Protein AF-A0A6P8N1K6-F1 (afdb_monomer_lite)

Structure (mmCIF, N/CA/C/O backbone):
data_AF-A0A6P8N1K6-F1
#
_entry.id   AF-A0A6P8N1K6-F1
#
loop_
_atom_site.group_PDB
_atom_site.id
_atom_site.type_symbol
_atom_site.label_atom_id
_atom_site.label_alt_id
_atom_site.label_comp_id
_atom_site.label_asym_id
_atom_site.label_entity_id
_atom_site.label_seq_id
_atom_site.pdbx_PDB_ins_code
_atom_site.Cartn_x
_atom_site.Cartn_y
_atom_site.Cartn_z
_atom_site.occupancy
_atom_site.B_iso_or_equiv
_atom_site.auth_seq_id
_atom_site.auth_comp_id
_atom_site.auth_asym_id
_atom_site.auth_atom_id
_atom_site.pdbx_PDB_model_num
ATOM 1 N N . MET A 1 1 ? -26.929 16.531 -33.747 1.00 45.16 1 MET A N 1
ATOM 2 C CA . MET A 1 1 ? -25.895 15.541 -33.359 1.00 45.16 1 MET A CA 1
ATOM 3 C C . MET A 1 1 ? -24.504 16.145 -33.589 1.00 45.16 1 MET A C 1
ATOM 5 O O . MET A 1 1 ? -23.798 15.712 -34.487 1.00 45.16 1 MET A O 1
ATOM 9 N N . ASN A 1 2 ? -24.102 17.170 -32.820 1.00 59.25 2 ASN A N 1
ATOM 10 C CA . ASN A 1 2 ? -22.873 17.930 -33.135 1.00 59.25 2 ASN A CA 1
ATOM 11 C C . ASN A 1 2 ? -21.728 17.683 -32.140 1.00 59.25 2 ASN A C 1
ATOM 13 O O . ASN A 1 2 ? -20.577 17.810 -32.536 1.00 59.25 2 ASN A O 1
ATOM 17 N N . ILE A 1 3 ? -22.023 17.244 -30.905 1.00 66.50 3 ILE A N 1
ATOM 18 C CA . ILE A 1 3 ? -21.010 16.895 -29.885 1.00 66.50 3 ILE A CA 1
ATOM 19 C C . ILE A 1 3 ? -19.948 15.945 -30.450 1.00 66.50 3 ILE A C 1
ATOM 21 O O . ILE A 1 3 ? -18.766 16.170 -30.231 1.00 66.50 3 ILE A O 1
ATOM 25 N N . VAL A 1 4 ? -20.360 14.932 -31.226 1.00 69.00 4 VAL A N 1
ATOM 26 C CA . VAL A 1 4 ? -19.464 13.916 -31.811 1.00 69.00 4 VAL A CA 1
ATOM 27 C C . VAL A 1 4 ? -18.313 14.550 -32.603 1.00 69.00 4 VAL A C 1
ATOM 29 O O . VAL A 1 4 ? -17.170 14.143 -32.418 1.00 69.00 4 VAL A O 1
ATOM 32 N N . ARG A 1 5 ? -18.591 15.585 -33.413 1.00 75.44 5 ARG A N 1
ATOM 33 C CA . ARG A 1 5 ? -17.576 16.288 -34.223 1.00 75.44 5 ARG A CA 1
ATOM 34 C C . ARG A 1 5 ? -16.543 17.027 -33.370 1.00 75.44 5 ARG A C 1
ATOM 36 O O . ARG A 1 5 ? -15.396 17.127 -33.776 1.00 75.44 5 ARG A O 1
ATOM 43 N N . TYR A 1 6 ? -16.937 17.503 -32.191 1.00 79.69 6 TYR A N 1
ATOM 44 C CA . TYR A 1 6 ? -16.089 18.288 -31.291 1.00 79.69 6 TYR A CA 1
ATOM 45 C C . TYR A 1 6 ? -15.526 17.471 -30.116 1.00 79.69 6 TYR A C 1
ATOM 47 O O . TYR A 1 6 ? -14.955 18.047 -29.197 1.00 79.69 6 TYR A O 1
ATOM 55 N N . THR A 1 7 ? -15.674 16.140 -30.118 1.00 83.00 7 THR A N 1
ATOM 56 C CA . THR A 1 7 ? -15.289 15.271 -28.986 1.00 83.00 7 THR A CA 1
ATOM 57 C C . THR A 1 7 ? -13.837 15.440 -28.550 1.00 83.00 7 THR A C 1
ATOM 59 O O . THR A 1 7 ? -13.601 15.653 -27.366 1.00 83.00 7 THR A O 1
ATOM 62 N N . VAL A 1 8 ? -12.882 15.385 -29.483 1.00 83.62 8 VAL A N 1
ATOM 63 C CA . VAL A 1 8 ? -11.435 15.495 -29.198 1.00 83.62 8 VAL A CA 1
ATOM 64 C C . VAL A 1 8 ? -11.085 16.862 -28.593 1.00 83.62 8 VAL A C 1
ATOM 66 O O . VAL A 1 8 ? -10.412 16.948 -27.567 1.00 83.62 8 VAL A O 1
ATOM 69 N N . PHE A 1 9 ? -11.625 17.929 -29.182 1.00 87.25 9 PHE A N 1
ATOM 70 C CA . PHE A 1 9 ? -11.474 19.307 -28.714 1.00 87.25 9 PHE A CA 1
ATOM 71 C C . PHE A 1 9 ? -12.051 19.505 -27.300 1.00 87.25 9 PHE A C 1
ATOM 73 O O . PHE A 1 9 ? -11.340 19.928 -26.386 1.00 87.25 9 PHE A O 1
ATOM 80 N N . LEU A 1 10 ? -13.313 19.118 -27.084 1.00 86.38 10 LEU A N 1
ATOM 81 C CA . LEU A 1 10 ? -14.006 19.251 -25.797 1.00 86.38 10 LEU A CA 1
ATOM 82 C C . LEU A 1 10 ? -13.382 18.386 -24.692 1.00 86.38 10 LEU A C 1
ATOM 84 O O . LEU A 1 10 ? -13.379 18.796 -23.532 1.00 86.38 10 LEU A O 1
ATOM 88 N N . ASP A 1 11 ? -12.852 17.209 -25.030 1.00 87.69 11 ASP A N 1
ATOM 89 C CA . ASP A 1 11 ? -12.101 16.344 -24.115 1.00 87.69 11 ASP A CA 1
ATOM 90 C C . ASP A 1 11 ? -10.803 17.021 -23.644 1.00 87.69 11 ASP A C 1
ATOM 92 O O . ASP A 1 11 ? -10.516 17.017 -22.446 1.00 87.69 11 ASP A O 1
ATOM 96 N N . SER A 1 12 ? -10.071 17.697 -24.538 1.00 85.56 12 SER A N 1
ATOM 97 C CA . SER A 1 12 ? -8.864 18.451 -24.165 1.00 85.56 12 SER A CA 1
ATOM 98 C C . SER A 1 12 ? -9.153 19.603 -23.184 1.00 85.56 12 SER A C 1
ATOM 100 O O . SER A 1 12 ? -8.466 19.737 -22.170 1.00 85.56 12 SER A O 1
ATOM 102 N N . ILE A 1 13 ? -10.227 20.369 -23.415 1.00 86.50 13 ILE A N 1
ATOM 103 C CA . ILE A 1 13 ? -10.670 21.468 -22.537 1.00 86.50 13 ILE A CA 1
ATOM 104 C C . ILE A 1 13 ? -11.206 20.926 -21.203 1.00 86.50 13 ILE A C 1
ATOM 106 O O . ILE A 1 13 ? -10.905 21.458 -20.134 1.00 86.50 13 ILE A O 1
ATOM 110 N N . SER A 1 14 ? -11.963 19.827 -21.238 1.00 86.81 14 SER A N 1
ATOM 111 C CA . SER A 1 14 ? -12.511 19.205 -20.026 1.00 86.81 14 SER A CA 1
ATOM 112 C C . SER A 1 14 ? -11.418 18.609 -19.134 1.00 86.81 14 SER A C 1
ATOM 114 O O . SER A 1 14 ? -11.562 18.609 -17.912 1.00 86.81 14 SER A O 1
ATOM 116 N N . LYS A 1 15 ? -10.309 18.140 -19.721 1.00 85.94 15 LYS A N 1
ATOM 117 C CA . LYS A 1 15 ? -9.112 17.709 -18.986 1.00 85.94 15 LYS A CA 1
ATOM 118 C C . LYS A 1 15 ? -8.404 18.881 -18.309 1.00 85.94 15 LYS A C 1
ATOM 120 O O . LYS A 1 15 ? -8.154 18.789 -17.112 1.00 85.94 15 LYS A O 1
ATOM 125 N N . ASP A 1 16 ? -8.172 19.992 -19.014 1.00 85.69 16 ASP A N 1
ATOM 126 C CA . ASP A 1 16 ? -7.589 21.208 -18.420 1.00 85.69 16 ASP A CA 1
ATOM 127 C C . ASP A 1 16 ? -8.416 21.721 -17.224 1.00 85.69 16 ASP A C 1
ATOM 129 O O . ASP A 1 16 ? -7.861 21.993 -16.158 1.00 85.69 16 ASP A O 1
ATOM 133 N N . TYR A 1 17 ? -9.749 21.755 -17.349 1.00 85.25 17 TYR A N 1
ATOM 134 C CA . TYR A 1 17 ? -10.645 22.073 -16.231 1.00 85.25 17 TYR A CA 1
ATOM 135 C C . TYR A 1 17 ? -10.501 21.099 -15.048 1.00 85.25 17 TYR A C 1
ATOM 137 O O . TYR A 1 17 ? -10.401 21.536 -13.899 1.00 85.25 17 TYR A O 1
ATOM 145 N N . LEU A 1 18 ? -10.494 19.785 -15.301 1.00 82.88 18 LEU A N 1
ATOM 146 C CA . LEU A 1 18 ? -10.444 18.774 -14.240 1.00 82.88 18 LEU A CA 1
ATOM 147 C C . LEU A 1 18 ? -9.082 18.692 -13.543 1.00 82.88 18 LEU A C 1
ATOM 149 O O . LEU A 1 18 ? -9.055 18.486 -12.328 1.00 82.88 18 LEU A O 1
ATOM 153 N N . ASP A 1 19 ? -7.974 18.902 -14.256 1.00 82.19 19 ASP A N 1
ATOM 154 C CA . ASP A 1 19 ? -6.650 19.037 -13.643 1.00 82.19 19 ASP A CA 1
ATOM 155 C C . ASP A 1 19 ? -6.557 20.338 -12.825 1.00 82.19 19 ASP A C 1
ATOM 157 O O . ASP A 1 19 ? -6.139 20.292 -11.669 1.00 82.19 19 ASP A O 1
ATOM 161 N N . LYS A 1 20 ? -7.089 21.469 -13.321 1.00 80.12 20 LYS A N 1
ATOM 162 C CA . LYS A 1 20 ? -7.239 22.716 -12.533 1.00 80.12 20 LYS A CA 1
ATOM 163 C C . LYS A 1 20 ? -8.195 22.581 -11.332 1.00 80.12 20 LYS A C 1
ATOM 165 O O . LYS A 1 20 ? -8.180 23.438 -10.448 1.00 80.12 20 LYS A O 1
ATOM 170 N N . GLN A 1 21 ? -8.994 21.513 -11.264 1.00 73.69 21 GLN A N 1
ATOM 171 C CA . GLN A 1 21 ? -9.860 21.156 -10.131 1.00 73.69 21 GLN A CA 1
ATOM 172 C C . GLN A 1 21 ? -9.321 19.965 -9.299 1.00 73.69 21 GLN A C 1
ATOM 174 O O . GLN A 1 21 ? -9.971 19.549 -8.340 1.00 73.69 21 GLN A O 1
ATOM 179 N N . ASN A 1 22 ? -8.145 19.407 -9.623 1.00 70.19 22 ASN A N 1
ATOM 180 C CA . ASN A 1 22 ? -7.568 18.203 -8.997 1.00 70.19 22 ASN A CA 1
ATOM 181 C C . ASN A 1 22 ? -8.506 16.962 -8.990 1.00 70.19 22 ASN A C 1
ATOM 183 O O . ASN A 1 22 ? -8.428 16.119 -8.095 1.00 70.19 22 ASN A O 1
ATOM 187 N N . CYS A 1 23 ? -9.407 16.823 -9.972 1.00 62.72 23 CYS A N 1
ATOM 188 C CA . CYS A 1 23 ? -10.499 15.835 -9.968 1.00 62.72 23 CYS A CA 1
ATOM 189 C C . CYS A 1 23 ? -10.395 14.797 -11.105 1.00 62.72 23 CYS A C 1
ATOM 191 O O . CYS A 1 23 ? -11.066 14.901 -12.129 1.00 62.72 23 CYS A O 1
ATOM 193 N N . ARG A 1 24 ? -9.604 13.732 -10.914 1.00 56.47 24 ARG A N 1
ATOM 194 C CA . ARG A 1 24 ? -9.308 12.713 -11.952 1.00 56.47 24 ARG A CA 1
ATOM 195 C C . ARG A 1 24 ? -10.294 11.528 -12.019 1.00 56.47 24 ARG A C 1
ATOM 197 O O . ARG A 1 24 ? -9.887 10.373 -12.122 1.00 56.47 24 ARG A O 1
ATOM 204 N N . ASN A 1 25 ? -11.598 11.805 -11.988 1.00 65.38 25 ASN A N 1
ATOM 205 C CA . ASN A 1 25 ? -12.651 10.790 -12.148 1.00 65.38 25 ASN A CA 1
ATOM 206 C C . ASN A 1 25 ? -13.121 10.680 -13.610 1.00 65.38 25 ASN A C 1
ATOM 208 O O . ASN A 1 25 ? -13.733 11.610 -14.134 1.00 65.38 25 ASN A O 1
ATOM 212 N N . TYR A 1 26 ? -12.973 9.510 -14.240 1.00 58.06 26 TYR A N 1
ATOM 213 C CA . TYR A 1 26 ? -13.468 9.267 -15.610 1.00 58.06 26 TYR A CA 1
ATOM 214 C C . TYR A 1 26 ? -14.980 9.521 -15.786 1.00 58.06 26 TYR A C 1
ATOM 216 O O . TYR A 1 26 ? -15.404 10.012 -16.830 1.00 58.06 26 TYR A O 1
ATOM 224 N N . ASN A 1 27 ? -15.794 9.253 -14.758 1.00 63.75 27 ASN A N 1
ATOM 225 C CA . ASN A 1 27 ? -17.240 9.515 -14.794 1.00 63.75 27 ASN A CA 1
ATOM 226 C C . ASN A 1 27 ? -17.600 11.010 -14.693 1.00 63.75 27 ASN A C 1
ATOM 228 O O . ASN A 1 27 ? -18.684 11.394 -15.123 1.00 63.75 27 ASN A O 1
ATOM 232 N N . ASP A 1 28 ? -16.720 11.849 -14.133 1.00 72.50 28 ASP A N 1
ATOM 233 C CA . ASP A 1 28 ? -16.907 13.305 -14.130 1.00 72.50 28 ASP A CA 1
ATOM 234 C C . ASP A 1 28 ? -16.467 13.921 -15.476 1.00 72.50 28 ASP A C 1
ATOM 236 O O . ASP A 1 28 ? -17.065 14.902 -15.915 1.00 72.50 28 ASP A O 1
ATOM 240 N N . LEU A 1 29 ? -15.485 13.330 -16.175 1.00 80.31 29 LEU A N 1
ATOM 241 C CA . LEU A 1 29 ? -15.004 13.795 -17.488 1.00 80.31 29 LEU A CA 1
ATOM 242 C C . LEU A 1 29 ? -16.095 13.755 -18.566 1.00 80.31 29 LEU A C 1
ATOM 244 O O . LEU A 1 29 ? -16.341 14.768 -19.218 1.00 80.31 29 LEU A O 1
ATOM 248 N N . SER A 1 30 ? -16.797 12.630 -18.726 1.00 80.69 30 SER A N 1
ATOM 249 C CA . SER A 1 30 ? -17.857 12.502 -19.740 1.00 80.69 30 SER A CA 1
ATOM 250 C C . SER A 1 30 ? -19.031 13.459 -19.501 1.00 80.69 30 SER A C 1
ATOM 252 O O . SER A 1 30 ? -19.598 13.991 -20.454 1.00 80.69 30 SER A O 1
ATOM 254 N N . GLN A 1 31 ? -19.357 13.741 -18.236 1.00 81.75 31 GLN A N 1
ATOM 255 C CA . GLN A 1 31 ? -20.348 14.754 -17.866 1.00 81.75 31 GLN A CA 1
ATOM 256 C C . GLN A 1 31 ? -19.834 16.171 -18.159 1.00 81.75 31 GLN A C 1
ATOM 258 O O . GLN A 1 31 ? -20.562 16.983 -18.727 1.00 81.75 31 GLN A O 1
ATOM 263 N N . THR A 1 32 ? -18.569 16.456 -17.834 1.00 83.25 32 THR A N 1
ATOM 264 C CA . THR A 1 32 ? -17.929 17.760 -18.082 1.00 83.25 32 THR A CA 1
ATOM 265 C C . THR A 1 32 ? -17.912 18.100 -19.574 1.00 83.25 32 THR A C 1
ATOM 267 O O . THR A 1 32 ? -18.334 19.194 -19.929 1.00 83.25 32 THR A O 1
ATOM 270 N N . ILE A 1 33 ? -17.555 17.153 -20.451 1.00 85.56 33 ILE A N 1
ATOM 271 C CA . ILE A 1 33 ? -17.568 17.325 -21.919 1.00 85.56 33 ILE A CA 1
ATOM 272 C C . ILE A 1 33 ? -18.945 17.785 -22.425 1.00 85.56 33 ILE A C 1
ATOM 274 O O . ILE A 1 33 ? -19.044 18.711 -23.234 1.00 85.56 33 ILE A O 1
ATOM 278 N N . VAL A 1 34 ? -20.022 17.168 -21.926 1.00 85.88 34 VAL A N 1
ATOM 279 C CA . VAL A 1 34 ? -21.397 17.531 -22.300 1.00 85.88 34 VAL A CA 1
ATOM 280 C C . VAL A 1 34 ? -21.767 18.919 -21.771 1.00 85.88 34 VAL A C 1
ATOM 282 O O . VAL A 1 34 ? -22.369 19.703 -22.505 1.00 85.88 34 VAL A O 1
ATOM 285 N N . PHE A 1 35 ? -21.383 19.263 -20.539 1.00 85.12 35 PHE A N 1
ATOM 286 C CA . PHE A 1 35 ? -21.688 20.578 -19.972 1.00 85.12 35 PHE A CA 1
ATOM 287 C C . PHE A 1 35 ? -20.863 21.715 -20.579 1.00 85.12 35 PHE A C 1
ATOM 289 O O . PHE A 1 35 ? -21.434 22.775 -20.813 1.00 85.12 35 PHE A O 1
ATOM 296 N N . VAL A 1 36 ? -19.588 21.503 -20.922 1.00 87.62 36 VAL A N 1
ATOM 297 C CA . VAL A 1 36 ? -18.786 22.475 -21.688 1.00 87.62 36 VAL A CA 1
ATOM 298 C C . VAL A 1 36 ? -19.440 22.734 -23.045 1.00 87.62 36 VAL A C 1
ATOM 300 O O . VAL A 1 36 ? -19.663 23.889 -23.389 1.00 87.62 36 VAL A O 1
ATOM 303 N N . TYR A 1 37 ? -19.864 21.695 -23.779 1.00 88.38 37 TYR A N 1
ATOM 304 C CA . TYR A 1 37 ? -20.575 21.901 -25.048 1.00 88.38 37 TYR A CA 1
ATOM 305 C C . TYR A 1 37 ? -21.879 22.698 -24.886 1.00 88.38 37 TYR A C 1
ATOM 307 O O . TYR A 1 37 ? -22.164 23.594 -25.681 1.00 88.38 37 TYR A O 1
ATOM 315 N N . ILE A 1 38 ? -22.685 22.376 -23.868 1.00 84.88 38 ILE A N 1
ATOM 316 C CA . ILE A 1 38 ? -23.962 23.060 -23.631 1.00 84.88 38 ILE A CA 1
ATOM 317 C C . ILE A 1 38 ? -23.733 24.530 -23.255 1.00 84.88 38 ILE A C 1
ATOM 319 O O . ILE A 1 38 ? -24.386 25.409 -23.815 1.00 84.88 38 ILE A O 1
ATOM 323 N N . LEU A 1 39 ? -22.797 24.797 -22.343 1.00 84.19 39 LEU A N 1
ATOM 324 C CA . LEU A 1 39 ? -22.501 26.140 -21.847 1.00 84.19 39 LEU A CA 1
ATOM 325 C C . LEU A 1 39 ? -21.821 27.020 -22.905 1.00 84.19 39 LEU A C 1
ATOM 327 O O . LEU A 1 39 ? -22.197 28.179 -23.030 1.00 84.19 39 LEU A O 1
ATOM 331 N N . SER A 1 40 ? -20.883 26.483 -23.692 1.00 83.31 40 SER A N 1
ATOM 332 C CA . SER A 1 40 ? -20.158 27.259 -24.709 1.00 83.31 40 SER A CA 1
ATOM 333 C C . SER A 1 40 ? -20.911 27.442 -26.030 1.00 83.31 40 SER A C 1
ATOM 335 O O . SER A 1 40 ? -20.665 28.432 -26.704 1.00 83.31 40 SER A O 1
ATOM 337 N N . TYR A 1 41 ? -21.800 26.515 -26.424 1.00 83.06 41 TYR A N 1
ATOM 338 C CA . TYR A 1 41 ? -22.392 26.510 -27.778 1.00 83.06 41 TYR A CA 1
ATOM 339 C C . TYR A 1 41 ? -23.915 26.370 -27.835 1.00 83.06 41 TYR A C 1
ATOM 341 O O . TYR A 1 41 ? -24.482 26.329 -28.930 1.00 83.06 41 TYR A O 1
ATOM 349 N N . ARG A 1 42 ? -24.604 26.218 -26.694 1.00 81.00 42 ARG A N 1
ATOM 350 C CA . ARG A 1 42 ? -26.065 26.023 -26.675 1.00 81.00 42 ARG A CA 1
ATOM 351 C C . ARG A 1 42 ? -26.834 26.857 -25.662 1.00 81.00 42 ARG A C 1
ATOM 353 O O . ARG A 1 42 ? -28.058 26.880 -25.778 1.00 81.00 42 ARG A O 1
ATOM 360 N N . ILE A 1 43 ? -26.167 27.562 -24.748 1.00 74.12 43 ILE A N 1
ATOM 361 C CA . ILE A 1 43 ? -26.806 28.364 -23.694 1.00 74.12 43 ILE A CA 1
ATOM 362 C C . ILE A 1 43 ? -27.839 29.354 -24.259 1.00 74.12 43 ILE A C 1
ATOM 364 O O . ILE A 1 43 ? -28.995 29.311 -23.837 1.00 74.12 43 ILE A O 1
ATOM 368 N N . CYS A 1 44 ? -27.473 30.112 -25.299 1.00 70.25 44 CYS A N 1
ATOM 369 C CA . CYS A 1 44 ? -28.348 31.068 -25.990 1.00 70.25 44 CYS A CA 1
ATOM 370 C C . CYS A 1 44 ? -29.516 30.367 -26.710 1.00 70.25 44 CYS A C 1
ATOM 372 O O . CYS A 1 44 ? -30.644 30.843 -26.702 1.00 70.25 44 CYS A O 1
ATOM 374 N N . SER A 1 45 ? -29.263 29.200 -27.317 1.00 71.50 45 SER A N 1
ATOM 375 C CA . SER A 1 45 ? -30.265 28.450 -28.098 1.00 71.50 45 SER A CA 1
ATOM 376 C C . SER A 1 45 ? -31.256 27.629 -27.264 1.00 71.50 45 SER A C 1
ATOM 378 O O . SER A 1 45 ? -32.212 27.091 -27.816 1.00 71.50 45 SER A O 1
ATOM 380 N N . LEU A 1 46 ? -31.000 27.470 -25.961 1.00 66.88 46 LEU A N 1
ATOM 381 C CA . LEU A 1 46 ? -31.797 26.644 -25.045 1.00 66.88 46 LEU A CA 1
ATOM 382 C C . LEU A 1 46 ? -32.357 27.440 -23.855 1.00 66.88 46 LEU A C 1
ATOM 384 O O . LEU A 1 46 ? -32.966 26.839 -22.974 1.00 66.88 46 LEU A O 1
ATOM 388 N N . PHE A 1 47 ? -32.153 28.763 -23.821 1.00 63.38 47 PHE A N 1
ATOM 389 C CA . PHE A 1 47 ? -32.629 29.665 -22.762 1.00 63.38 47 PHE A CA 1
ATOM 390 C C . PHE A 1 47 ? -32.289 29.171 -21.338 1.00 63.38 47 PHE A C 1
ATOM 392 O O . PHE A 1 47 ? -33.059 29.312 -20.387 1.00 63.38 47 PHE A O 1
ATOM 399 N N . PHE A 1 48 ? -31.088 28.599 -21.174 1.00 64.38 48 PHE A N 1
ATOM 400 C CA . PHE A 1 48 ? -30.584 28.142 -19.871 1.00 64.38 48 PHE A CA 1
ATOM 401 C C . PHE A 1 48 ? -30.192 29.292 -18.925 1.00 64.38 48 PHE A C 1
ATOM 403 O O . PHE A 1 48 ? -29.790 29.033 -17.794 1.00 64.38 48 PHE A O 1
ATOM 410 N N . GLU A 1 49 ? -30.324 30.546 -19.366 1.00 60.47 49 GLU A N 1
ATOM 411 C CA . GLU A 1 49 ? -30.074 31.751 -18.567 1.00 60.47 49 GLU A CA 1
ATOM 412 C C . GLU A 1 49 ? -30.962 31.832 -17.316 1.00 60.47 49 GLU A C 1
ATOM 414 O O . GLU A 1 49 ? -30.466 32.281 -16.286 1.00 60.47 49 GLU A O 1
ATOM 419 N N . ASP A 1 50 ? -32.210 31.343 -17.387 1.00 61.25 50 ASP A N 1
ATOM 420 C CA . ASP A 1 50 ? -33.228 31.486 -16.328 1.00 61.25 50 ASP A CA 1
ATOM 421 C C . ASP A 1 50 ? -33.618 30.179 -15.605 1.00 61.25 50 ASP A C 1
ATOM 423 O O . ASP A 1 50 ? -34.337 30.195 -14.606 1.00 61.25 50 ASP A O 1
ATOM 427 N N . SER A 1 51 ? -33.170 29.014 -16.087 1.00 64.44 51 SER A N 1
ATOM 428 C CA . SER A 1 51 ? -33.666 27.700 -15.633 1.00 64.44 51 SER A CA 1
ATOM 429 C C . SER A 1 51 ? -32.698 26.965 -14.692 1.00 64.44 51 SER A C 1
ATOM 431 O O . SER A 1 51 ? -32.154 25.901 -15.003 1.00 64.44 51 SER A O 1
ATOM 433 N N . ILE A 1 52 ? -32.519 27.511 -13.482 1.00 66.25 52 ILE A N 1
ATOM 434 C CA . ILE A 1 52 ? -31.627 26.955 -12.441 1.00 66.25 52 ILE A CA 1
ATOM 435 C C . ILE A 1 52 ? -31.986 25.501 -12.060 1.00 66.25 52 ILE A C 1
ATOM 437 O O . ILE A 1 52 ? -31.092 24.706 -11.755 1.00 66.25 52 ILE A O 1
ATOM 441 N N . ASP A 1 53 ? -33.267 25.122 -12.122 1.00 69.12 53 ASP A N 1
ATOM 442 C CA . ASP A 1 53 ? -33.769 23.788 -11.747 1.00 69.12 53 ASP A CA 1
ATOM 443 C C . ASP A 1 53 ? -33.079 22.637 -12.497 1.00 69.12 53 ASP A C 1
ATOM 445 O O . ASP A 1 53 ? -32.786 21.587 -11.914 1.00 69.12 53 ASP A O 1
ATOM 449 N N . CYS A 1 54 ? -32.718 22.862 -13.765 1.00 68.94 54 CYS A N 1
ATOM 450 C CA . CYS A 1 54 ? -31.948 21.927 -14.587 1.00 68.94 54 CYS A CA 1
ATOM 451 C C . CYS A 1 54 ? -30.607 21.542 -13.932 1.00 68.94 54 CYS A C 1
ATOM 453 O O . CYS A 1 54 ? -30.145 20.405 -14.051 1.00 68.94 54 CYS A O 1
ATOM 455 N N . PHE A 1 55 ? -29.999 22.469 -13.188 1.00 70.06 55 PHE A N 1
ATOM 456 C CA . PHE A 1 55 ? -28.688 22.325 -12.556 1.00 70.06 55 PHE A CA 1
ATOM 457 C C . PHE A 1 55 ? -28.745 21.817 -11.106 1.00 70.06 55 PHE A C 1
ATOM 459 O O . PHE A 1 55 ? -27.717 21.392 -10.568 1.00 70.06 55 PHE A O 1
ATOM 466 N N . VAL A 1 56 ? -29.926 21.784 -10.471 1.00 68.12 56 VAL A N 1
ATOM 467 C CA . VAL A 1 56 ? -30.103 21.305 -9.083 1.00 68.12 56 VAL A CA 1
ATOM 468 C C . VAL A 1 56 ? -29.631 19.854 -8.936 1.00 68.12 56 VAL A C 1
ATOM 470 O O . VAL A 1 56 ? -28.873 19.537 -8.014 1.00 68.12 56 VAL A O 1
ATOM 473 N N . ARG A 1 57 ? -29.981 18.982 -9.895 1.00 68.12 57 ARG A N 1
ATOM 474 C CA . ARG A 1 57 ? -29.557 17.565 -9.915 1.00 68.12 57 ARG A CA 1
ATOM 475 C C . ARG A 1 57 ? -28.042 17.379 -10.078 1.00 68.12 57 ARG A C 1
ATOM 477 O O . ARG A 1 57 ? -27.500 16.383 -9.605 1.00 68.12 57 ARG A O 1
ATOM 484 N N . PHE A 1 58 ? -27.349 18.341 -10.688 1.00 67.25 58 PHE A N 1
ATOM 485 C CA . PHE A 1 58 ? -25.919 18.262 -11.018 1.00 67.25 58 PHE A CA 1
ATOM 486 C C . PHE A 1 58 ? -25.006 19.013 -10.035 1.00 67.25 58 PHE A C 1
ATOM 488 O O . PHE A 1 58 ? -23.833 19.241 -10.324 1.00 67.25 58 PHE A O 1
ATOM 495 N N . LYS A 1 59 ? -25.522 19.338 -8.838 1.00 77.69 59 LYS A N 1
ATOM 496 C CA . LYS A 1 59 ? -24.834 20.081 -7.767 1.00 77.69 59 LYS A CA 1
ATOM 497 C C . LYS A 1 59 ? -24.434 21.491 -8.225 1.00 77.69 59 LYS A C 1
ATOM 499 O O . LYS A 1 59 ? -23.307 21.714 -8.651 1.00 77.69 59 LYS A O 1
ATOM 504 N N . VAL A 1 60 ? -25.322 22.464 -8.007 1.00 79.62 60 VAL A N 1
ATOM 505 C CA . VAL A 1 60 ? -25.182 23.911 -8.316 1.00 79.62 60 VAL A CA 1
ATOM 506 C C . VAL A 1 60 ? -23.759 24.485 -8.117 1.00 79.62 60 VAL A C 1
ATOM 508 O O . VAL A 1 60 ? -23.287 25.264 -8.941 1.00 79.62 60 VAL A O 1
ATOM 511 N N . LYS A 1 61 ? -23.024 24.063 -7.073 1.00 81.44 61 LYS A N 1
ATOM 512 C CA . LYS A 1 61 ? -21.622 24.469 -6.832 1.00 81.44 61 LYS A CA 1
ATOM 513 C C . LYS A 1 61 ? -20.629 24.020 -7.922 1.00 81.44 61 LYS A C 1
ATOM 515 O O . LYS A 1 61 ? -19.746 24.802 -8.262 1.00 81.44 61 LYS A O 1
ATOM 520 N N . LYS A 1 62 ? -20.765 22.805 -8.481 1.00 82.94 62 LYS A N 1
ATOM 521 C CA . LYS A 1 62 ? -19.956 22.346 -9.629 1.00 82.94 62 LYS A CA 1
ATOM 522 C C . LYS A 1 62 ? -20.221 23.240 -10.840 1.00 82.94 62 LYS A C 1
ATOM 524 O O . LYS A 1 62 ? -19.275 23.793 -11.389 1.00 82.94 62 LYS A O 1
ATOM 529 N N . MET A 1 63 ? -21.493 23.460 -11.174 1.00 83.75 63 MET A N 1
ATOM 530 C CA . MET A 1 63 ? -21.896 24.312 -12.301 1.00 83.75 63 MET A CA 1
ATOM 531 C C . MET A 1 63 ? -21.363 25.739 -12.175 1.00 83.75 63 MET A C 1
ATOM 533 O O . MET A 1 63 ? -20.745 26.232 -13.113 1.00 83.75 63 MET A O 1
ATOM 537 N N . LEU A 1 64 ? -21.483 26.367 -10.999 1.00 85.25 64 LEU A N 1
ATOM 538 C CA . LEU A 1 64 ? -20.892 27.689 -10.775 1.00 85.25 64 LEU A CA 1
ATOM 539 C C . LEU A 1 64 ? -19.369 27.678 -10.993 1.00 85.25 64 LEU A C 1
ATOM 541 O O . LEU A 1 64 ? -18.849 28.598 -11.610 1.00 85.25 64 LEU A O 1
ATOM 545 N N . SER A 1 65 ? -18.651 26.643 -10.542 1.00 87.25 65 SER A N 1
ATOM 546 C CA . SER A 1 65 ? -17.200 26.550 -10.771 1.00 87.25 65 SER A CA 1
ATOM 547 C C . SER A 1 65 ? -16.816 26.323 -12.241 1.00 87.25 65 SER A C 1
ATOM 549 O O . SER A 1 65 ? -15.758 26.782 -12.658 1.00 87.25 65 SER A O 1
ATOM 551 N N . LEU A 1 66 ? -17.668 25.658 -13.032 1.00 86.69 66 LEU A N 1
ATOM 552 C CA . LEU A 1 66 ? -17.467 25.463 -14.471 1.00 86.69 66 LEU A CA 1
ATOM 553 C C . LEU A 1 66 ? -17.738 26.760 -15.249 1.00 86.69 66 LEU A C 1
ATOM 555 O O . LEU A 1 66 ? -16.921 27.162 -16.069 1.00 86.69 66 LEU A O 1
ATOM 559 N N . VAL A 1 67 ? -18.817 27.478 -14.923 1.00 87.38 67 VAL A N 1
ATOM 560 C CA . VAL A 1 67 ? -19.125 28.800 -15.501 1.00 87.38 67 VAL A CA 1
ATOM 561 C C . VAL A 1 67 ? -18.062 29.844 -15.115 1.00 87.38 67 VAL A C 1
ATOM 563 O O . VAL A 1 67 ? -17.656 30.645 -15.949 1.00 87.38 67 VAL A O 1
ATOM 566 N N . VAL A 1 68 ? -17.539 29.809 -13.882 1.00 88.81 68 VAL A N 1
ATOM 567 C CA . VAL A 1 68 ? -16.410 30.657 -13.438 1.00 88.81 68 VAL A CA 1
ATOM 568 C C . VAL A 1 68 ? -15.084 30.282 -14.114 1.00 88.81 68 VAL A C 1
ATOM 570 O O . VAL A 1 68 ? -14.225 31.145 -14.266 1.00 88.81 68 VAL A O 1
ATOM 573 N N . TYR A 1 69 ? -14.896 29.027 -14.533 1.00 88.38 69 TYR A N 1
ATOM 574 C CA . TYR A 1 69 ? -13.758 28.645 -15.374 1.00 88.38 69 TYR A CA 1
ATOM 575 C C . TYR A 1 69 ? -13.918 29.180 -16.800 1.00 88.38 69 TYR A C 1
ATOM 577 O O . TYR A 1 69 ? -12.999 29.828 -17.288 1.00 88.38 69 TYR A O 1
ATOM 585 N N . LEU A 1 70 ? -15.082 28.974 -17.430 1.00 86.31 70 LEU A N 1
ATOM 586 C CA . LEU A 1 70 ? -15.353 29.443 -18.794 1.00 86.31 70 LEU A CA 1
ATOM 587 C C . LEU A 1 70 ? -15.226 30.969 -18.920 1.00 86.31 70 LEU A C 1
ATOM 589 O O . LEU A 1 70 ? -14.666 31.441 -19.898 1.00 86.31 70 LEU A O 1
ATOM 593 N N . LEU A 1 71 ? -15.651 31.735 -17.912 1.00 87.12 71 LEU A N 1
ATOM 594 C CA . LEU A 1 71 ? -15.564 33.204 -17.886 1.00 87.12 71 LEU A CA 1
ATOM 595 C C . LEU A 1 71 ? -14.179 33.772 -17.491 1.00 87.12 71 LEU A C 1
ATOM 597 O O . LEU A 1 71 ? -14.086 34.931 -17.087 1.00 87.12 71 LEU A O 1
ATOM 601 N N . ARG A 1 72 ? -13.089 32.996 -17.570 1.00 86.50 72 ARG A N 1
ATOM 602 C CA . ARG A 1 72 ? -11.729 33.555 -17.443 1.00 86.50 72 ARG A CA 1
ATOM 603 C C . ARG A 1 72 ? -11.273 34.162 -18.766 1.00 86.50 72 ARG A C 1
ATOM 605 O O . ARG A 1 72 ? -11.469 33.566 -19.817 1.00 86.50 72 ARG A O 1
ATOM 612 N N . THR A 1 73 ? -10.522 35.257 -18.696 1.00 80.31 73 THR A N 1
ATOM 613 C CA . THR A 1 73 ? -9.836 35.883 -19.846 1.00 80.31 73 THR A CA 1
ATOM 614 C C . THR A 1 73 ? -8.885 34.940 -20.596 1.00 80.31 73 THR A C 1
ATOM 616 O O . THR A 1 73 ? -8.567 35.178 -21.755 1.00 80.31 73 THR A O 1
ATOM 619 N N . GLU A 1 74 ? -8.442 33.859 -19.952 1.00 84.69 74 GLU A N 1
ATOM 620 C CA . GLU A 1 74 ? -7.578 32.817 -20.519 1.00 84.69 74 GLU A CA 1
ATOM 621 C C . GLU A 1 74 ? -8.315 31.854 -21.474 1.00 84.69 74 GLU A C 1
ATOM 623 O O . GLU A 1 74 ? -7.666 31.196 -22.290 1.00 84.69 74 GLU A O 1
ATOM 628 N N . THR A 1 75 ? -9.646 31.708 -21.376 1.00 83.38 75 THR A N 1
ATOM 629 C CA . THR A 1 75 ? -10.358 30.628 -22.088 1.00 83.38 75 THR A CA 1
ATOM 630 C C . THR A 1 75 ? -10.518 30.820 -23.592 1.00 83.38 75 THR A C 1
ATOM 632 O O . THR A 1 75 ? -10.388 29.803 -24.270 1.00 83.38 75 THR A O 1
ATOM 635 N N . PRO A 1 76 ? -10.719 32.025 -24.172 1.00 83.75 76 PRO A N 1
ATOM 636 C CA . PRO A 1 76 ? -10.798 32.156 -25.628 1.00 83.75 76 PRO A CA 1
ATOM 637 C C . PRO A 1 76 ? -9.471 31.755 -26.282 1.00 83.75 76 PRO A C 1
ATOM 639 O O . PRO A 1 76 ? -9.458 31.004 -27.252 1.00 83.75 76 PRO A O 1
ATOM 642 N N . ASN A 1 77 ? -8.350 32.147 -25.668 1.00 86.06 77 ASN A N 1
ATOM 643 C CA . ASN A 1 77 ? -7.004 31.784 -26.111 1.00 86.06 77 ASN A CA 1
ATOM 644 C C . ASN A 1 77 ? -6.765 30.269 -26.008 1.00 86.06 77 ASN A C 1
ATOM 646 O O . ASN A 1 77 ? -6.188 29.676 -26.915 1.00 86.06 77 ASN A O 1
ATOM 650 N N . LEU A 1 78 ? -7.244 29.623 -24.936 1.00 85.88 78 LEU A N 1
ATOM 651 C CA . LEU A 1 78 ? -7.182 28.164 -24.786 1.00 85.88 78 LEU A CA 1
ATOM 652 C C . LEU A 1 78 ? -8.071 27.439 -25.813 1.00 85.88 78 LEU A C 1
ATOM 654 O O . LEU A 1 78 ? -7.669 26.408 -26.347 1.00 85.88 78 LEU A O 1
ATOM 658 N N . PHE A 1 79 ? -9.262 27.966 -26.107 1.00 86.69 79 PHE A N 1
ATOM 659 C CA . PHE A 1 79 ? -10.156 27.434 -27.140 1.00 86.69 79 PHE A CA 1
ATOM 660 C C . PHE A 1 79 ? -9.543 27.596 -28.539 1.00 86.69 79 PHE A C 1
ATOM 662 O O . PHE A 1 79 ? -9.673 26.685 -29.351 1.00 86.69 79 PHE A O 1
ATOM 669 N N . HIS A 1 80 ? -8.816 28.685 -28.802 1.00 86.75 80 HIS A N 1
ATOM 670 C CA . HIS A 1 80 ? -8.040 28.849 -30.030 1.00 86.75 80 HIS A CA 1
ATOM 671 C C . HIS A 1 80 ? -6.895 27.826 -30.103 1.00 86.75 80 HIS A C 1
ATOM 673 O O . HIS A 1 80 ? -6.867 26.983 -30.995 1.00 86.75 80 HIS A O 1
ATOM 679 N N . GLU A 1 81 ? -6.007 27.804 -29.102 1.00 87.75 81 GLU A N 1
ATOM 680 C CA . GLU A 1 81 ? -4.829 26.924 -29.060 1.00 87.75 81 GLU A CA 1
ATOM 681 C C . GLU A 1 81 ? -5.199 25.434 -29.173 1.00 87.75 81 GLU A C 1
ATOM 683 O O . GLU A 1 81 ? -4.576 24.689 -29.925 1.00 87.75 81 GLU A O 1
ATOM 688 N N . LYS A 1 82 ? -6.240 24.980 -28.460 1.00 86.75 82 LYS A N 1
ATOM 689 C CA . LYS A 1 82 ? -6.711 23.587 -28.537 1.00 86.75 82 LYS A CA 1
ATOM 690 C C . LYS A 1 82 ? -7.595 23.318 -29.760 1.00 86.75 82 LYS A C 1
ATOM 692 O O . LYS A 1 82 ? -7.695 22.168 -30.192 1.00 86.75 82 LYS A O 1
ATOM 697 N N . GLY A 1 83 ? -8.197 24.357 -30.336 1.00 84.31 83 GLY A N 1
ATOM 698 C CA . GLY A 1 83 ? -8.926 24.300 -31.600 1.00 84.31 83 GLY A CA 1
ATOM 699 C C . GLY A 1 83 ? -7.985 24.006 -32.764 1.00 84.31 83 GLY A C 1
ATOM 700 O O . GLY A 1 83 ? -8.190 23.015 -33.462 1.00 84.31 83 GLY A O 1
ATOM 701 N N . CYS A 1 84 ? -6.907 24.783 -32.904 1.00 86.19 84 CYS A N 1
ATOM 702 C CA . CYS A 1 84 ? -5.934 24.666 -33.999 1.00 86.19 84 CYS A CA 1
ATOM 703 C C . CYS A 1 84 ? -5.085 23.376 -33.949 1.00 86.19 84 CYS A C 1
ATOM 705 O O . CYS A 1 84 ? -4.434 23.018 -34.925 1.00 86.19 84 CYS A O 1
ATOM 707 N N . LEU A 1 85 ? -5.125 22.625 -32.840 1.00 86.00 85 LEU A N 1
ATOM 708 C CA . LEU A 1 85 ? -4.602 21.250 -32.763 1.00 86.00 85 LEU A CA 1
ATOM 709 C C . LEU A 1 85 ? -5.532 20.196 -33.400 1.00 86.00 85 LEU A C 1
ATOM 711 O O . LEU A 1 85 ? -5.134 19.039 -33.533 1.00 86.00 85 LEU A O 1
ATOM 715 N N . THR A 1 86 ? -6.773 20.562 -33.741 1.00 83.44 86 THR A N 1
ATOM 716 C CA . THR A 1 86 ? -7.831 19.641 -34.207 1.00 83.44 86 THR A CA 1
ATOM 717 C C . THR A 1 86 ? -8.493 20.090 -35.520 1.00 83.44 86 THR A C 1
ATOM 719 O O . THR A 1 86 ? -8.986 19.243 -36.264 1.00 83.44 86 THR A O 1
ATOM 722 N N . PHE A 1 87 ? -8.520 21.395 -35.809 1.00 85.69 87 PHE A N 1
ATOM 723 C CA . PHE A 1 87 ? -9.202 22.005 -36.956 1.00 85.69 87 PHE A CA 1
ATOM 724 C C . PHE A 1 87 ? -8.379 23.158 -37.561 1.00 85.69 87 PHE A C 1
ATOM 726 O O . PHE A 1 87 ? -7.421 23.628 -36.955 1.00 85.69 87 PHE A O 1
ATOM 733 N N . GLU A 1 88 ? -8.777 23.617 -38.748 1.00 88.38 88 GLU A N 1
ATOM 734 C CA . GLU A 1 88 ? -8.184 24.757 -39.465 1.00 88.38 88 GLU A CA 1
ATOM 735 C C . GLU A 1 88 ? -8.501 26.099 -38.776 1.00 88.38 88 GLU A C 1
ATOM 737 O O . GLU A 1 88 ? -9.571 26.253 -38.190 1.00 88.38 88 GLU A O 1
ATOM 742 N N . GLU A 1 89 ? -7.592 27.075 -38.862 1.00 86.19 89 GLU A N 1
ATOM 743 C CA . GLU A 1 89 ? -7.644 28.348 -38.115 1.00 86.19 89 GLU A CA 1
ATOM 744 C C . GLU A 1 89 ? -8.941 29.142 -38.384 1.00 86.19 89 GLU A C 1
ATOM 746 O O . GLU A 1 89 ? -9.705 29.391 -37.449 1.00 86.19 89 GLU A O 1
ATOM 751 N N . ASP A 1 90 ? -9.291 29.369 -39.657 1.00 85.06 90 ASP A N 1
ATOM 752 C CA . ASP A 1 90 ? -10.564 29.981 -40.089 1.00 85.06 90 ASP A CA 1
ATOM 753 C C . ASP A 1 90 ? -11.803 29.287 -39.481 1.00 85.06 90 ASP A C 1
ATOM 755 O O . ASP A 1 90 ? -12.803 29.919 -39.119 1.00 85.06 90 ASP A O 1
ATOM 759 N N 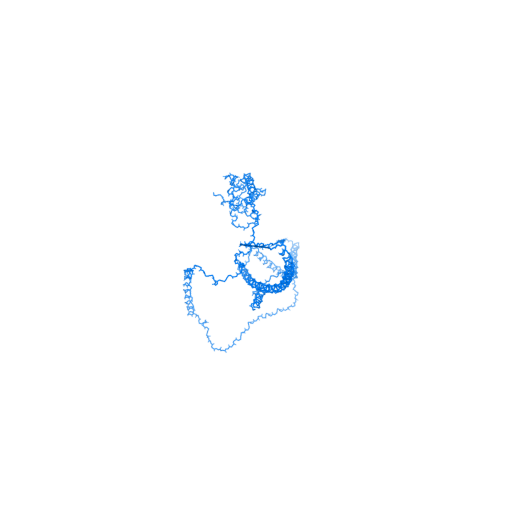. PHE A 1 91 ? -11.756 27.954 -39.359 1.00 86.44 91 PHE A N 1
ATOM 760 C CA . PHE A 1 91 ? -12.845 27.167 -38.785 1.00 86.44 91 PHE A CA 1
ATOM 761 C C . PHE A 1 91 ? -12.903 27.313 -37.259 1.00 86.44 91 PHE A C 1
ATOM 763 O O . PHE A 1 91 ? -14.002 27.364 -36.699 1.00 86.44 91 PHE A O 1
ATOM 770 N N . VAL A 1 92 ? -11.750 27.391 -36.588 1.00 85.94 92 VAL A N 1
ATOM 771 C CA . VAL A 1 92 ? -11.638 27.596 -35.137 1.00 85.94 92 VAL A CA 1
ATOM 772 C C . VAL A 1 92 ? -12.168 28.973 -34.753 1.00 85.94 92 VAL A C 1
ATOM 774 O O . VAL A 1 92 ? -13.043 29.052 -33.887 1.00 85.94 92 VAL A O 1
ATOM 777 N N . GLU A 1 93 ? -11.724 30.038 -35.421 1.00 84.75 93 GLU A N 1
ATOM 778 C CA . GLU A 1 93 ? -12.249 31.385 -35.186 1.00 84.75 93 GLU A CA 1
ATOM 779 C C . GLU A 1 93 ? -13.764 31.431 -35.437 1.00 84.75 93 GLU A C 1
ATOM 781 O O . GLU A 1 93 ? -14.541 31.741 -34.527 1.00 84.75 93 GLU A O 1
ATOM 786 N N . GLY A 1 94 ? -14.196 31.023 -36.637 1.00 83.88 94 GLY A N 1
ATOM 787 C CA . GLY A 1 94 ? -15.587 31.128 -37.079 1.00 83.88 94 GLY A CA 1
ATOM 788 C C . GLY A 1 94 ? -16.591 30.254 -36.320 1.00 83.88 94 GLY A C 1
ATOM 789 O O . GLY A 1 94 ? -17.720 30.683 -36.092 1.00 83.88 94 GLY A O 1
ATOM 790 N N . ASN A 1 95 ? -16.218 29.030 -35.920 1.00 83.81 95 ASN A N 1
ATOM 791 C CA . ASN A 1 95 ? -17.165 28.038 -35.381 1.00 83.81 95 ASN A CA 1
ATOM 792 C C . ASN A 1 95 ? -16.918 27.650 -33.916 1.00 83.81 95 ASN A C 1
ATOM 794 O O . ASN A 1 95 ? -17.815 27.063 -33.303 1.00 83.81 95 ASN A O 1
ATOM 798 N N . LEU A 1 96 ? -15.739 27.938 -33.348 1.00 83.69 96 LEU A N 1
ATOM 799 C CA . LEU A 1 96 ? -15.398 27.568 -31.967 1.00 83.69 96 LEU A CA 1
ATOM 800 C C . LEU A 1 96 ? -15.180 28.775 -31.051 1.00 83.69 96 LEU A C 1
ATOM 802 O O . LEU A 1 96 ? -15.586 28.694 -29.891 1.00 83.69 96 LEU A O 1
ATOM 806 N N . VAL A 1 97 ? -14.577 29.863 -31.542 1.00 86.75 97 VAL A N 1
ATOM 807 C CA . VAL A 1 97 ? -14.274 31.056 -30.734 1.00 86.75 97 VAL A CA 1
ATOM 808 C C . VAL A 1 97 ? -15.401 32.086 -30.809 1.00 86.75 97 VAL A C 1
ATOM 810 O O . VAL A 1 97 ? -15.941 32.437 -29.760 1.00 86.75 97 VAL A O 1
ATOM 813 N N . LEU A 1 98 ? -15.829 32.525 -32.000 1.00 86.06 98 LEU A N 1
ATOM 814 C CA . LEU A 1 98 ? -16.893 33.536 -32.126 1.00 86.06 98 LEU A CA 1
ATOM 815 C C . LEU A 1 98 ? -18.215 33.117 -31.441 1.00 86.06 98 LEU A C 1
ATOM 817 O O . LEU A 1 98 ? -18.688 33.882 -30.597 1.00 86.06 98 LEU A O 1
ATOM 821 N N . PRO A 1 99 ? -18.765 31.897 -31.638 1.00 86.00 99 PRO A N 1
ATOM 822 C CA . PRO A 1 99 ? -20.005 31.492 -30.963 1.00 86.00 99 PRO A CA 1
ATOM 823 C C . PRO A 1 99 ? -19.854 31.325 -29.442 1.00 86.00 99 PRO A C 1
ATOM 825 O O . PRO A 1 99 ? -20.839 31.376 -28.707 1.00 86.00 99 PRO A O 1
ATOM 828 N N . PHE A 1 100 ? -18.625 31.124 -28.952 1.00 86.50 100 PHE A N 1
ATOM 829 C CA . PHE A 1 100 ? -18.333 31.099 -27.519 1.00 86.50 100 PHE A CA 1
ATOM 830 C C . PHE A 1 100 ? -18.268 32.517 -26.930 1.00 86.50 100 PHE A C 1
ATOM 832 O O . PHE A 1 100 ? -18.771 32.741 -25.829 1.00 86.50 100 PHE A O 1
ATOM 839 N N . LEU A 1 101 ? -17.723 33.488 -27.671 1.00 86.06 101 LEU A N 1
ATOM 840 C CA . LEU A 1 101 ? -17.756 34.903 -27.292 1.00 86.06 101 LEU A CA 1
ATOM 841 C C . LEU A 1 101 ? -19.198 35.435 -27.258 1.00 86.06 101 LEU A C 1
ATOM 843 O O . LEU A 1 101 ? -19.579 36.071 -26.276 1.00 86.06 101 LEU A O 1
ATOM 847 N N . GLU A 1 102 ? -20.034 35.082 -28.240 1.00 87.31 102 GLU A N 1
ATOM 848 C CA . GLU A 1 102 ? -21.482 35.365 -28.237 1.00 87.31 102 GLU A CA 1
ATOM 849 C C . GLU A 1 102 ? -22.210 34.777 -27.011 1.00 87.31 102 GLU A C 1
ATOM 851 O O . GLU A 1 102 ? -23.174 35.363 -26.517 1.00 87.31 102 GLU A O 1
ATOM 856 N N . ALA A 1 103 ? -21.735 33.647 -26.476 1.00 84.50 103 ALA A N 1
ATOM 857 C CA . ALA A 1 103 ? -22.286 33.005 -25.283 1.00 84.50 103 ALA A CA 1
ATOM 858 C C . ALA A 1 103 ? -21.846 33.650 -23.949 1.00 84.50 103 ALA A C 1
ATOM 860 O O . ALA A 1 103 ? -22.441 33.355 -22.906 1.00 84.50 103 ALA A O 1
ATOM 861 N N . THR A 1 104 ? -20.840 34.535 -23.937 1.00 85.75 104 THR A N 1
ATOM 862 C CA . THR A 1 104 ? -20.326 35.147 -22.693 1.00 85.75 104 THR A CA 1
ATOM 863 C C . THR A 1 104 ? -21.365 35.931 -21.871 1.00 85.75 104 THR A C 1
ATOM 865 O O . THR A 1 104 ? -21.472 35.625 -20.680 1.00 85.75 104 THR A O 1
ATOM 868 N N . PRO A 1 105 ? -22.205 36.846 -22.411 1.00 86.62 105 PRO A N 1
ATOM 869 C CA . PRO A 1 105 ? -23.208 37.551 -21.599 1.00 86.62 105 PRO A CA 1
ATOM 870 C C . PRO A 1 105 ? -24.262 36.606 -20.997 1.00 86.62 105 PRO A C 1
ATOM 872 O O . PRO A 1 105 ? -24.742 36.821 -19.882 1.00 86.62 105 PRO A O 1
ATOM 875 N N . CYS A 1 106 ? -24.597 35.521 -21.699 1.00 84.62 106 CYS A N 1
ATOM 876 C CA . CYS A 1 106 ? -25.509 34.483 -21.218 1.00 84.62 106 CYS A CA 1
ATOM 877 C C . CYS A 1 106 ? -24.891 33.711 -20.037 1.00 84.62 106 CYS A C 1
ATOM 879 O O . CYS A 1 106 ? -25.554 33.456 -19.027 1.00 84.62 106 CYS A O 1
ATOM 881 N N . LEU A 1 107 ? -23.593 33.396 -20.128 1.00 84.81 107 LEU A N 1
ATOM 882 C CA . LEU A 1 107 ? -22.825 32.779 -19.046 1.00 84.81 107 LEU A CA 1
ATOM 883 C C . LEU A 1 107 ? -22.703 33.704 -17.827 1.00 84.81 107 LEU A C 1
ATOM 885 O O . LEU A 1 107 ? -22.797 33.220 -16.699 1.00 84.81 107 LEU A O 1
ATOM 889 N N . GLU A 1 108 ? -22.539 35.016 -18.014 1.00 87.44 108 GLU A N 1
ATOM 890 C CA . GLU A 1 108 ? -22.490 35.981 -16.907 1.00 87.44 108 GLU A CA 1
ATOM 891 C C . GLU A 1 108 ? -23.817 36.066 -16.144 1.00 87.44 108 GLU A C 1
ATOM 893 O O . GLU A 1 108 ? -23.816 35.975 -14.912 1.00 87.44 108 GLU A O 1
ATOM 898 N N . LYS A 1 109 ? -24.954 36.164 -16.848 1.00 86.69 109 LYS A N 1
ATOM 899 C CA . LYS A 1 109 ? -26.292 36.113 -16.228 1.00 86.69 109 LYS A CA 1
ATOM 900 C C . LYS A 1 109 ? -26.485 34.823 -15.430 1.00 86.69 109 LYS A C 1
ATOM 902 O O . LYS A 1 109 ? -26.833 34.878 -14.249 1.00 86.69 109 LYS A O 1
ATOM 907 N N . LEU A 1 110 ? -26.172 33.670 -16.030 1.00 84.69 110 LEU A N 1
ATOM 908 C CA . LEU A 1 110 ? -26.244 32.372 -15.357 1.00 84.69 110 LEU A CA 1
ATOM 909 C C . LEU A 1 110 ? -25.319 32.323 -14.126 1.00 84.69 110 LEU A C 1
ATOM 911 O O . LEU A 1 110 ? -25.706 31.816 -13.074 1.00 84.69 110 LEU A O 1
ATOM 915 N N . GLN A 1 111 ? -24.118 32.905 -14.199 1.00 88.00 111 GLN A N 1
ATOM 916 C CA . GLN A 1 111 ? -23.208 33.015 -13.056 1.00 88.00 111 GLN A CA 1
ATOM 917 C C . GLN A 1 111 ? -23.826 33.836 -11.910 1.00 88.00 111 GLN A C 1
ATOM 919 O O . GLN A 1 111 ? -23.699 33.455 -10.741 1.00 88.00 111 GLN A O 1
ATOM 924 N N . GLN A 1 112 ? -24.508 34.943 -12.222 1.00 87.44 112 GLN A N 1
ATOM 925 C CA . GLN A 1 112 ? -25.222 35.761 -11.238 1.00 87.44 112 GLN A CA 1
ATOM 926 C C . GLN A 1 112 ? -26.399 34.994 -10.619 1.00 87.44 112 GLN A C 1
ATOM 928 O O . GLN A 1 112 ? -26.503 34.948 -9.391 1.00 87.44 112 GLN A O 1
ATOM 933 N N . GLN A 1 113 ? -27.224 34.322 -11.428 1.00 83.44 113 GLN A N 1
ATOM 934 C CA . GLN A 1 113 ? -28.340 33.501 -10.946 1.00 83.44 113 GLN A CA 1
ATOM 935 C C . GLN A 1 113 ? -27.871 32.343 -10.047 1.00 83.44 113 GLN A C 1
ATOM 937 O O . GLN A 1 113 ? -28.376 32.176 -8.936 1.00 83.44 113 GLN A O 1
ATOM 942 N N . LEU A 1 114 ? -26.832 31.599 -10.443 1.00 84.69 114 LEU A N 1
ATOM 943 C CA . LEU A 1 114 ? -26.241 30.530 -9.624 1.00 84.69 114 LEU A CA 1
ATOM 944 C C . LEU A 1 114 ? -25.682 31.066 -8.290 1.00 84.69 114 LEU A C 1
ATOM 946 O O . LEU A 1 114 ? -25.857 30.433 -7.243 1.00 84.69 114 LEU A O 1
ATOM 950 N N . LYS A 1 115 ? -25.054 32.254 -8.293 1.00 86.75 115 LYS A N 1
ATOM 951 C CA . LYS A 1 115 ? -24.608 32.951 -7.069 1.00 86.75 115 LYS A CA 1
ATOM 952 C C . LYS A 1 115 ? -25.789 33.352 -6.175 1.00 86.75 115 LYS A C 1
ATOM 954 O O . LYS A 1 115 ? -25.704 33.169 -4.960 1.00 86.75 115 LYS A O 1
ATOM 959 N N . GLN A 1 116 ? -26.881 33.868 -6.742 1.00 85.06 116 GLN A N 1
ATOM 960 C CA . GLN A 1 116 ? -28.097 34.217 -5.996 1.00 85.06 116 GLN A CA 1
ATOM 961 C C . GLN A 1 116 ? -28.766 32.972 -5.397 1.00 85.06 116 GLN A C 1
ATOM 963 O O . GLN A 1 116 ? -29.033 32.950 -4.198 1.00 85.06 116 GLN A O 1
ATOM 968 N N . HIS A 1 117 ? -28.936 31.894 -6.167 1.00 82.56 117 HIS A N 1
ATOM 969 C CA . HIS A 1 117 ? -29.495 30.635 -5.668 1.00 82.56 117 HIS A CA 1
ATOM 970 C C . HIS A 1 117 ? -28.678 30.065 -4.498 1.00 82.56 117 HIS A C 1
ATOM 972 O O . HIS A 1 117 ? -29.252 29.640 -3.497 1.00 82.56 117 HIS A O 1
ATOM 978 N N . ILE A 1 118 ? -27.340 30.090 -4.573 1.00 81.50 118 ILE A N 1
ATOM 979 C CA . ILE A 1 118 ? -26.460 29.635 -3.478 1.00 81.50 118 ILE A CA 1
ATOM 980 C C . ILE A 1 118 ? -26.572 30.528 -2.227 1.00 81.50 118 ILE A C 1
ATOM 982 O O . ILE A 1 118 ? -26.468 30.017 -1.114 1.00 81.50 118 ILE A O 1
ATOM 986 N N . ARG A 1 119 ? -26.821 31.837 -2.376 1.00 82.50 119 ARG A N 1
ATOM 987 C CA . ARG A 1 119 ? -27.118 32.737 -1.241 1.00 82.50 119 ARG A CA 1
ATOM 988 C C . ARG A 1 119 ? -28.505 32.472 -0.640 1.00 82.50 119 ARG A C 1
ATOM 990 O O . ARG A 1 119 ? -28.663 32.529 0.577 1.00 82.50 119 ARG A O 1
ATOM 997 N N . ASN A 1 120 ? -29.486 32.151 -1.483 1.00 79.62 120 ASN A N 1
ATOM 998 C CA . ASN A 1 120 ? -30.877 31.927 -1.086 1.00 79.62 120 ASN A CA 1
ATOM 999 C C . ASN A 1 120 ? -31.118 30.527 -0.494 1.00 79.62 120 ASN A C 1
ATOM 1001 O O . ASN A 1 120 ? -32.026 30.364 0.323 1.00 79.62 120 ASN A O 1
ATOM 1005 N N . THR A 1 121 ? -30.290 29.527 -0.829 1.00 72.88 121 THR A N 1
ATOM 1006 C CA . THR A 1 121 ? -30.321 28.191 -0.202 1.00 72.88 121 THR A CA 1
ATOM 1007 C C . THR A 1 121 ? -29.758 28.239 1.221 1.00 72.88 121 THR A C 1
ATOM 1009 O O . THR A 1 121 ? -28.645 27.796 1.511 1.00 72.88 121 THR A O 1
ATOM 1012 N N . LYS A 1 122 ? -30.573 28.771 2.139 1.00 59.62 122 LYS A N 1
ATOM 1013 C CA . LYS A 1 122 ? -30.346 28.725 3.585 1.00 59.62 122 LYS A CA 1
ATOM 1014 C C . LYS A 1 122 ? -30.147 27.270 4.012 1.00 59.62 122 LYS A C 1
ATOM 1016 O O . LYS A 1 122 ? -31.095 26.489 4.034 1.00 59.62 122 LYS A O 1
ATOM 1021 N N . ILE A 1 123 ? -28.915 26.920 4.380 1.00 61.31 123 ILE A N 1
ATOM 1022 C CA . ILE A 1 123 ? -28.622 25.651 5.052 1.00 61.31 123 ILE A CA 1
ATOM 1023 C C . ILE A 1 123 ? -29.498 25.607 6.315 1.00 61.31 123 ILE A C 1
ATOM 1025 O O . ILE A 1 123 ? -29.431 26.561 7.100 1.00 61.31 123 ILE A O 1
ATOM 1029 N N . PRO A 1 124 ? -30.310 24.555 6.540 1.00 56.06 124 PRO A N 1
ATOM 1030 C CA . PRO A 1 124 ? -31.069 24.438 7.775 1.00 56.06 124 PRO A CA 1
ATOM 1031 C C . PRO A 1 124 ? -30.079 24.405 8.940 1.00 56.06 124 PRO A C 1
ATOM 1033 O O . PRO A 1 124 ? -29.245 23.500 9.047 1.00 56.06 124 PRO A O 1
ATOM 1036 N N . LYS A 1 125 ? -30.130 25.433 9.793 1.00 57.88 125 LYS A N 1
ATOM 1037 C CA . LYS A 1 125 ? -29.354 25.453 11.034 1.00 57.88 125 LYS A CA 1
ATOM 1038 C C . LYS A 1 125 ? -29.793 24.236 11.844 1.00 57.88 125 LYS A C 1
ATOM 1040 O O . LYS A 1 125 ? -30.991 24.047 12.032 1.00 57.88 125 LYS A O 1
ATOM 1045 N N . LYS A 1 126 ? -28.839 23.423 12.311 1.00 59.38 126 LYS A N 1
ATOM 1046 C CA . LYS A 1 126 ? -29.150 22.341 13.253 1.00 59.38 126 LYS A CA 1
ATOM 1047 C C . LYS A 1 126 ? -29.891 22.948 14.440 1.00 59.38 126 LYS A C 1
ATOM 1049 O O . LYS A 1 126 ? -29.415 23.930 15.011 1.00 59.38 126 LYS A O 1
ATOM 1054 N N . GLU A 1 127 ? -31.044 22.383 14.765 1.00 60.69 127 GLU A N 1
ATOM 1055 C CA . GLU A 1 127 ? -31.858 22.838 15.887 1.00 60.69 127 GLU A CA 1
ATOM 1056 C C . GLU A 1 127 ? -31.047 22.750 17.184 1.00 60.69 127 GLU A C 1
ATOM 1058 O O . GLU A 1 127 ? -30.239 21.832 17.372 1.00 60.69 127 GLU A O 1
ATOM 1063 N N . SER A 1 128 ? -31.224 23.740 18.064 1.00 62.81 128 SER A N 1
ATOM 1064 C CA . SER A 1 128 ? -30.505 23.772 19.338 1.00 62.81 128 SER A CA 1
ATOM 1065 C C . SER A 1 128 ? -30.887 22.536 20.144 1.00 62.81 128 SER A C 1
ATOM 1067 O O . SER A 1 128 ? -32.064 22.315 20.426 1.00 62.81 128 SER A O 1
ATOM 1069 N N . THR A 1 129 ? -29.903 21.696 20.467 1.00 60.47 129 THR A N 1
ATOM 1070 C CA . THR A 1 129 ? -30.162 20.393 21.082 1.00 60.47 129 THR A CA 1
ATOM 1071 C C . THR A 1 129 ? -30.652 20.591 22.511 1.00 60.47 129 THR A C 1
ATOM 1073 O O . THR A 1 129 ? -29.867 20.898 23.409 1.00 60.47 129 THR A O 1
ATOM 1076 N N . THR A 1 130 ? -31.955 20.414 22.724 1.00 72.12 130 THR A N 1
ATOM 1077 C CA . THR A 1 130 ? -32.561 20.468 24.054 1.00 72.12 130 THR A CA 1
ATOM 1078 C C . THR A 1 130 ? -31.956 19.380 24.955 1.00 72.12 130 THR A C 1
ATOM 1080 O O . THR A 1 130 ? -31.733 18.251 24.503 1.00 72.12 130 THR A O 1
ATOM 1083 N N . PRO A 1 131 ? -31.638 19.689 26.227 1.00 61.78 131 PRO A N 1
ATOM 1084 C CA . PRO A 1 131 ? -30.937 18.758 27.107 1.00 61.78 131 PRO A CA 1
ATOM 1085 C C . PRO A 1 131 ? -31.864 17.625 27.572 1.00 61.78 131 PRO A C 1
ATOM 1087 O O . PRO A 1 131 ? -32.552 17.728 28.586 1.00 61.78 131 PRO A O 1
ATOM 1090 N N . VAL A 1 132 ? -31.873 16.517 26.828 1.00 65.44 132 VAL A N 1
ATOM 1091 C CA . VAL A 1 132 ? -32.614 15.301 27.193 1.00 65.44 132 VAL A CA 1
ATOM 1092 C C . VAL A 1 132 ? -31.988 14.658 28.432 1.00 65.44 132 VAL A C 1
ATOM 1094 O O . VAL A 1 132 ? -30.803 14.315 28.443 1.00 65.44 132 VAL A O 1
ATOM 1097 N N . PHE A 1 133 ? -32.799 14.461 29.474 1.00 65.75 133 PHE A N 1
ATOM 1098 C CA . PHE A 1 133 ? -32.352 13.916 30.755 1.00 65.75 133 PHE A CA 1
ATOM 1099 C C . PHE A 1 133 ? -31.766 12.502 30.589 1.00 65.75 133 PHE A C 1
ATOM 1101 O O . PHE A 1 133 ? -32.406 11.598 30.044 1.00 65.75 133 PHE A O 1
ATOM 1108 N N . MET A 1 134 ? -30.528 12.289 31.048 1.00 60.53 134 MET A N 1
ATOM 1109 C CA . MET A 1 134 ? -29.835 11.013 30.853 1.00 60.53 134 MET A CA 1
ATOM 1110 C C . MET A 1 134 ? -30.358 9.953 31.812 1.00 60.53 134 MET A C 1
ATOM 1112 O O . MET A 1 134 ? -29.922 9.832 32.950 1.00 60.53 134 MET A O 1
ATOM 1116 N N . ASN A 1 135 ? -31.254 9.121 31.316 1.00 64.31 135 ASN A N 1
ATOM 1117 C CA . ASN A 1 135 ? -31.903 8.100 32.110 1.00 64.31 135 ASN A CA 1
ATOM 1118 C C . ASN A 1 135 ? -31.064 6.796 32.237 1.00 64.31 135 ASN A 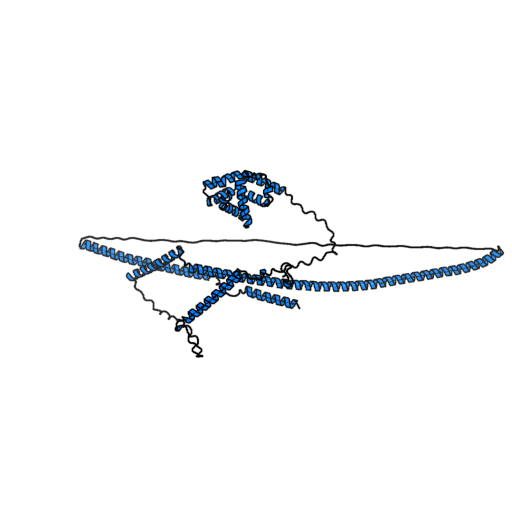C 1
ATOM 1120 O O . ASN A 1 135 ? -31.355 5.719 31.722 1.00 64.31 135 ASN A O 1
ATOM 1124 N N . VAL A 1 136 ? -29.914 6.950 32.894 1.00 64.44 136 VAL A N 1
ATOM 1125 C CA . VAL A 1 136 ? -28.738 6.059 32.854 1.00 64.44 136 VAL A CA 1
ATOM 1126 C C . VAL A 1 136 ? -29.047 4.565 33.041 1.00 64.44 136 VAL A C 1
ATOM 1128 O O . VAL A 1 136 ? -28.381 3.734 32.421 1.00 64.44 136 VAL A O 1
ATOM 1131 N N . LEU A 1 137 ? -30.049 4.234 33.860 1.00 66.19 137 LEU A N 1
ATOM 1132 C CA . LEU A 1 137 ? -30.339 2.876 34.326 1.00 66.19 137 LEU A CA 1
ATOM 1133 C C . LEU A 1 137 ? -30.921 1.963 33.235 1.00 66.19 137 LEU A C 1
ATOM 1135 O O . LEU A 1 137 ? -30.435 0.846 33.070 1.00 66.19 137 LEU A O 1
ATOM 1139 N N . ASN A 1 138 ? -31.877 2.433 32.424 1.00 60.06 138 ASN A N 1
ATOM 1140 C CA . ASN A 1 138 ? -32.513 1.580 31.405 1.00 60.06 138 ASN A CA 1
ATOM 1141 C C . ASN A 1 138 ? -31.890 1.781 30.023 1.00 60.06 138 ASN A C 1
ATOM 1143 O O . ASN A 1 138 ? -32.596 2.008 29.046 1.00 60.06 138 ASN A O 1
ATOM 1147 N N . ARG A 1 139 ? -30.556 1.696 29.951 1.00 60.06 139 ARG A N 1
ATOM 1148 C CA . ARG A 1 139 ? -29.830 1.566 28.682 1.00 60.06 139 ARG A CA 1
ATOM 1149 C C . ARG A 1 139 ? -29.908 0.120 28.181 1.00 60.06 139 ARG A C 1
ATOM 1151 O O . ARG A 1 139 ? -29.188 -0.708 28.744 1.00 60.06 139 ARG A O 1
ATOM 1158 N N . PRO A 1 140 ? -30.688 -0.219 27.123 1.00 58.69 140 PRO A N 1
ATOM 1159 C CA . PRO A 1 140 ? -30.556 -1.523 26.498 1.00 58.69 140 PRO A CA 1
ATOM 1160 C C . PRO A 1 140 ? -29.102 -1.665 26.059 1.00 58.69 140 PRO A C 1
ATOM 1162 O O . PRO A 1 140 ? -28.523 -0.767 25.435 1.00 58.69 140 PRO A O 1
ATOM 1165 N N . ARG A 1 141 ? -28.483 -2.783 26.442 1.00 58.44 141 ARG A N 1
ATOM 1166 C CA . ARG A 1 141 ? -27.093 -3.075 26.104 1.00 58.44 141 ARG A CA 1
ATOM 1167 C C . ARG A 1 141 ? -27.008 -3.355 24.606 1.00 58.44 141 ARG A C 1
ATOM 1169 O O . ARG A 1 141 ? -26.991 -4.508 24.194 1.00 58.44 141 ARG A O 1
ATOM 1176 N N . THR A 1 142 ? -26.922 -2.301 23.789 1.00 53.53 142 THR A N 1
ATOM 1177 C CA . THR A 1 142 ? -26.389 -2.409 22.424 1.00 53.53 142 THR A CA 1
ATOM 1178 C C . THR A 1 142 ? -25.090 -3.187 22.555 1.00 53.53 142 THR A C 1
ATOM 1180 O O . THR A 1 142 ? -24.202 -2.743 23.299 1.00 53.53 142 THR A O 1
ATOM 1183 N N . GLY A 1 143 ? -25.025 -4.354 21.911 1.00 55.19 143 GLY A N 1
ATOM 1184 C CA . GLY A 1 143 ? -23.830 -5.185 21.927 1.00 55.19 143 GLY A CA 1
ATOM 1185 C C . GLY A 1 143 ? -22.629 -4.332 21.544 1.00 55.19 1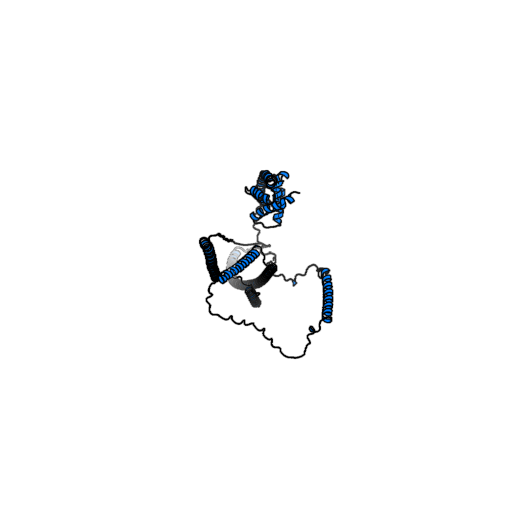43 GLY A C 1
ATOM 1186 O O . GLY A 1 143 ? -22.746 -3.456 20.681 1.00 55.19 143 GLY A O 1
ATOM 1187 N N . LEU A 1 144 ? -21.501 -4.543 22.225 1.00 57.25 144 LEU A N 1
ATOM 1188 C CA . LEU A 1 144 ? -20.248 -3.899 21.848 1.00 57.25 144 LEU A CA 1
ATOM 1189 C C . LEU A 1 144 ? -20.010 -4.233 20.376 1.00 57.25 144 LEU A C 1
ATOM 1191 O O . LEU A 1 144 ? -19.825 -5.403 20.043 1.00 57.25 144 LEU A O 1
ATOM 1195 N N . LYS A 1 145 ? -20.094 -3.225 19.496 1.00 53.53 145 LYS A N 1
ATOM 1196 C CA . LYS A 1 145 ? -19.827 -3.430 18.074 1.00 53.53 145 LYS A CA 1
ATOM 1197 C C . LYS A 1 145 ? -18.388 -3.904 17.971 1.00 53.53 145 LYS A C 1
ATOM 1199 O O . LYS A 1 145 ? -17.464 -3.159 18.289 1.00 53.53 145 LYS A O 1
ATOM 1204 N N . VAL A 1 146 ? -18.245 -5.169 17.595 1.00 61.72 146 VAL A N 1
ATOM 1205 C CA . VAL A 1 146 ? -16.965 -5.835 17.394 1.00 61.72 146 VAL A CA 1
ATOM 1206 C C . VAL A 1 146 ? -16.137 -4.959 16.442 1.00 61.72 146 VAL A C 1
ATOM 1208 O O . VAL A 1 146 ? -16.678 -4.534 15.417 1.00 61.72 146 VAL A O 1
ATOM 1211 N N . PRO A 1 147 ? -14.885 -4.601 16.786 1.00 60.94 147 PRO A N 1
ATOM 1212 C CA . PRO A 1 147 ? -14.145 -3.611 16.016 1.00 60.94 147 PRO A CA 1
ATOM 1213 C C . PRO A 1 147 ? -13.914 -4.111 14.581 1.00 60.94 147 PRO A C 1
ATOM 1215 O O . PRO A 1 147 ? -13.615 -5.300 14.394 1.00 60.94 147 PRO A O 1
ATOM 1218 N N . PRO A 1 148 ? -14.062 -3.230 13.570 1.00 51.47 148 PRO A N 1
ATOM 1219 C CA . PRO A 1 148 ? -13.938 -3.608 12.167 1.00 51.47 148 PRO A CA 1
ATOM 1220 C C . PRO A 1 148 ? -12.537 -4.168 11.903 1.00 51.47 148 PRO A C 1
ATOM 1222 O O . PRO A 1 148 ? -11.541 -3.517 12.205 1.00 51.47 148 PRO A O 1
ATOM 1225 N N . GLY A 1 149 ? -12.471 -5.390 11.371 1.00 60.22 149 GLY A N 1
ATOM 1226 C CA . GLY A 1 149 ? -11.224 -6.150 11.217 1.00 60.22 149 GLY A CA 1
ATOM 1227 C C . GLY A 1 149 ? -11.056 -7.315 12.200 1.00 60.22 149 GLY A C 1
ATOM 1228 O O . GLY A 1 149 ? -10.140 -8.117 12.030 1.00 60.22 149 GLY A O 1
ATOM 1229 N N . THR A 1 150 ? -11.951 -7.485 13.180 1.00 64.38 150 THR A N 1
ATOM 1230 C CA . THR A 1 150 ? -12.064 -8.777 13.880 1.00 64.38 150 THR A CA 1
ATOM 1231 C C . THR A 1 150 ? -12.570 -9.825 12.881 1.00 64.38 150 THR A C 1
ATOM 1233 O O . THR A 1 150 ? -13.603 -9.577 12.257 1.00 64.38 150 THR A O 1
ATOM 1236 N N . PRO A 1 151 ? -11.895 -10.976 12.702 1.00 61.44 151 PRO A N 1
ATOM 1237 C CA . PRO A 1 151 ? -12.400 -12.025 11.826 1.00 61.44 151 PRO A CA 1
ATOM 1238 C C . PRO A 1 151 ? -13.687 -12.612 12.413 1.00 61.44 151 PRO A C 1
ATOM 1240 O O . PRO A 1 151 ? -13.696 -13.084 13.549 1.00 61.44 151 PRO A O 1
ATOM 1243 N N . GLU A 1 152 ? -14.768 -12.572 11.641 1.00 60.53 152 GLU A N 1
ATOM 1244 C CA . GLU A 1 152 ? -16.006 -13.276 11.973 1.00 60.53 152 GLU A CA 1
ATOM 1245 C C . GLU A 1 152 ? -15.778 -14.788 11.825 1.00 60.53 152 GLU A C 1
ATOM 1247 O O . GLU A 1 152 ? -15.165 -15.236 10.851 1.00 60.53 152 GLU A O 1
ATOM 1252 N N . ASP A 1 153 ? -16.259 -15.588 12.782 1.00 56.44 153 ASP A N 1
ATOM 1253 C CA . ASP A 1 153 ? -16.147 -17.047 12.719 1.00 56.44 153 ASP A CA 1
ATOM 1254 C C . ASP A 1 153 ? -17.021 -17.593 11.582 1.00 56.44 153 ASP A C 1
ATOM 1256 O O . ASP A 1 153 ? -18.210 -17.870 11.754 1.00 56.44 153 ASP A O 1
ATOM 1260 N N . LEU A 1 154 ? -16.412 -17.786 10.408 1.00 56.38 154 LEU A N 1
ATOM 1261 C CA . LEU A 1 154 ? -17.067 -18.281 9.188 1.00 56.38 154 LEU A CA 1
ATOM 1262 C C . LEU A 1 154 ? -17.806 -19.618 9.399 1.00 56.38 154 LEU A C 1
ATOM 1264 O O . LEU A 1 154 ? -18.774 -19.906 8.700 1.00 56.38 154 LEU A O 1
ATOM 1268 N N . SER A 1 155 ? -17.398 -20.401 10.405 1.00 58.91 155 SER A N 1
ATOM 1269 C CA . SER A 1 155 ? -18.070 -21.628 10.860 1.00 58.91 155 SER A CA 1
ATOM 1270 C C . SER A 1 155 ? -19.515 -21.394 11.343 1.00 58.91 155 SER A C 1
ATOM 1272 O O . SER A 1 155 ? -20.391 -22.238 11.149 1.00 58.91 155 SER A O 1
ATOM 1274 N N . ALA A 1 156 ? -19.800 -20.232 11.939 1.00 54.94 156 ALA A N 1
ATOM 1275 C CA . ALA A 1 156 ? -21.124 -19.890 12.459 1.00 54.94 156 ALA A CA 1
ATOM 1276 C C . ALA A 1 156 ? -22.091 -19.368 11.378 1.00 54.94 156 ALA A C 1
ATOM 1278 O O . ALA A 1 156 ? -23.306 -19.348 11.599 1.00 54.94 156 ALA A O 1
ATOM 1279 N N . MET A 1 157 ? -21.585 -18.960 10.207 1.00 56.25 157 MET A N 1
ATOM 1280 C CA . MET A 1 157 ? -22.376 -18.316 9.154 1.00 56.25 157 MET A CA 1
ATOM 1281 C C . MET A 1 157 ? -23.166 -19.338 8.320 1.00 56.25 157 MET A C 1
ATOM 1283 O O . MET A 1 157 ? -22.911 -19.562 7.136 1.00 56.25 157 MET A O 1
ATOM 1287 N N . LYS A 1 158 ? -24.171 -19.963 8.945 1.00 57.41 158 LYS A N 1
ATOM 1288 C CA . LYS A 1 158 ? -25.150 -20.826 8.267 1.00 57.41 158 LYS A CA 1
ATOM 1289 C C . LYS A 1 158 ? -25.910 -20.012 7.215 1.00 57.41 158 LYS A C 1
ATOM 1291 O O . LYS A 1 158 ? -26.854 -19.297 7.545 1.00 57.41 158 LYS A O 1
ATOM 1296 N N . PHE A 1 159 ? -25.499 -20.126 5.950 1.00 60.03 159 PHE A N 1
ATOM 1297 C CA . PHE A 1 159 ? -26.166 -19.478 4.820 1.00 60.03 159 PHE A CA 1
ATOM 1298 C C . PHE A 1 159 ? -27.667 -19.799 4.833 1.00 60.03 159 PHE A C 1
ATOM 1300 O O . PHE A 1 159 ? -28.075 -20.954 4.721 1.00 60.03 159 PHE A O 1
ATOM 1307 N N . THR A 1 160 ? -28.500 -18.762 4.948 1.00 63.56 160 THR A N 1
ATOM 1308 C CA . THR A 1 160 ? -29.964 -18.871 5.109 1.00 63.56 160 THR A CA 1
ATOM 1309 C C . THR A 1 160 ? -30.697 -19.356 3.854 1.00 63.56 160 THR A C 1
ATOM 1311 O O . THR A 1 160 ? -31.917 -19.505 3.858 1.00 63.56 160 THR A O 1
ATOM 1314 N N . ARG A 1 161 ? -29.960 -19.615 2.771 1.00 69.50 161 ARG A N 1
ATOM 1315 C CA . ARG A 1 161 ? -30.436 -20.224 1.529 1.00 69.50 161 ARG A CA 1
ATOM 1316 C C . ARG A 1 161 ? -29.514 -21.392 1.206 1.00 69.50 161 ARG A C 1
ATOM 1318 O O . ARG A 1 161 ? -28.298 -21.211 1.173 1.00 69.50 161 ARG A O 1
ATOM 1325 N N . GLN A 1 162 ? -30.081 -22.568 0.939 1.00 71.88 162 GLN A N 1
ATOM 1326 C CA . GLN A 1 162 ? -29.296 -23.684 0.413 1.00 71.88 162 GLN A CA 1
ATOM 1327 C C . GLN A 1 162 ? -28.702 -23.270 -0.938 1.00 71.88 162 GLN A C 1
ATOM 1329 O O . GLN A 1 162 ? -29.427 -22.807 -1.821 1.00 71.88 162 GLN A O 1
ATOM 1334 N N . ILE A 1 163 ? -27.384 -23.406 -1.089 1.00 73.31 163 ILE A N 1
ATOM 1335 C CA . ILE A 1 163 ? -26.693 -23.057 -2.333 1.00 73.31 163 ILE A CA 1
ATOM 1336 C C . ILE A 1 163 ? -27.201 -24.002 -3.437 1.00 73.31 163 ILE A C 1
ATOM 1338 O O . ILE A 1 163 ? -27.171 -25.221 -3.235 1.00 73.31 163 ILE A O 1
ATOM 1342 N N . PRO A 1 164 ? -27.676 -23.490 -4.591 1.00 77.56 164 PRO A N 1
ATOM 1343 C CA . PRO A 1 164 ? -28.170 -24.335 -5.672 1.00 77.56 164 PRO A CA 1
ATOM 1344 C C . PRO A 1 164 ? -27.132 -25.380 -6.085 1.00 77.56 164 PRO A C 1
ATOM 1346 O O . PRO A 1 164 ? -25.978 -25.044 -6.351 1.00 77.56 164 PRO A O 1
ATOM 1349 N N . LYS A 1 165 ? -27.546 -26.652 -6.183 1.00 74.25 165 LYS A N 1
ATOM 1350 C CA . LYS A 1 165 ? -26.647 -27.771 -6.533 1.00 74.25 165 LYS A CA 1
ATOM 1351 C C . LYS A 1 165 ? -25.922 -27.559 -7.873 1.00 74.25 165 LYS A C 1
ATOM 1353 O O . LYS A 1 165 ? -24.839 -28.099 -8.072 1.00 74.25 165 LYS A O 1
ATOM 1358 N N . THR A 1 166 ? -26.479 -26.725 -8.751 1.00 76.69 166 THR A N 1
ATOM 1359 C CA . THR A 1 166 ? -25.873 -26.269 -10.008 1.00 76.69 166 THR A CA 1
ATOM 1360 C C . THR A 1 166 ? -24.531 -25.551 -9.834 1.00 76.69 166 THR A C 1
ATOM 1362 O O . THR A 1 166 ? -23.679 -25.724 -10.696 1.00 76.69 166 THR A O 1
ATOM 1365 N N . ASN A 1 167 ? -24.282 -24.837 -8.727 1.00 73.62 167 ASN A N 1
ATOM 1366 C CA . ASN A 1 167 ? -22.978 -24.200 -8.465 1.00 73.62 167 ASN A CA 1
ATOM 1367 C C . ASN A 1 167 ? -21.838 -25.210 -8.237 1.00 73.62 167 ASN A C 1
ATOM 1369 O O . ASN A 1 167 ? -20.674 -24.847 -8.364 1.00 73.62 167 ASN A O 1
ATOM 1373 N N . TYR A 1 168 ? -22.159 -26.464 -7.905 1.00 77.25 168 TYR A N 1
ATOM 1374 C CA . TYR A 1 168 ? -21.179 -27.542 -7.726 1.00 77.25 168 TYR A CA 1
ATOM 1375 C C . TYR A 1 168 ? -21.053 -28.439 -8.970 1.00 77.25 168 TYR A C 1
ATOM 1377 O O . TYR A 1 168 ? -20.245 -29.367 -8.990 1.00 77.25 168 TYR A O 1
ATOM 1385 N N . LEU A 1 169 ? -21.838 -28.179 -10.022 1.00 79.81 169 LEU A N 1
ATOM 1386 C CA . LEU A 1 169 ? -21.724 -28.878 -11.298 1.00 79.81 169 LEU A CA 1
ATOM 1387 C C . LEU A 1 169 ? -20.726 -28.145 -12.196 1.00 79.81 169 LEU A C 1
ATOM 1389 O O . LEU A 1 169 ? -21.014 -27.049 -12.672 1.00 79.81 169 LEU A O 1
ATOM 1393 N N . LYS A 1 170 ? -19.597 -28.798 -12.504 1.00 80.62 170 LYS A N 1
ATOM 1394 C CA . LYS A 1 170 ? -18.613 -28.306 -13.482 1.00 80.62 170 LYS A CA 1
ATOM 1395 C C . LYS A 1 170 ? -19.296 -27.807 -14.769 1.00 80.62 170 LYS A C 1
ATOM 1397 O O . LYS A 1 170 ? -20.089 -28.580 -15.341 1.00 80.62 170 LYS A O 1
ATOM 1402 N N . PRO A 1 171 ? -19.003 -26.576 -15.238 1.00 83.75 171 PRO A N 1
ATOM 1403 C CA . PRO A 1 171 ? -19.533 -26.016 -16.478 1.00 83.75 171 PRO A CA 1
ATOM 1404 C C . PRO A 1 171 ? -19.356 -26.919 -17.705 1.00 83.75 171 PRO A C 1
ATOM 1406 O O . PRO A 1 171 ? -18.444 -27.743 -17.781 1.00 83.75 171 PRO A O 1
ATOM 1409 N N . SER A 1 172 ? -20.203 -26.726 -18.722 1.00 84.25 172 SER A N 1
ATOM 1410 C CA . SER A 1 172 ? -20.099 -27.464 -19.996 1.00 84.25 172 SER A CA 1
ATOM 1411 C C . SER A 1 172 ? -18.743 -27.257 -20.691 1.00 84.25 172 SER A C 1
ATOM 1413 O O . SER A 1 172 ? -18.247 -28.163 -21.356 1.00 84.25 172 SER A O 1
ATOM 1415 N N . THR A 1 173 ? -18.116 -26.092 -20.501 1.00 84.44 173 THR A N 1
ATOM 1416 C CA . THR A 1 173 ? -16.766 -25.777 -20.992 1.00 84.44 173 THR A CA 1
ATOM 1417 C C . THR A 1 173 ? -15.698 -26.664 -20.358 1.00 84.44 173 THR A C 1
ATOM 1419 O O . THR A 1 173 ? -14.911 -27.255 -21.090 1.00 84.44 173 THR A O 1
ATOM 1422 N N . GLU A 1 174 ? -15.700 -26.833 -19.033 1.00 85.50 174 GLU A N 1
ATOM 1423 C CA . GLU A 1 174 ? -14.742 -27.705 -18.336 1.00 85.50 174 GLU A CA 1
ATOM 1424 C C . GLU A 1 174 ? -14.861 -29.156 -18.802 1.00 85.50 174 GLU A C 1
ATOM 1426 O O . GLU A 1 174 ? -13.856 -29.765 -19.143 1.00 85.50 174 GLU A O 1
ATOM 1431 N N . ARG A 1 175 ? -16.084 -29.687 -18.936 1.00 85.75 175 ARG A N 1
ATOM 1432 C CA . ARG A 1 175 ? -16.295 -31.064 -19.423 1.00 85.75 175 ARG A CA 1
ATOM 1433 C C . ARG A 1 175 ? -15.781 -31.259 -20.854 1.00 85.75 175 ARG A C 1
ATOM 1435 O O . ARG A 1 175 ? -15.226 -32.306 -21.173 1.00 85.75 175 ARG A O 1
ATOM 1442 N N . LYS A 1 176 ? -15.929 -30.248 -21.720 1.00 90.88 176 LYS A N 1
ATOM 1443 C CA . LYS A 1 176 ? -15.355 -30.255 -23.078 1.00 90.88 176 LYS A CA 1
ATOM 1444 C C . LYS A 1 176 ? -13.823 -30.205 -23.047 1.00 90.88 176 LYS A C 1
ATOM 1446 O O . LYS A 1 176 ? -13.191 -30.913 -23.824 1.00 90.88 176 LYS A O 1
ATOM 1451 N N . LEU A 1 177 ? -13.226 -29.426 -22.142 1.00 89.88 177 LEU A N 1
ATOM 1452 C CA . LEU A 1 177 ? -11.772 -29.376 -21.950 1.00 89.88 177 LEU A CA 1
ATOM 1453 C C . LEU A 1 177 ? -11.217 -30.687 -21.373 1.00 89.88 177 LEU A C 1
ATOM 1455 O O . LEU A 1 177 ? -10.176 -31.146 -21.829 1.00 89.88 177 LEU A O 1
ATOM 1459 N N . GLU A 1 178 ? -11.921 -31.330 -20.440 1.00 91.31 178 GLU A N 1
ATOM 1460 C CA . GLU A 1 178 ? -11.560 -32.649 -19.906 1.00 91.31 178 GLU A CA 1
ATOM 1461 C C . GLU A 1 178 ? -11.561 -33.709 -21.016 1.00 91.31 178 GLU A C 1
ATOM 1463 O O . GLU A 1 178 ? -10.562 -34.411 -21.183 1.00 91.31 178 GLU A O 1
ATOM 1468 N N . LEU A 1 179 ? -12.613 -33.757 -21.844 1.00 92.56 179 LEU A N 1
ATOM 1469 C CA . LEU A 1 179 ? -12.683 -34.637 -23.018 1.00 92.56 179 LEU A CA 1
ATOM 1470 C C . LEU A 1 179 ? -11.541 -34.374 -24.015 1.00 92.56 179 LEU A C 1
ATOM 1472 O O . LEU A 1 179 ? -10.861 -35.318 -24.414 1.00 92.56 179 LEU A O 1
ATOM 1476 N N . LEU A 1 180 ? -11.275 -33.109 -24.362 1.00 93.38 180 LEU A N 1
ATOM 1477 C CA . LEU A 1 180 ? -10.164 -32.738 -25.249 1.00 93.38 180 LEU A CA 1
ATOM 1478 C C . LEU A 1 180 ? -8.792 -33.088 -24.646 1.00 93.38 180 LEU A C 1
ATOM 1480 O O . LEU A 1 180 ? -7.888 -33.517 -25.363 1.00 93.38 180 LEU A O 1
ATOM 1484 N N . SER A 1 181 ? -8.626 -32.961 -23.327 1.00 93.62 181 SER A N 1
ATOM 1485 C CA . SER A 1 181 ? -7.400 -33.378 -22.638 1.00 93.62 181 SER A CA 1
ATOM 1486 C C . SER A 1 181 ? -7.209 -34.898 -22.692 1.00 93.62 181 SER A C 1
ATOM 1488 O O . SER A 1 181 ? -6.088 -35.367 -22.886 1.00 93.62 181 SER A O 1
ATOM 1490 N N . ALA A 1 182 ? -8.297 -35.672 -22.603 1.00 94.31 182 ALA A N 1
ATOM 1491 C CA . ALA A 1 182 ? -8.269 -37.124 -22.711 1.00 94.31 182 ALA A CA 1
ATOM 1492 C C . ALA A 1 182 ? -7.930 -37.576 -24.140 1.00 94.31 182 ALA A C 1
ATOM 1494 O O . ALA A 1 182 ? -7.030 -38.400 -24.309 1.00 94.31 182 ALA A O 1
ATOM 1495 N N . THR A 1 183 ? -8.554 -36.996 -25.174 1.00 95.56 183 THR A N 1
ATOM 1496 C CA . THR A 1 183 ? -8.207 -37.300 -26.576 1.00 95.56 183 THR A CA 1
ATOM 1497 C C . THR A 1 183 ? -6.770 -36.902 -26.900 1.00 95.56 183 THR A C 1
ATOM 1499 O O . THR A 1 183 ? -6.048 -37.679 -27.521 1.00 95.56 183 THR A O 1
ATOM 1502 N N . ASN A 1 184 ? -6.303 -35.748 -26.414 1.00 94.31 184 ASN A N 1
ATOM 1503 C CA . ASN A 1 184 ? -4.918 -35.317 -26.610 1.00 94.31 184 ASN A CA 1
ATOM 1504 C C . ASN A 1 184 ? -3.925 -36.229 -25.877 1.00 94.31 184 ASN A C 1
ATOM 1506 O O . ASN A 1 184 ? -2.878 -36.551 -26.433 1.00 94.31 184 ASN A O 1
ATOM 1510 N N . ARG A 1 185 ? -4.258 -36.715 -24.673 1.00 95.12 185 ARG A N 1
ATOM 1511 C CA . ARG A 1 185 ? -3.441 -37.691 -23.933 1.00 95.12 185 ARG A CA 1
ATOM 1512 C C . ARG A 1 185 ? -3.378 -39.047 -24.642 1.00 95.12 185 ARG A C 1
ATOM 1514 O O . ARG A 1 185 ? -2.308 -39.648 -24.678 1.00 95.12 185 ARG A O 1
ATOM 1521 N N . ILE A 1 186 ? -4.482 -39.510 -25.231 1.00 95.69 186 ILE A N 1
ATOM 1522 C CA . ILE A 1 186 ? -4.522 -40.739 -26.043 1.00 95.69 186 ILE A CA 1
ATOM 1523 C C . ILE A 1 186 ? -3.675 -40.569 -27.313 1.00 95.69 186 ILE A C 1
ATOM 1525 O O . ILE A 1 186 ? -2.839 -41.422 -27.605 1.00 95.69 186 ILE A O 1
ATOM 1529 N N . ASN A 1 187 ? -3.816 -39.446 -28.023 1.00 95.56 187 ASN A N 1
ATOM 1530 C CA . ASN A 1 187 ? -3.026 -39.151 -29.222 1.00 95.56 187 ASN A CA 1
ATOM 1531 C C . ASN A 1 187 ? -1.527 -39.019 -28.910 1.00 95.56 187 ASN A C 1
ATOM 1533 O O . ASN A 1 187 ? -0.709 -39.586 -29.627 1.00 95.56 187 ASN A O 1
ATOM 1537 N N . ALA A 1 188 ? -1.154 -38.353 -27.813 1.00 94.38 188 ALA A N 1
ATOM 1538 C CA . ALA A 1 188 ? 0.236 -38.263 -27.364 1.00 94.38 188 ALA A CA 1
ATOM 1539 C C . ALA A 1 188 ? 0.817 -39.638 -26.986 1.00 94.38 188 ALA A C 1
ATOM 1541 O O . ALA A 1 188 ? 1.950 -39.941 -27.345 1.00 94.38 188 ALA A O 1
ATOM 1542 N N . MET A 1 189 ? 0.036 -40.503 -26.325 1.00 94.06 189 MET A N 1
ATOM 1543 C CA . MET A 1 189 ? 0.441 -41.888 -26.044 1.00 94.06 189 MET A CA 1
ATOM 1544 C C . MET A 1 189 ? 0.591 -42.726 -27.321 1.00 94.06 189 MET A C 1
ATOM 1546 O O . MET A 1 189 ? 1.498 -43.551 -27.397 1.00 94.06 189 MET A O 1
ATOM 1550 N N . ARG A 1 190 ? -0.259 -42.510 -28.336 1.00 95.00 190 ARG A N 1
ATOM 1551 C CA . ARG A 1 190 ? -0.125 -43.157 -29.651 1.00 95.00 190 ARG A CA 1
ATOM 1552 C C . ARG A 1 190 ? 1.146 -42.701 -30.368 1.00 95.00 190 ARG A C 1
ATOM 1554 O O . ARG A 1 190 ? 1.905 -43.553 -30.805 1.00 95.00 190 ARG A O 1
ATOM 1561 N N . LEU A 1 191 ? 1.402 -41.394 -30.428 1.00 93.88 191 LEU A N 1
ATOM 1562 C CA . LEU A 1 191 ? 2.615 -40.827 -31.030 1.00 93.88 191 LEU A CA 1
ATOM 1563 C C . LEU A 1 191 ? 3.891 -41.271 -30.298 1.00 93.88 191 LEU A C 1
ATOM 1565 O O . LEU A 1 191 ? 4.903 -41.512 -30.940 1.00 93.88 191 LEU A O 1
ATOM 1569 N N . LEU A 1 192 ? 3.848 -41.430 -28.971 1.00 91.62 192 LEU A N 1
ATOM 1570 C CA . LEU A 1 192 ? 4.973 -41.956 -28.192 1.00 91.62 192 LEU A CA 1
ATOM 1571 C C . LEU A 1 192 ? 5.247 -43.437 -28.491 1.00 91.62 192 LEU A C 1
ATOM 1573 O O . LEU A 1 192 ? 6.407 -43.837 -28.532 1.00 91.62 192 LEU A O 1
ATOM 1577 N N . LYS A 1 193 ? 4.207 -44.252 -28.712 1.00 92.00 193 LYS A N 1
ATOM 1578 C CA . LYS A 1 193 ? 4.373 -45.640 -29.172 1.00 92.00 193 LYS A CA 1
ATOM 1579 C C . LYS A 1 193 ? 4.961 -45.693 -30.577 1.00 92.00 193 LYS A C 1
ATOM 1581 O O . LYS A 1 193 ? 6.001 -46.303 -30.757 1.00 92.00 193 LYS A O 1
ATOM 1586 N N . ASP A 1 194 ? 4.362 -44.968 -31.514 1.00 91.69 194 ASP A N 1
ATOM 1587 C CA . ASP A 1 194 ? 4.794 -44.863 -32.913 1.00 91.69 194 ASP A CA 1
ATOM 1588 C C . ASP A 1 194 ? 6.259 -44.383 -33.028 1.00 91.69 194 ASP A C 1
ATOM 1590 O O . ASP A 1 194 ? 7.067 -44.967 -33.747 1.00 91.69 194 ASP A O 1
ATOM 1594 N N . ALA A 1 195 ? 6.659 -43.391 -32.224 1.00 87.25 195 ALA A N 1
ATOM 1595 C CA . ALA A 1 195 ? 8.043 -42.918 -32.149 1.00 87.25 195 ALA A CA 1
ATOM 1596 C C . ALA A 1 195 ? 9.015 -43.919 -31.493 1.00 87.25 195 ALA A C 1
ATOM 1598 O O . ALA A 1 195 ? 10.191 -43.929 -31.848 1.00 87.25 195 ALA A O 1
ATOM 1599 N N . ASN A 1 196 ? 8.551 -44.753 -30.554 1.00 84.69 196 ASN A N 1
ATOM 1600 C CA . ASN A 1 196 ? 9.355 -45.828 -29.964 1.00 84.69 196 ASN A CA 1
ATOM 1601 C C . ASN A 1 196 ? 9.471 -47.037 -30.907 1.00 84.69 196 ASN A C 1
ATOM 1603 O O . ASN A 1 196 ? 10.531 -47.641 -30.984 1.00 84.69 196 ASN A O 1
ATOM 1607 N N . GLU A 1 197 ? 8.411 -47.381 -31.638 1.00 86.75 197 GLU A N 1
ATOM 1608 C CA . GLU A 1 197 ? 8.374 -48.489 -32.600 1.00 86.75 197 GLU A CA 1
ATOM 1609 C C . GLU A 1 197 ? 9.245 -48.179 -33.831 1.00 86.75 197 GLU A C 1
ATOM 1611 O O . GLU A 1 197 ? 9.999 -49.037 -34.284 1.00 86.75 197 GLU A O 1
ATOM 1616 N N . ASN A 1 198 ? 9.246 -46.923 -34.296 1.00 84.69 198 ASN A N 1
ATOM 1617 C CA . ASN A 1 198 ? 10.119 -46.433 -35.369 1.00 84.69 198 ASN A CA 1
ATOM 1618 C C . ASN A 1 198 ? 11.485 -45.894 -34.875 1.00 84.69 198 ASN A C 1
ATOM 1620 O O . ASN A 1 198 ? 12.212 -45.254 -35.641 1.00 84.69 198 ASN A O 1
ATOM 1624 N N . ALA A 1 199 ? 11.859 -46.113 -33.608 1.00 81.12 199 ALA A N 1
ATOM 1625 C CA . ALA A 1 199 ? 13.119 -45.603 -33.066 1.00 81.12 199 ALA A CA 1
ATOM 1626 C C . ALA A 1 199 ? 14.338 -46.315 -33.699 1.00 81.12 199 ALA A C 1
ATOM 1628 O O . ALA A 1 199 ? 14.424 -47.546 -33.648 1.00 81.12 199 ALA A O 1
ATOM 1629 N N . PRO A 1 200 ? 15.332 -45.584 -34.247 1.00 79.06 200 PRO A 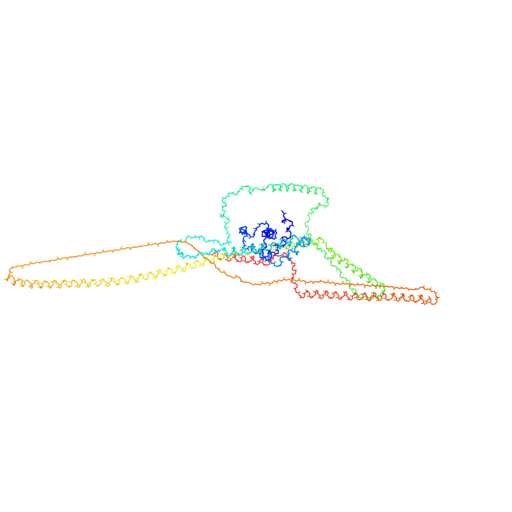N 1
ATOM 1630 C CA . PRO A 1 200 ? 16.533 -46.203 -34.799 1.00 79.06 200 PRO A CA 1
ATOM 1631 C C . PRO A 1 200 ? 17.342 -46.905 -33.701 1.00 79.06 200 PRO A C 1
ATOM 1633 O O . PRO A 1 200 ? 17.398 -46.448 -32.559 1.00 79.06 200 PRO A O 1
ATOM 1636 N N . SER A 1 201 ? 18.031 -47.997 -34.058 1.00 69.88 201 SER A N 1
ATOM 1637 C CA . SER A 1 201 ? 18.674 -48.918 -33.101 1.00 69.88 201 SER A CA 1
ATOM 1638 C C . SER A 1 201 ? 19.639 -48.263 -32.098 1.00 69.88 201 SER A C 1
ATOM 1640 O O . SER A 1 201 ? 19.878 -48.832 -31.036 1.00 69.88 201 SER A O 1
ATOM 1642 N N . CYS A 1 202 ? 20.197 -47.091 -32.411 1.00 69.25 202 CYS A N 1
ATOM 1643 C CA . CYS A 1 202 ? 21.073 -46.318 -31.527 1.00 69.25 202 CYS A CA 1
ATOM 1644 C C . CYS A 1 202 ? 20.349 -45.627 -30.353 1.00 69.25 202 CYS A C 1
ATOM 1646 O O . CYS A 1 202 ? 21.015 -45.180 -29.420 1.00 69.25 202 CYS A O 1
ATOM 1648 N N . PHE A 1 203 ? 19.015 -45.536 -30.371 1.00 62.50 203 PHE A N 1
ATOM 1649 C CA . PHE A 1 203 ? 18.227 -44.920 -29.297 1.00 62.50 203 PHE A CA 1
ATOM 1650 C C . PHE A 1 203 ? 17.937 -45.890 -28.139 1.00 62.50 203 PHE A C 1
ATOM 1652 O O . PHE A 1 203 ? 17.801 -45.470 -26.987 1.00 62.50 203 PHE A O 1
ATOM 1659 N N . TYR A 1 204 ? 17.916 -47.199 -28.417 1.00 64.81 204 TYR A N 1
ATOM 1660 C CA . TYR A 1 204 ? 17.847 -48.243 -27.396 1.00 64.81 204 TYR A CA 1
ATOM 1661 C C . TYR A 1 204 ? 19.187 -48.356 -26.668 1.00 64.81 204 TYR A C 1
ATOM 1663 O O . TYR A 1 204 ? 20.035 -49.189 -26.997 1.00 64.81 204 TYR A O 1
ATOM 1671 N N . ARG A 1 205 ? 19.383 -47.512 -25.651 1.00 57.25 205 ARG A N 1
ATOM 1672 C CA . ARG A 1 205 ? 20.524 -47.627 -24.739 1.00 57.25 205 ARG A CA 1
ATOM 1673 C C . ARG A 1 205 ? 20.438 -48.986 -24.037 1.00 57.25 205 ARG A C 1
ATOM 1675 O O . ARG A 1 205 ? 19.623 -49.154 -23.128 1.00 57.25 205 ARG A O 1
ATOM 1682 N N . ARG A 1 206 ? 21.250 -49.956 -24.479 1.00 55.00 206 ARG A N 1
ATOM 1683 C CA . ARG A 1 206 ? 21.371 -51.260 -23.814 1.00 55.00 206 ARG A CA 1
ATOM 1684 C C . ARG A 1 206 ? 21.702 -51.006 -22.349 1.00 55.00 206 ARG A C 1
ATOM 1686 O O . ARG A 1 206 ? 22.580 -50.205 -22.031 1.00 55.00 206 ARG A O 1
ATOM 1693 N N . LYS A 1 207 ? 20.922 -51.611 -21.455 1.00 50.34 207 LYS A N 1
ATOM 1694 C CA . LYS A 1 207 ? 21.095 -51.445 -20.012 1.00 50.34 207 LYS A CA 1
ATOM 1695 C C . LYS A 1 207 ? 22.087 -52.492 -19.521 1.00 50.34 207 LYS A C 1
ATOM 1697 O O . LYS A 1 207 ? 21.710 -53.413 -18.800 1.00 50.34 207 LYS A O 1
ATOM 1702 N N . ASP A 1 208 ? 23.323 -52.350 -19.982 1.00 44.66 208 ASP A N 1
ATOM 1703 C CA . ASP A 1 208 ? 24.430 -53.227 -19.620 1.00 44.66 208 ASP A CA 1
ATOM 1704 C C . ASP A 1 208 ? 24.608 -53.169 -18.094 1.00 44.66 208 ASP A C 1
ATOM 1706 O O . ASP A 1 208 ? 24.666 -52.093 -17.492 1.00 44.66 208 ASP A O 1
ATOM 1710 N N . SER A 1 209 ? 24.545 -54.330 -17.443 1.00 44.53 209 SER A N 1
ATOM 1711 C CA . SER A 1 209 ? 24.262 -54.445 -16.008 1.00 44.53 209 SER A CA 1
ATOM 1712 C C . SER A 1 209 ? 25.517 -54.401 -15.132 1.00 44.53 209 SER A C 1
ATOM 1714 O O . SER A 1 209 ? 25.633 -55.177 -14.184 1.00 44.53 209 SER A O 1
ATOM 1716 N N . ASP A 1 210 ? 26.448 -53.499 -15.443 1.00 41.25 210 ASP A N 1
ATOM 1717 C CA . ASP A 1 210 ? 27.715 -53.365 -14.724 1.00 41.25 210 ASP A CA 1
ATOM 1718 C C . ASP A 1 210 ? 27.663 -52.268 -13.655 1.00 41.25 210 ASP A C 1
ATOM 1720 O O . ASP A 1 210 ? 27.605 -51.069 -13.937 1.00 41.25 210 ASP A O 1
ATOM 1724 N N . ASN A 1 211 ? 27.750 -52.692 -12.392 1.00 43.59 211 ASN A N 1
ATOM 1725 C CA . ASN A 1 211 ? 27.868 -51.812 -11.229 1.00 43.59 211 ASN A CA 1
ATOM 1726 C C . ASN A 1 211 ? 29.281 -51.207 -11.130 1.00 43.59 211 ASN A C 1
ATOM 1728 O O . ASN A 1 211 ? 30.042 -51.519 -10.214 1.00 43.59 211 ASN A O 1
ATOM 1732 N N . SER A 1 212 ? 29.629 -50.313 -12.056 1.00 44.38 212 SER A N 1
ATOM 1733 C CA . SER A 1 212 ? 30.817 -49.463 -11.943 1.00 44.38 212 SER A CA 1
ATOM 1734 C C . SER A 1 212 ? 30.411 -48.003 -11.734 1.00 44.38 212 SER A C 1
ATOM 1736 O O . SER A 1 212 ? 29.645 -47.422 -12.500 1.00 44.38 212 SER A O 1
ATOM 1738 N N . VAL A 1 213 ? 30.903 -47.399 -10.649 1.00 46.78 213 VAL A N 1
ATOM 1739 C CA . VAL A 1 213 ? 30.664 -45.981 -10.357 1.00 46.78 213 VAL A CA 1
ATOM 1740 C C . VAL A 1 213 ? 31.567 -45.152 -11.267 1.00 46.78 213 VAL A C 1
ATOM 1742 O O . VAL A 1 213 ? 32.714 -44.856 -10.918 1.00 46.78 213 VAL A O 1
ATOM 1745 N N . GLU A 1 214 ? 31.056 -44.775 -12.442 1.00 42.28 214 GLU A N 1
ATOM 1746 C CA . GLU A 1 214 ? 31.692 -43.762 -13.284 1.00 42.28 214 GLU A CA 1
ATOM 1747 C C . GLU A 1 214 ? 31.765 -42.438 -12.514 1.00 42.28 214 GLU A C 1
ATOM 1749 O O . GLU A 1 214 ? 30.807 -41.669 -12.438 1.00 42.28 214 GLU A O 1
ATOM 1754 N N . LYS A 1 215 ? 32.936 -42.164 -11.930 1.00 48.81 215 LYS A N 1
ATOM 1755 C CA . LYS A 1 215 ? 33.267 -40.847 -11.385 1.00 48.81 215 LYS A CA 1
ATOM 1756 C C . LYS A 1 215 ? 33.115 -39.823 -12.504 1.00 48.81 215 LYS A C 1
ATOM 1758 O O . LYS A 1 215 ? 33.766 -39.964 -13.542 1.00 48.81 215 LYS A O 1
ATOM 1763 N N . GLU A 1 216 ? 32.305 -38.790 -12.277 1.00 45.47 216 GLU A N 1
ATOM 1764 C CA . GLU A 1 216 ? 32.146 -37.687 -13.223 1.00 45.47 216 GLU A CA 1
ATOM 1765 C C . GLU A 1 216 ? 33.525 -37.137 -13.608 1.00 45.47 216 GLU A C 1
ATOM 1767 O O . GLU A 1 216 ? 34.230 -36.546 -12.787 1.00 45.47 216 GLU A O 1
ATOM 1772 N N . LYS A 1 217 ? 33.932 -37.345 -14.865 1.00 50.03 217 LYS A N 1
ATOM 1773 C CA . LYS A 1 217 ? 35.162 -36.752 -15.396 1.00 50.03 217 LYS A CA 1
ATOM 1774 C C . LYS A 1 217 ? 34.948 -35.234 -15.403 1.00 50.03 217 LYS A C 1
ATOM 1776 O O . LYS A 1 217 ? 34.076 -34.773 -16.1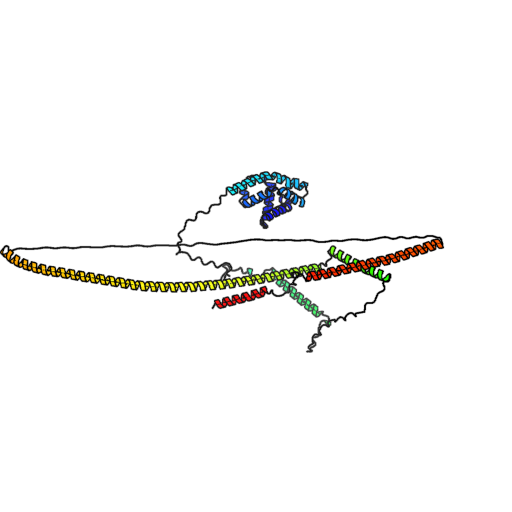47 1.00 50.03 217 LYS A O 1
ATOM 1781 N N . PRO A 1 218 ? 35.685 -34.445 -14.597 1.00 49.44 218 PRO A N 1
ATOM 1782 C CA . PRO A 1 218 ? 35.468 -33.009 -14.545 1.00 49.44 218 PRO A CA 1
ATOM 1783 C C . PRO A 1 218 ? 35.710 -32.430 -15.937 1.00 49.44 218 PRO A C 1
ATOM 1785 O O . PRO A 1 218 ? 36.720 -32.732 -16.576 1.00 49.44 218 PRO A O 1
ATOM 1788 N N . LYS A 1 219 ? 34.766 -31.614 -16.422 1.00 52.84 219 LYS A N 1
ATOM 1789 C CA . LYS A 1 219 ? 34.870 -30.948 -17.727 1.00 52.84 219 LYS A CA 1
ATOM 1790 C C . LYS A 1 219 ? 36.190 -30.184 -17.763 1.00 52.84 219 LYS A C 1
ATOM 1792 O O . LYS A 1 219 ? 36.352 -29.232 -17.004 1.00 52.84 219 LYS A O 1
ATOM 1797 N N . ALA A 1 220 ? 37.119 -30.625 -18.612 1.00 52.00 220 ALA A N 1
ATOM 1798 C CA . ALA A 1 220 ? 38.474 -30.097 -18.640 1.00 52.00 220 ALA A CA 1
ATOM 1799 C C . ALA A 1 220 ? 38.443 -28.583 -18.887 1.00 52.00 220 ALA A C 1
ATOM 1801 O O . ALA A 1 220 ? 38.110 -28.121 -19.980 1.00 52.00 220 ALA A O 1
ATOM 1802 N N . THR A 1 221 ? 38.769 -27.805 -17.856 1.00 51.88 221 THR A N 1
ATOM 1803 C CA . THR A 1 221 ? 38.898 -26.356 -17.959 1.00 51.88 221 THR A CA 1
ATOM 1804 C C . THR A 1 221 ? 40.021 -26.053 -18.937 1.00 51.88 221 THR A C 1
ATOM 1806 O O . THR A 1 221 ? 41.177 -26.402 -18.702 1.00 51.88 221 THR A O 1
ATOM 1809 N N . PHE A 1 222 ? 39.686 -25.406 -20.054 1.00 56.59 222 PHE A N 1
ATOM 1810 C CA . PHE A 1 222 ? 40.670 -24.979 -21.042 1.00 56.59 222 PHE A CA 1
ATOM 1811 C C . PHE A 1 222 ? 41.537 -23.863 -20.445 1.00 56.59 222 PHE A C 1
ATOM 1813 O O . PHE A 1 222 ? 41.229 -22.676 -20.558 1.00 56.59 222 PHE A O 1
ATOM 1820 N N . VAL A 1 223 ? 42.624 -24.252 -19.776 1.00 61.03 223 VAL A N 1
ATOM 1821 C CA . VAL A 1 223 ? 43.656 -23.331 -19.298 1.00 61.03 223 VAL A CA 1
ATOM 1822 C C . VAL A 1 223 ? 44.429 -22.840 -20.518 1.00 61.03 223 VAL A C 1
ATOM 1824 O O . VAL A 1 223 ? 45.413 -23.442 -20.949 1.00 61.03 223 VAL A O 1
ATOM 1827 N N . GLY A 1 224 ? 43.936 -21.753 -21.114 1.00 59.72 224 GLY A N 1
ATOM 1828 C CA . GLY A 1 224 ? 44.591 -21.094 -22.236 1.00 59.72 224 GLY A CA 1
ATOM 1829 C C . GLY A 1 224 ? 46.028 -20.730 -21.867 1.00 59.72 224 GLY A C 1
ATOM 1830 O O . GLY A 1 224 ? 46.260 -20.008 -20.897 1.00 59.72 224 GLY A O 1
ATOM 1831 N N . LYS A 1 225 ? 46.995 -21.246 -22.635 1.00 70.31 225 LYS A N 1
ATOM 1832 C CA . LYS A 1 225 ? 48.420 -20.951 -22.434 1.00 70.31 225 LYS A CA 1
ATOM 1833 C C . LYS A 1 225 ? 48.630 -19.436 -22.480 1.00 70.31 225 LYS A C 1
ATOM 1835 O O . LYS A 1 225 ? 48.125 -18.768 -23.384 1.00 70.31 225 LYS A O 1
ATOM 1840 N N . SER A 1 226 ? 49.365 -18.897 -21.511 1.00 66.38 226 SER A N 1
ATOM 1841 C CA . SER A 1 226 ? 49.652 -17.466 -21.445 1.00 66.38 226 SER A CA 1
ATOM 1842 C C . SER A 1 226 ? 50.400 -17.006 -22.700 1.00 66.38 226 SER A C 1
ATOM 1844 O O . SER A 1 226 ? 51.309 -17.679 -23.186 1.00 66.38 226 SER A O 1
ATOM 1846 N N . VAL A 1 227 ? 49.991 -15.859 -23.250 1.00 72.81 227 VAL A N 1
ATOM 1847 C CA . VAL A 1 227 ? 50.574 -15.325 -24.489 1.00 72.81 227 VAL A CA 1
ATOM 1848 C C . VAL A 1 227 ? 52.068 -15.040 -24.262 1.00 72.81 227 VAL A C 1
ATOM 1850 O O . VAL A 1 227 ? 52.400 -14.347 -23.293 1.00 72.81 227 VAL A O 1
ATOM 1853 N N . PRO A 1 228 ? 52.979 -15.549 -25.116 1.00 76.62 228 PRO A N 1
ATOM 1854 C CA . PRO A 1 228 ? 54.413 -15.345 -24.940 1.00 76.62 228 PRO A CA 1
ATOM 1855 C C . PRO A 1 228 ? 54.770 -13.854 -24.979 1.00 76.62 228 PRO A C 1
ATOM 1857 O O . PRO A 1 228 ? 54.437 -13.131 -25.919 1.00 76.62 228 PRO A O 1
ATOM 1860 N N . LYS A 1 229 ? 55.466 -13.393 -23.935 1.00 73.94 229 LYS A N 1
ATOM 1861 C CA . LYS A 1 229 ? 55.905 -12.000 -23.783 1.00 73.94 229 LYS A CA 1
ATOM 1862 C C . LYS A 1 229 ? 57.155 -11.741 -24.627 1.00 73.94 229 LYS A C 1
ATOM 1864 O O . LYS A 1 229 ? 58.276 -11.836 -24.132 1.00 73.94 229 LYS A O 1
ATOM 1869 N N . PHE A 1 230 ? 56.964 -11.420 -25.902 1.00 75.75 230 PHE A N 1
ATOM 1870 C CA . PHE A 1 230 ? 58.050 -10.941 -26.759 1.00 75.75 230 PHE A CA 1
ATOM 1871 C C . PHE A 1 230 ? 58.599 -9.597 -26.254 1.00 75.75 230 PHE A C 1
ATOM 1873 O O . PHE A 1 230 ? 57.845 -8.749 -25.772 1.00 75.75 230 PHE A O 1
ATOM 1880 N N . LYS A 1 231 ? 59.916 -9.389 -26.384 1.00 81.88 231 LYS A N 1
ATOM 1881 C CA . LYS A 1 231 ? 60.535 -8.073 -26.162 1.00 81.88 231 LYS A CA 1
ATOM 1882 C C . LYS A 1 231 ? 60.046 -7.095 -27.249 1.00 81.88 231 LYS A C 1
ATOM 1884 O O . LYS A 1 231 ? 59.860 -7.535 -28.385 1.00 81.88 231 LYS A O 1
ATOM 1889 N N . PRO A 1 232 ? 59.839 -5.801 -26.944 1.00 69.62 232 PRO A N 1
ATOM 1890 C CA . PRO A 1 232 ? 59.478 -4.820 -27.962 1.00 69.62 232 PRO A CA 1
ATOM 1891 C C . PRO A 1 232 ? 60.603 -4.699 -28.999 1.00 69.62 232 PRO A C 1
ATOM 1893 O O . PRO A 1 232 ? 61.770 -4.566 -28.639 1.00 69.62 232 PRO A O 1
ATOM 1896 N N . VAL A 1 233 ? 60.243 -4.760 -30.282 1.00 76.06 233 VAL A N 1
ATOM 1897 C CA . VAL A 1 233 ? 61.166 -4.605 -31.415 1.00 76.06 233 VAL A CA 1
ATOM 1898 C C . VAL A 1 233 ? 60.883 -3.270 -32.094 1.00 76.06 233 VAL A C 1
ATOM 1900 O O . VAL A 1 233 ? 59.728 -2.951 -32.380 1.00 76.06 233 VAL A O 1
ATOM 1903 N N . GLU A 1 234 ? 61.930 -2.499 -32.374 1.00 71.44 234 GLU A N 1
ATOM 1904 C CA . GLU A 1 234 ? 61.825 -1.206 -33.052 1.00 71.44 234 GLU A CA 1
ATOM 1905 C C . GLU A 1 234 ? 61.469 -1.384 -34.536 1.00 71.44 234 GLU A C 1
ATOM 1907 O O . GLU A 1 234 ? 62.315 -1.651 -35.394 1.00 71.44 234 GLU A O 1
ATOM 1912 N N . VAL A 1 235 ? 60.182 -1.241 -34.857 1.00 71.81 235 VAL A N 1
ATOM 1913 C CA . VAL A 1 235 ? 59.688 -1.327 -36.236 1.00 71.81 235 VAL A CA 1
ATOM 1914 C C . VAL A 1 235 ? 60.015 -0.032 -36.982 1.00 71.81 235 VAL A C 1
ATOM 1916 O O . VAL A 1 235 ? 59.343 0.986 -36.815 1.00 71.81 235 VAL A O 1
ATOM 1919 N N . LYS A 1 236 ? 61.034 -0.074 -37.850 1.00 76.44 236 LYS A N 1
ATOM 1920 C CA . LYS A 1 236 ? 61.396 1.050 -38.730 1.00 76.44 236 LYS A CA 1
ATOM 1921 C C . LYS A 1 236 ? 60.209 1.453 -39.614 1.00 76.44 236 LYS A C 1
ATOM 1923 O O . LYS A 1 236 ? 59.779 0.683 -40.476 1.00 76.44 236 LYS A O 1
ATOM 1928 N N . GLN A 1 237 ? 59.707 2.678 -39.435 1.00 75.50 237 GLN A N 1
ATOM 1929 C CA . GLN A 1 237 ? 58.577 3.196 -40.209 1.00 75.50 237 GLN A CA 1
ATOM 1930 C C . GLN A 1 237 ? 58.958 3.394 -41.688 1.00 75.50 237 GLN A C 1
ATOM 1932 O O . GLN A 1 237 ? 59.580 4.385 -42.076 1.00 75.50 237 GLN A O 1
ATOM 1937 N N . THR A 1 238 ? 58.539 2.461 -42.538 1.00 88.62 238 THR A N 1
ATOM 1938 C CA . THR A 1 238 ? 58.668 2.542 -44.001 1.00 88.62 238 THR A CA 1
ATOM 1939 C C . THR A 1 238 ? 57.390 3.158 -44.581 1.00 88.62 238 THR A C 1
ATOM 1941 O O . THR A 1 238 ? 56.330 3.039 -43.973 1.00 88.62 238 THR A O 1
ATOM 1944 N N . ALA A 1 239 ? 57.428 3.782 -45.764 1.00 88.50 239 ALA A N 1
ATOM 1945 C CA . ALA A 1 239 ? 56.215 4.323 -46.402 1.00 88.50 239 ALA A CA 1
ATOM 1946 C C . ALA A 1 239 ? 55.076 3.277 -46.488 1.00 88.50 239 ALA A C 1
ATOM 1948 O O . ALA A 1 239 ? 53.924 3.565 -46.171 1.00 88.50 239 ALA A O 1
ATOM 1949 N N . ALA A 1 240 ? 55.417 2.022 -46.799 1.00 89.38 240 ALA A N 1
ATOM 1950 C CA . ALA A 1 240 ? 54.471 0.907 -46.818 1.00 89.38 240 ALA A CA 1
ATOM 1951 C C . ALA A 1 240 ? 53.900 0.524 -45.434 1.00 89.38 240 ALA A C 1
ATOM 1953 O O . ALA A 1 240 ? 52.792 -0.007 -45.384 1.00 89.38 240 ALA A O 1
ATOM 1954 N N . SER A 1 241 ? 54.597 0.774 -44.315 1.00 89.56 241 SER A N 1
ATOM 1955 C CA . SER A 1 241 ? 54.027 0.546 -42.976 1.00 89.56 241 SER A CA 1
ATOM 1956 C C . SER A 1 241 ? 53.099 1.691 -42.573 1.00 89.56 241 SER A C 1
ATOM 1958 O O . SER A 1 241 ? 51.992 1.416 -42.124 1.00 89.56 241 SER A O 1
ATOM 1960 N N . THR A 1 242 ? 53.482 2.947 -42.849 1.00 90.06 242 THR A N 1
ATOM 1961 C CA . THR A 1 242 ? 52.609 4.127 -42.702 1.00 90.06 242 THR A CA 1
ATOM 1962 C C . THR A 1 242 ? 51.277 3.911 -43.433 1.00 90.06 242 THR A C 1
ATOM 1964 O O . THR A 1 242 ? 50.223 3.964 -42.809 1.00 90.06 242 THR A O 1
ATOM 1967 N N . LEU A 1 243 ? 51.301 3.557 -44.724 1.00 91.19 243 LEU A N 1
ATOM 1968 C CA . LEU A 1 243 ? 50.076 3.349 -45.510 1.00 91.19 243 LEU A CA 1
ATOM 1969 C C . LEU A 1 243 ? 49.225 2.161 -45.015 1.00 91.19 243 LEU A C 1
ATOM 1971 O O . LEU A 1 243 ? 47.997 2.246 -45.015 1.00 91.19 243 LEU A O 1
ATOM 1975 N N . ARG A 1 244 ? 49.848 1.072 -44.537 1.00 92.50 244 ARG A N 1
ATOM 1976 C CA . ARG A 1 244 ? 49.133 -0.059 -43.905 1.00 92.50 244 ARG A CA 1
ATOM 1977 C C . ARG A 1 244 ? 48.485 0.329 -42.572 1.00 92.50 244 ARG A C 1
ATOM 1979 O O . ARG A 1 244 ? 47.429 -0.205 -42.239 1.00 92.50 244 ARG A O 1
ATOM 1986 N N . GLU A 1 245 ? 49.086 1.246 -41.817 1.00 89.44 245 GLU A N 1
ATOM 1987 C CA . GLU A 1 245 ? 48.488 1.804 -40.601 1.00 89.44 245 GLU A CA 1
ATOM 1988 C C . GLU A 1 245 ? 47.335 2.762 -40.922 1.00 89.44 245 GLU A C 1
ATOM 1990 O O . GLU A 1 245 ? 46.272 2.603 -40.325 1.00 89.44 245 GLU A O 1
ATOM 1995 N N . CYS A 1 246 ? 47.471 3.652 -41.916 1.00 91.62 246 CYS A N 1
ATOM 1996 C CA . CYS A 1 246 ? 46.363 4.479 -42.419 1.00 91.62 246 CYS A CA 1
ATOM 1997 C C . CYS A 1 246 ? 45.167 3.611 -42.829 1.00 91.62 246 CYS A C 1
ATOM 1999 O O . CYS A 1 246 ? 44.060 3.803 -42.333 1.00 91.62 246 CYS A O 1
ATOM 2001 N N . ALA A 1 247 ? 45.397 2.594 -43.668 1.00 94.06 247 ALA A N 1
ATOM 2002 C CA . ALA A 1 247 ? 44.349 1.677 -44.107 1.00 94.06 247 ALA A CA 1
ATOM 2003 C C . ALA A 1 247 ? 43.692 0.932 -42.931 1.00 94.06 247 ALA A C 1
ATOM 2005 O O . ALA A 1 247 ? 42.479 0.725 -42.940 1.00 94.06 247 ALA A O 1
ATOM 2006 N N . ARG A 1 248 ? 44.455 0.559 -41.892 1.00 93.06 248 ARG A N 1
ATOM 2007 C CA . ARG A 1 248 ? 43.900 -0.047 -40.670 1.00 93.06 248 ARG A CA 1
ATOM 2008 C C . ARG A 1 248 ? 43.050 0.943 -39.871 1.00 93.06 248 ARG A C 1
ATOM 2010 O O . ARG A 1 248 ? 42.004 0.540 -39.377 1.00 93.06 248 ARG A O 1
ATOM 2017 N N . VAL A 1 249 ? 43.480 2.198 -39.739 1.00 92.75 249 VAL A N 1
ATOM 2018 C CA . VAL A 1 249 ? 42.721 3.253 -39.048 1.00 92.75 249 VAL A CA 1
ATOM 2019 C C . VAL A 1 249 ? 41.404 3.527 -39.771 1.00 92.75 249 VAL A C 1
ATOM 2021 O O . VAL A 1 249 ? 40.355 3.426 -39.141 1.00 92.75 249 VAL A O 1
ATOM 2024 N N . ILE A 1 250 ? 41.436 3.744 -41.089 1.00 93.38 250 ILE A N 1
ATOM 2025 C CA . ILE A 1 250 ? 40.238 3.958 -41.919 1.00 93.38 250 ILE A CA 1
ATOM 2026 C C . ILE A 1 250 ? 39.260 2.783 -41.766 1.00 93.38 250 ILE A C 1
ATOM 2028 O O . ILE A 1 250 ? 38.100 2.990 -41.430 1.00 93.38 250 ILE A O 1
ATOM 2032 N N . ASN A 1 251 ? 39.740 1.536 -41.868 1.00 95.88 251 ASN A N 1
ATOM 2033 C CA . ASN A 1 251 ? 38.915 0.336 -41.662 1.00 95.88 251 ASN A CA 1
ATOM 2034 C C . ASN A 1 251 ? 38.339 0.183 -40.238 1.00 95.88 251 ASN A C 1
ATOM 2036 O O . ASN A 1 251 ? 37.418 -0.613 -40.047 1.00 95.88 251 ASN A O 1
ATOM 2040 N N . MET A 1 252 ? 38.890 0.867 -39.230 1.00 91.75 252 MET A N 1
ATOM 2041 C CA . MET A 1 252 ? 38.350 0.876 -37.866 1.00 91.75 252 MET A CA 1
ATOM 2042 C C . MET A 1 252 ? 37.337 2.005 -37.672 1.00 91.75 252 MET A C 1
ATOM 2044 O O . MET A 1 252 ? 36.276 1.752 -37.106 1.00 91.75 252 MET A O 1
ATOM 2048 N N . GLU A 1 253 ? 37.619 3.208 -38.175 1.00 91.44 253 GLU A N 1
ATOM 2049 C CA . GLU A 1 253 ? 36.665 4.323 -38.131 1.00 91.44 253 GLU A CA 1
ATOM 2050 C C . GLU A 1 253 ? 35.440 4.039 -39.005 1.00 91.44 253 GLU A C 1
ATOM 2052 O O . GLU A 1 253 ? 34.324 4.235 -38.548 1.00 91.44 253 GLU A O 1
ATOM 2057 N N . GLU A 1 254 ? 35.593 3.444 -40.193 1.00 94.81 254 GLU A N 1
ATOM 2058 C CA . GLU A 1 254 ? 34.456 2.967 -40.993 1.00 94.81 254 GLU A CA 1
ATOM 2059 C C . GLU A 1 254 ? 33.550 2.001 -40.223 1.00 94.81 254 GLU A C 1
ATOM 2061 O O . GLU A 1 254 ? 32.331 2.051 -40.373 1.00 94.81 254 GLU A O 1
ATOM 2066 N N . LYS A 1 255 ? 34.128 1.097 -39.421 1.00 93.25 255 LYS A N 1
ATOM 2067 C CA . LYS A 1 255 ? 33.357 0.127 -38.630 1.00 93.25 255 LYS A CA 1
ATOM 2068 C C . LYS A 1 255 ? 32.626 0.801 -37.480 1.00 93.25 255 LYS A C 1
ATOM 2070 O O . LYS A 1 255 ? 31.470 0.462 -37.245 1.00 93.25 255 LYS A O 1
ATOM 2075 N N . GLU A 1 256 ? 33.254 1.763 -36.809 1.00 90.19 256 GLU A N 1
ATOM 2076 C CA . GLU A 1 256 ? 32.581 2.519 -35.753 1.00 90.19 256 GLU A CA 1
ATOM 2077 C C . GLU A 1 256 ? 31.526 3.473 -36.339 1.00 90.19 256 GLU A C 1
ATOM 2079 O O . GLU A 1 256 ? 30.428 3.535 -35.810 1.00 90.19 256 GLU A O 1
ATOM 2084 N N . ILE A 1 257 ? 31.761 4.099 -37.498 1.00 92.75 257 ILE A N 1
ATOM 2085 C CA . ILE A 1 257 ? 30.750 4.875 -38.240 1.00 92.75 257 ILE A CA 1
ATOM 2086 C C . ILE A 1 257 ? 29.573 3.981 -38.654 1.00 92.75 257 ILE A C 1
ATOM 2088 O O . ILE A 1 257 ? 28.424 4.360 -38.447 1.00 92.75 257 ILE A O 1
ATOM 2092 N N . LYS A 1 258 ? 29.821 2.778 -39.191 1.00 90.62 258 LYS A N 1
ATOM 2093 C CA . LYS A 1 258 ? 28.765 1.802 -39.534 1.00 90.62 258 LYS A CA 1
ATOM 2094 C C . LYS A 1 258 ? 27.979 1.360 -38.291 1.00 90.62 258 LYS A C 1
ATOM 2096 O O . LYS A 1 258 ? 26.761 1.240 -38.354 1.00 90.62 258 LYS A O 1
ATOM 2101 N N . ARG A 1 259 ? 28.649 1.194 -37.146 1.00 88.56 259 ARG A N 1
ATOM 2102 C CA . ARG A 1 259 ? 28.025 0.891 -35.847 1.00 88.56 259 ARG A CA 1
ATOM 2103 C C . ARG A 1 259 ? 27.203 2.060 -35.295 1.00 88.56 259 ARG A C 1
ATOM 2105 O O . ARG A 1 259 ? 26.104 1.837 -34.803 1.00 88.56 259 ARG A O 1
ATOM 2112 N N . LEU A 1 260 ? 27.712 3.288 -35.375 1.00 86.25 260 LEU A N 1
ATOM 2113 C CA . LEU A 1 260 ? 27.029 4.503 -34.925 1.00 86.25 260 LEU A CA 1
ATOM 2114 C C . LEU A 1 260 ? 25.812 4.814 -35.804 1.00 86.25 260 LEU A C 1
ATOM 2116 O O . LEU A 1 260 ? 24.769 5.170 -35.267 1.00 86.25 260 LEU A O 1
ATOM 2120 N N . LYS A 1 261 ? 25.906 4.591 -37.122 1.00 88.00 261 LYS A N 1
ATOM 2121 C CA . LYS A 1 261 ? 24.759 4.631 -38.041 1.00 88.00 261 LYS A CA 1
ATOM 2122 C C . LYS A 1 261 ? 23.704 3.598 -37.662 1.00 88.00 261 LYS A C 1
ATOM 2124 O O . LYS A 1 261 ? 22.580 3.989 -37.388 1.00 88.00 261 LYS A O 1
ATOM 2129 N N . ALA A 1 262 ? 24.083 2.329 -37.489 1.00 85.19 262 ALA A N 1
ATOM 2130 C CA . ALA A 1 262 ? 23.152 1.294 -37.036 1.00 85.19 262 ALA A CA 1
ATOM 2131 C C . ALA A 1 262 ? 22.500 1.620 -35.673 1.00 85.19 262 ALA A C 1
ATOM 2133 O O . ALA A 1 262 ? 21.334 1.308 -35.465 1.00 85.19 262 ALA A O 1
ATOM 2134 N N . LEU A 1 263 ? 23.212 2.279 -34.750 1.00 83.19 263 LEU A N 1
ATOM 2135 C CA . LEU A 1 263 ? 22.640 2.755 -33.483 1.00 83.19 263 LEU A CA 1
ATOM 2136 C C . LEU A 1 263 ? 21.667 3.933 -33.675 1.00 83.19 263 LEU A C 1
ATOM 2138 O O . LEU A 1 263 ? 20.615 3.945 -33.040 1.00 83.19 263 LEU A O 1
ATOM 2142 N N . ALA A 1 264 ? 21.982 4.891 -34.552 1.00 81.50 264 ALA A N 1
ATOM 2143 C CA . ALA A 1 264 ? 21.114 6.026 -34.884 1.00 81.50 264 ALA A CA 1
ATOM 2144 C C . ALA A 1 264 ? 19.857 5.605 -35.673 1.00 81.50 264 ALA A C 1
ATOM 2146 O O . ALA A 1 264 ? 18.780 6.152 -35.463 1.00 81.50 264 ALA A O 1
ATOM 2147 N N . GLU A 1 265 ? 19.983 4.584 -36.521 1.00 84.31 265 GLU A N 1
ATOM 2148 C CA . GLU A 1 265 ? 18.901 3.911 -37.254 1.00 84.31 265 GLU A CA 1
ATOM 2149 C C . GLU A 1 265 ? 18.053 2.990 -36.347 1.00 84.31 265 GLU A C 1
ATOM 2151 O O . GLU A 1 265 ? 17.080 2.391 -36.801 1.00 84.31 265 GLU A O 1
ATOM 2156 N N . GLY A 1 266 ? 18.399 2.859 -35.058 1.00 71.88 266 GLY A N 1
ATOM 2157 C CA . GLY A 1 266 ? 17.655 2.050 -34.088 1.00 71.88 266 GLY A CA 1
ATOM 2158 C C . GLY A 1 266 ? 17.875 0.535 -34.200 1.00 71.88 266 GLY A C 1
ATOM 2159 O O . GLY A 1 266 ? 17.133 -0.229 -33.585 1.00 71.88 266 GLY A O 1
ATOM 2160 N N . GLY A 1 267 ? 18.903 0.094 -34.934 1.00 63.91 267 GLY A N 1
ATOM 2161 C CA . GLY A 1 267 ? 19.276 -1.295 -35.246 1.00 63.91 267 GLY A CA 1
ATOM 2162 C C . GLY A 1 267 ? 19.780 -2.135 -34.065 1.00 63.91 267 GLY A C 1
ATOM 2163 O O . GLY A 1 267 ? 20.808 -2.805 -34.152 1.00 63.91 267 GLY A O 1
ATOM 2164 N N . THR A 1 268 ? 19.053 -2.111 -32.951 1.00 68.75 268 THR A N 1
ATOM 2165 C CA . THR A 1 268 ? 19.183 -3.077 -31.855 1.00 68.75 268 THR A CA 1
ATOM 2166 C C . THR A 1 268 ? 18.393 -4.338 -32.209 1.00 68.75 268 THR A C 1
ATOM 2168 O O . THR A 1 268 ? 17.266 -4.238 -32.687 1.00 68.75 268 THR A O 1
ATOM 2171 N N . ASP A 1 269 ? 18.948 -5.527 -31.951 1.00 78.06 269 ASP A N 1
ATOM 2172 C CA . ASP A 1 269 ? 18.244 -6.799 -32.176 1.00 78.06 269 ASP A CA 1
ATOM 2173 C C . ASP A 1 269 ? 16.887 -6.813 -31.433 1.00 78.06 269 ASP A C 1
ATOM 2175 O O . ASP A 1 269 ? 16.883 -6.737 -30.196 1.00 78.06 269 ASP A O 1
ATOM 2179 N N . PRO A 1 270 ? 15.739 -6.947 -32.127 1.00 77.94 270 PRO A N 1
ATOM 2180 C CA . PRO A 1 270 ? 14.431 -6.951 -31.479 1.00 77.94 270 PRO A CA 1
ATOM 2181 C C . PRO A 1 270 ? 14.266 -8.123 -30.502 1.00 77.94 270 PRO A C 1
ATOM 2183 O O . PRO A 1 270 ? 13.574 -7.972 -29.495 1.00 77.94 270 PRO A O 1
ATOM 2186 N N . ALA A 1 271 ? 14.943 -9.260 -30.711 1.00 84.75 271 ALA A N 1
ATOM 2187 C CA . ALA A 1 271 ? 14.915 -10.366 -29.756 1.00 84.75 271 ALA A CA 1
ATOM 2188 C C . ALA A 1 271 ? 15.646 -10.020 -28.444 1.00 84.75 271 ALA A C 1
ATOM 2190 O O . ALA A 1 271 ? 15.229 -10.470 -27.375 1.00 84.75 271 ALA A O 1
ATOM 2191 N N . SER A 1 272 ? 16.693 -9.188 -28.486 1.00 82.44 272 SER A N 1
ATOM 2192 C CA . SER A 1 272 ? 17.351 -8.652 -27.286 1.00 82.44 272 SER A CA 1
ATOM 2193 C C . SER A 1 272 ? 16.457 -7.670 -26.516 1.00 82.44 272 SER A C 1
ATOM 2195 O O . SER A 1 272 ? 16.396 -7.736 -25.286 1.00 82.44 272 SER A O 1
ATOM 2197 N N . ILE A 1 273 ? 15.687 -6.830 -27.223 1.00 83.06 273 ILE A N 1
ATOM 2198 C CA . ILE A 1 273 ? 14.704 -5.919 -26.614 1.00 83.06 273 ILE A CA 1
ATOM 2199 C C . ILE A 1 273 ? 13.586 -6.720 -25.938 1.00 83.06 273 ILE A C 1
ATOM 2201 O O . ILE A 1 273 ? 13.250 -6.444 -24.787 1.00 83.06 273 ILE A O 1
ATOM 2205 N N . LEU A 1 274 ? 13.036 -7.731 -26.619 1.00 86.62 274 LEU A N 1
ATOM 2206 C CA . LEU A 1 274 ? 11.973 -8.581 -26.074 1.00 86.62 274 LEU A CA 1
ATOM 2207 C C . LEU A 1 274 ? 12.428 -9.321 -24.809 1.00 86.62 274 LEU A C 1
ATOM 2209 O O . LEU A 1 274 ? 11.722 -9.266 -23.805 1.00 86.62 274 LEU A O 1
ATOM 2213 N N . LYS A 1 275 ? 13.634 -9.908 -24.804 1.00 88.19 275 LYS A N 1
ATOM 2214 C CA . LYS A 1 275 ? 14.224 -10.537 -23.606 1.00 88.19 275 LYS A CA 1
ATOM 2215 C C . LYS A 1 275 ? 14.348 -9.554 -22.443 1.00 88.19 275 LYS A C 1
ATOM 2217 O O . LYS A 1 275 ? 13.905 -9.857 -21.341 1.00 88.19 275 LYS A O 1
ATOM 2222 N N . PHE A 1 276 ? 14.855 -8.344 -22.687 1.00 85.69 276 PHE A N 1
ATOM 2223 C CA . PHE A 1 276 ? 14.931 -7.312 -21.649 1.00 85.69 276 PHE A CA 1
ATOM 2224 C C . PHE A 1 276 ? 13.537 -6.899 -21.135 1.00 85.69 276 PHE A C 1
ATOM 2226 O O . PHE A 1 276 ? 13.342 -6.723 -19.933 1.00 85.69 276 PHE A O 1
ATOM 2233 N N . GLN A 1 277 ? 12.532 -6.800 -22.010 1.00 86.94 277 GLN A N 1
ATOM 2234 C CA . GLN A 1 277 ? 11.141 -6.565 -21.604 1.00 86.94 277 GLN A CA 1
ATOM 2235 C C . GLN A 1 277 ? 10.530 -7.749 -20.833 1.00 86.94 277 GLN A C 1
ATOM 2237 O O . GLN A 1 277 ? 9.610 -7.546 -20.042 1.00 86.94 277 GLN A O 1
ATOM 2242 N N . GLU A 1 278 ? 10.987 -8.982 -21.052 1.00 91.75 278 GLU A N 1
ATOM 2243 C CA . GLU A 1 278 ? 10.574 -10.171 -20.292 1.00 91.75 278 GLU A CA 1
ATOM 2244 C C . GLU A 1 278 ? 11.209 -10.197 -18.905 1.00 91.75 278 GLU A C 1
ATOM 2246 O O . GLU A 1 278 ? 10.472 -10.280 -17.924 1.00 91.75 278 GLU A O 1
ATOM 2251 N N . GLU A 1 279 ? 12.525 -10.002 -18.805 1.00 92.19 279 GLU A N 1
ATOM 2252 C CA . GLU A 1 279 ? 13.246 -9.858 -17.532 1.00 92.19 279 GLU A CA 1
ATOM 2253 C C . GLU A 1 279 ? 12.631 -8.748 -16.663 1.00 92.19 279 GLU A C 1
ATOM 2255 O O . GLU A 1 279 ? 12.374 -8.943 -15.475 1.00 92.19 279 GLU A O 1
ATOM 2260 N N . ARG A 1 280 ? 12.312 -7.589 -17.258 1.00 88.12 280 ARG A N 1
ATOM 2261 C CA . ARG A 1 280 ? 11.662 -6.469 -16.553 1.00 88.12 280 ARG A CA 1
ATOM 2262 C C . ARG A 1 280 ? 10.244 -6.812 -16.081 1.00 88.12 280 ARG A C 1
ATOM 2264 O O . ARG A 1 280 ? 9.887 -6.450 -14.963 1.00 88.12 280 ARG A O 1
ATOM 2271 N N . ARG A 1 281 ? 9.454 -7.539 -16.884 1.00 92.56 281 ARG A N 1
ATOM 2272 C CA . ARG A 1 281 ? 8.113 -8.025 -16.496 1.00 92.56 281 ARG A CA 1
ATOM 2273 C C . ARG A 1 281 ? 8.163 -9.129 -15.435 1.00 92.56 281 ARG A C 1
ATOM 2275 O O . ARG A 1 281 ? 7.212 -9.259 -14.670 1.00 92.56 281 ARG A O 1
ATOM 2282 N N . GLN A 1 282 ? 9.227 -9.929 -15.389 1.00 92.56 282 GLN A N 1
ATOM 2283 C CA . GLN A 1 282 ? 9.453 -10.934 -14.345 1.00 92.56 282 GLN A CA 1
ATOM 2284 C C . GLN A 1 282 ? 9.804 -10.252 -13.016 1.00 92.56 282 GLN A C 1
ATOM 2286 O O . GLN A 1 282 ? 9.083 -10.447 -12.041 1.00 92.56 282 GLN A O 1
ATOM 2291 N N . GLN A 1 283 ? 10.785 -9.341 -13.018 1.00 90.00 283 GLN A N 1
ATOM 2292 C CA . GLN A 1 283 ? 11.172 -8.534 -11.848 1.00 90.00 283 GLN A CA 1
ATOM 2293 C C . GLN A 1 283 ? 9.975 -7.799 -11.222 1.00 90.00 283 GLN A C 1
ATOM 2295 O O . GLN A 1 283 ? 9.787 -7.840 -10.010 1.00 90.00 283 GLN A O 1
ATOM 2300 N N . GLN A 1 284 ? 9.118 -7.177 -12.041 1.00 89.31 284 GLN A N 1
ATOM 2301 C CA . GLN A 1 284 ? 7.909 -6.496 -11.558 1.00 89.31 284 GLN A CA 1
ATOM 2302 C C . GLN A 1 284 ? 6.932 -7.447 -10.846 1.00 89.31 284 GLN A C 1
ATOM 2304 O O . GLN A 1 284 ? 6.414 -7.103 -9.787 1.00 89.31 284 GLN A O 1
ATOM 2309 N N . LYS A 1 285 ? 6.717 -8.656 -11.380 1.00 90.56 285 LYS A N 1
ATOM 2310 C CA . LYS A 1 285 ? 5.855 -9.671 -10.749 1.00 90.56 285 LYS A CA 1
ATOM 2311 C C . LYS A 1 285 ? 6.451 -10.210 -9.451 1.00 90.56 285 LYS A C 1
ATOM 2313 O O . LYS A 1 285 ? 5.717 -10.440 -8.497 1.00 90.56 285 LYS A O 1
ATOM 2318 N N . GLU A 1 286 ? 7.765 -10.408 -9.403 1.00 88.12 286 GLU A N 1
ATOM 2319 C CA . GLU A 1 286 ? 8.473 -10.834 -8.191 1.00 88.12 286 GLU A CA 1
ATOM 2320 C C . GLU A 1 286 ? 8.362 -9.767 -7.092 1.00 88.12 286 GLU A C 1
ATOM 2322 O O . GLU A 1 286 ? 7.965 -10.079 -5.970 1.00 88.12 286 GLU A O 1
ATOM 2327 N N . GLU A 1 287 ? 8.588 -8.494 -7.431 1.00 87.44 287 GLU A N 1
ATOM 2328 C CA . GLU A 1 287 ? 8.346 -7.360 -6.536 1.00 87.44 287 GLU A CA 1
ATOM 2329 C C . GLU A 1 287 ? 6.891 -7.287 -6.036 1.00 87.44 287 GLU A C 1
ATOM 2331 O O . GLU A 1 287 ? 6.657 -7.016 -4.859 1.00 87.44 287 GLU A O 1
ATOM 2336 N N . GLU A 1 288 ? 5.899 -7.501 -6.905 1.00 89.44 288 GLU A N 1
ATOM 2337 C CA . GLU A 1 288 ? 4.480 -7.521 -6.522 1.00 89.44 288 GLU A CA 1
ATOM 2338 C C . GLU A 1 288 ? 4.162 -8.675 -5.561 1.00 89.44 288 GLU A C 1
ATOM 2340 O O . GLU A 1 288 ? 3.486 -8.463 -4.552 1.00 89.44 288 GLU A O 1
ATOM 2345 N N . LEU A 1 289 ? 4.692 -9.875 -5.818 1.00 91.06 289 LEU A N 1
ATOM 2346 C CA . LEU A 1 289 ? 4.521 -11.044 -4.951 1.00 91.06 289 LEU A CA 1
ATOM 2347 C C . LEU A 1 289 ? 5.172 -10.852 -3.573 1.00 91.06 289 LEU A C 1
ATOM 2349 O O . LEU A 1 289 ? 4.575 -11.247 -2.568 1.00 91.06 289 LEU A O 1
ATOM 2353 N N . LEU A 1 290 ? 6.346 -10.216 -3.498 1.00 89.62 290 LEU A N 1
ATOM 2354 C CA . LEU A 1 290 ? 6.986 -9.844 -2.229 1.00 89.62 290 LEU A CA 1
ATOM 2355 C C . LEU A 1 290 ? 6.118 -8.840 -1.453 1.00 89.62 290 LEU A C 1
ATOM 2357 O O . LEU A 1 290 ? 5.740 -9.108 -0.312 1.00 89.62 290 LEU A O 1
ATOM 2361 N N . LYS A 1 291 ? 5.664 -7.762 -2.109 1.00 90.38 291 LYS A N 1
ATOM 2362 C CA . LYS A 1 291 ? 4.777 -6.741 -1.513 1.00 90.38 291 LYS A CA 1
ATOM 2363 C C . LYS A 1 291 ? 3.433 -7.320 -1.044 1.00 90.38 291 LYS A C 1
ATOM 2365 O O . LYS A 1 291 ? 2.837 -6.805 -0.097 1.00 90.38 291 LYS A O 1
ATOM 2370 N N . ILE A 1 292 ? 2.932 -8.382 -1.681 1.00 93.69 292 ILE A N 1
ATOM 2371 C CA . ILE A 1 292 ? 1.742 -9.128 -1.232 1.00 93.69 292 ILE A CA 1
ATOM 2372 C C . ILE A 1 292 ? 2.052 -9.952 0.030 1.00 93.69 292 ILE A C 1
ATOM 2374 O O . ILE A 1 292 ? 1.268 -9.916 0.980 1.00 93.69 292 ILE A O 1
ATOM 2378 N N . GLN A 1 293 ? 3.194 -10.647 0.082 1.00 92.25 293 GLN A N 1
ATOM 2379 C CA . GLN A 1 293 ? 3.621 -11.405 1.268 1.00 92.25 293 GLN A CA 1
ATOM 2380 C C . GLN A 1 293 ? 3.869 -10.498 2.483 1.00 92.25 293 GLN A C 1
ATOM 2382 O O . GLN A 1 293 ? 3.416 -10.816 3.582 1.00 92.25 293 GLN A O 1
ATOM 2387 N N . GLU A 1 294 ? 4.514 -9.347 2.287 1.00 93.06 294 GLU A N 1
ATOM 2388 C CA . GLU A 1 294 ? 4.751 -8.331 3.322 1.00 93.06 294 GLU A CA 1
ATOM 2389 C C . GLU A 1 294 ? 3.431 -7.813 3.904 1.00 93.06 294 GLU A C 1
ATOM 2391 O O . GLU A 1 294 ? 3.223 -7.869 5.117 1.00 93.06 294 GLU A O 1
ATOM 2396 N N . LYS A 1 295 ? 2.487 -7.398 3.047 1.00 94.06 295 LYS A N 1
ATOM 2397 C CA . LYS A 1 295 ? 1.145 -6.955 3.468 1.00 94.06 295 LYS A CA 1
ATOM 2398 C C . LYS A 1 295 ? 0.382 -8.044 4.225 1.00 94.06 295 LYS A C 1
ATOM 2400 O O . LYS A 1 295 ? -0.273 -7.743 5.220 1.00 94.06 295 LYS A O 1
ATOM 2405 N N . HIS A 1 296 ? 0.483 -9.300 3.792 1.00 95.44 296 HIS A N 1
ATOM 2406 C CA . HIS A 1 296 ? -0.138 -10.434 4.476 1.00 95.44 296 HIS A CA 1
ATOM 2407 C C . HIS A 1 296 ? 0.470 -10.678 5.871 1.00 95.44 296 HIS A C 1
ATOM 2409 O O . HIS A 1 296 ? -0.269 -10.843 6.842 1.00 95.44 296 HIS A O 1
ATOM 2415 N N . LEU A 1 297 ? 1.800 -10.631 6.008 1.00 96.19 297 LEU A N 1
ATOM 2416 C CA . LEU A 1 297 ? 2.478 -10.765 7.304 1.00 96.19 297 LEU A CA 1
ATOM 2417 C C . LEU A 1 297 ? 2.170 -9.590 8.245 1.00 96.19 297 LEU A C 1
ATOM 2419 O O . LEU A 1 297 ? 1.921 -9.814 9.429 1.00 96.19 297 LEU A O 1
ATOM 2423 N N . LEU A 1 298 ? 2.109 -8.360 7.726 1.00 95.06 298 LEU A N 1
ATOM 2424 C CA . LEU A 1 298 ? 1.705 -7.170 8.483 1.00 95.06 298 LEU A CA 1
ATOM 2425 C C . LEU A 1 298 ? 0.244 -7.252 8.959 1.00 95.06 298 LEU A C 1
ATOM 2427 O O . LEU A 1 298 ? -0.044 -6.899 10.102 1.00 95.06 298 LEU A O 1
ATOM 2431 N N . ALA A 1 299 ? -0.670 -7.772 8.133 1.00 95.25 299 ALA A N 1
ATOM 2432 C CA . ALA A 1 299 ? -2.060 -8.007 8.528 1.00 95.25 299 ALA A CA 1
ATOM 2433 C C . ALA A 1 299 ? -2.176 -9.076 9.632 1.00 95.25 299 ALA A C 1
ATOM 2435 O O . ALA A 1 299 ? -2.926 -8.895 10.594 1.00 95.25 299 ALA A O 1
ATOM 2436 N N . LEU A 1 300 ? -1.395 -10.160 9.547 1.00 95.81 300 LEU A N 1
ATOM 2437 C CA . LEU A 1 300 ? -1.327 -11.169 10.609 1.00 95.81 300 LEU A CA 1
ATOM 2438 C C . LEU A 1 300 ? -0.743 -10.592 11.909 1.00 95.81 300 LEU A C 1
ATOM 2440 O O . LEU A 1 300 ? -1.320 -10.812 12.970 1.00 95.81 300 LEU A O 1
ATOM 2444 N N . LEU A 1 301 ? 0.335 -9.804 11.836 1.00 95.62 301 LEU A N 1
ATOM 2445 C CA . LEU A 1 301 ? 0.909 -9.094 12.988 1.00 95.62 301 LEU A CA 1
ATOM 2446 C C . LEU A 1 301 ? -0.105 -8.150 13.644 1.00 95.62 301 LEU A C 1
ATOM 2448 O O . LEU A 1 301 ? -0.269 -8.174 14.861 1.00 95.62 301 LEU A O 1
ATOM 2452 N N . SER A 1 302 ? -0.833 -7.366 12.845 1.00 96.31 302 SER A N 1
ATOM 2453 C CA . SER A 1 302 ? -1.905 -6.491 13.329 1.00 96.31 302 SER A CA 1
ATOM 2454 C C . SER A 1 302 ? -2.983 -7.276 14.089 1.00 96.31 302 SER A C 1
ATOM 2456 O O . SER A 1 302 ? -3.388 -6.866 15.179 1.00 96.31 302 SER A O 1
ATOM 2458 N N . ARG A 1 303 ? -3.380 -8.452 13.578 1.00 93.44 303 ARG A N 1
ATOM 2459 C CA . ARG A 1 303 ? -4.354 -9.340 14.231 1.00 93.44 303 ARG A CA 1
ATOM 2460 C C . ARG A 1 303 ? -3.861 -9.883 15.576 1.00 93.44 303 ARG A C 1
ATOM 2462 O O . ARG A 1 303 ? -4.623 -9.860 16.541 1.00 93.44 303 ARG A O 1
ATOM 2469 N N . GLU A 1 304 ? -2.623 -10.375 15.657 1.00 92.00 304 GLU A N 1
ATOM 2470 C CA . GLU A 1 304 ? -2.080 -10.895 16.923 1.00 92.00 304 GLU A CA 1
ATOM 2471 C C . GLU A 1 304 ? -1.896 -9.768 17.957 1.00 92.00 304 GLU A C 1
ATOM 2473 O O . GLU A 1 304 ? -2.309 -9.918 19.108 1.00 92.00 304 GLU A O 1
ATOM 2478 N N . ASN A 1 305 ? -1.401 -8.597 17.536 1.00 90.56 305 ASN A N 1
ATOM 2479 C CA . ASN A 1 305 ? -1.283 -7.413 18.393 1.00 90.56 305 ASN A CA 1
ATOM 2480 C C . ASN A 1 305 ? -2.649 -6.971 18.952 1.00 90.56 305 ASN A C 1
ATOM 2482 O O . ASN A 1 305 ? -2.769 -6.691 20.145 1.00 90.56 305 ASN A O 1
ATOM 2486 N N . ALA A 1 306 ? -3.697 -6.953 18.119 1.00 92.94 306 ALA A N 1
ATOM 2487 C CA . ALA A 1 306 ? -5.058 -6.622 18.546 1.00 92.94 306 ALA A CA 1
ATOM 2488 C C . ALA A 1 306 ? -5.623 -7.638 19.559 1.00 92.94 306 ALA A C 1
ATOM 2490 O O . ALA A 1 306 ? -6.337 -7.257 20.490 1.00 92.94 306 ALA A O 1
ATOM 2491 N N . PHE A 1 307 ? -5.277 -8.923 19.426 1.00 91.00 307 PHE A N 1
ATOM 2492 C CA . PHE A 1 307 ? -5.658 -9.953 20.394 1.00 91.00 307 PHE A CA 1
ATOM 2493 C C . PHE A 1 307 ? -4.943 -9.762 21.742 1.00 91.00 307 PHE A C 1
ATOM 2495 O O . PHE A 1 307 ? -5.588 -9.817 22.789 1.00 91.00 307 PHE A O 1
ATOM 2502 N N . ILE A 1 308 ? -3.640 -9.464 21.730 1.00 90.00 308 ILE A N 1
ATOM 2503 C CA . ILE A 1 308 ? -2.851 -9.200 22.946 1.00 90.00 308 ILE A CA 1
ATOM 2504 C C . ILE A 1 308 ? -3.343 -7.930 23.660 1.00 90.00 308 ILE A C 1
ATOM 2506 O O . ILE A 1 308 ? -3.477 -7.925 24.885 1.00 90.00 308 ILE A O 1
ATOM 2510 N N . ALA A 1 309 ? -3.685 -6.877 22.910 1.00 92.00 309 ALA A N 1
ATOM 2511 C CA . ALA A 1 309 ? -4.300 -5.669 23.458 1.00 92.00 309 ALA A CA 1
ATOM 2512 C C . ALA A 1 309 ? -5.663 -5.967 24.113 1.00 92.00 309 ALA A C 1
ATOM 2514 O O . ALA A 1 309 ? -5.934 -5.498 25.217 1.00 92.00 309 ALA A O 1
ATOM 2515 N N . LYS A 1 310 ? -6.494 -6.816 23.489 1.00 91.00 310 LYS A N 1
ATOM 2516 C CA . LYS A 1 310 ? -7.764 -7.294 24.066 1.00 91.00 310 LYS A CA 1
ATOM 2517 C C . LYS A 1 310 ? -7.556 -8.132 25.338 1.00 91.00 310 LYS A C 1
ATOM 2519 O O . LYS A 1 310 ? -8.356 -8.009 26.263 1.00 91.00 310 LYS A O 1
ATOM 2524 N N . GLN A 1 311 ? -6.510 -8.961 25.408 1.00 90.38 311 GLN A N 1
ATOM 2525 C CA . GLN A 1 311 ? -6.160 -9.711 26.624 1.00 90.38 311 GLN A CA 1
ATOM 2526 C C . GLN A 1 311 ? -5.750 -8.779 27.773 1.00 90.38 311 GLN A C 1
ATOM 2528 O O . GLN A 1 311 ? -6.241 -8.974 28.882 1.00 90.38 311 GLN A O 1
ATOM 2533 N N . SER A 1 312 ? -4.922 -7.755 27.510 1.00 91.06 312 SER A N 1
ATOM 2534 C CA . SER A 1 312 ? -4.606 -6.712 28.507 1.00 91.06 312 SER A CA 1
ATOM 2535 C C . SER A 1 312 ? -5.894 -6.039 28.981 1.00 91.06 312 SER A C 1
ATOM 2537 O O . SER A 1 312 ? -6.246 -6.177 30.146 1.00 91.06 312 SER A O 1
ATOM 2539 N N . LEU A 1 313 ? -6.680 -5.532 28.020 1.00 93.81 313 LEU A N 1
ATOM 2540 C CA . LEU A 1 313 ? -8.081 -5.111 28.125 1.00 93.81 313 LEU A CA 1
ATOM 2541 C C . LEU A 1 313 ? -8.867 -5.805 29.250 1.00 93.81 313 LEU A C 1
ATOM 2543 O O . LEU A 1 313 ? -9.379 -5.201 30.192 1.00 93.81 313 LEU A O 1
ATOM 2547 N N . LEU A 1 314 ? -8.989 -7.123 29.108 1.00 91.69 314 LEU A N 1
ATOM 2548 C CA . LEU A 1 314 ? -9.780 -7.964 29.999 1.00 91.69 314 LEU A CA 1
ATOM 2549 C C . LEU A 1 314 ? -9.116 -8.192 31.361 1.00 91.69 314 LEU A C 1
ATOM 2551 O O . LEU A 1 314 ? -9.831 -8.348 32.347 1.00 91.69 314 LEU A O 1
ATOM 2555 N N . ASN A 1 315 ? -7.787 -8.217 31.439 1.00 92.12 315 ASN A N 1
ATOM 2556 C CA . ASN A 1 315 ? -7.063 -8.382 32.698 1.00 92.12 315 ASN A CA 1
ATOM 2557 C C . ASN A 1 315 ? -7.064 -7.092 33.532 1.00 92.12 315 ASN A C 1
ATOM 2559 O O . ASN A 1 315 ? -7.306 -7.160 34.735 1.00 92.12 315 ASN A O 1
ATOM 2563 N N . ASP A 1 316 ? -6.933 -5.931 32.892 1.00 94.81 316 ASP A N 1
ATOM 2564 C CA . ASP A 1 316 ? -7.047 -4.614 33.528 1.00 94.81 316 ASP A CA 1
ATOM 2565 C C . ASP A 1 316 ? -8.458 -4.430 34.133 1.00 94.81 316 ASP A C 1
ATOM 2567 O O . ASP A 1 316 ? -8.619 -4.019 35.285 1.00 94.81 316 ASP A O 1
ATOM 2571 N N . VAL A 1 317 ? -9.499 -4.853 33.400 1.00 95.75 317 VAL A N 1
ATOM 2572 C CA . VAL A 1 317 ? -10.894 -4.862 33.881 1.00 95.75 317 VAL A CA 1
ATOM 2573 C C . VAL A 1 317 ? -11.124 -5.864 35.025 1.00 95.75 317 VAL A C 1
ATOM 2575 O O . VAL A 1 317 ? -11.880 -5.544 35.944 1.00 95.75 317 VAL A O 1
ATOM 2578 N N . LYS A 1 318 ? -10.483 -7.046 35.023 1.00 95.75 318 LYS A N 1
ATOM 2579 C CA . LYS A 1 318 ? -10.534 -7.985 36.168 1.00 95.75 318 LYS A CA 1
ATOM 2580 C C . LYS A 1 318 ? -9.909 -7.359 37.416 1.00 95.75 318 LYS A C 1
ATOM 2582 O O . LYS A 1 318 ? -10.566 -7.312 38.451 1.00 95.75 318 LYS A O 1
ATOM 2587 N N . ALA A 1 319 ? -8.686 -6.838 37.304 1.00 96.19 319 ALA A N 1
ATOM 2588 C CA . ALA A 1 319 ? -7.954 -6.244 38.421 1.00 96.19 319 ALA A CA 1
ATOM 2589 C C . ALA A 1 319 ? -8.710 -5.049 39.029 1.00 96.19 319 ALA A C 1
ATOM 2591 O O . ALA A 1 319 ? -8.850 -4.952 40.248 1.00 96.19 319 ALA A O 1
ATOM 2592 N N . HIS A 1 320 ? -9.293 -4.186 38.190 1.00 96.12 320 HIS A N 1
ATOM 2593 C CA . HIS A 1 320 ? -10.149 -3.100 38.664 1.00 96.12 320 HIS A CA 1
ATOM 2594 C C . HIS A 1 320 ? -11.433 -3.616 39.343 1.00 96.12 320 HIS A C 1
ATOM 2596 O O . HIS A 1 320 ? -11.797 -3.130 40.412 1.00 96.12 320 HIS A O 1
ATOM 2602 N N . ALA A 1 321 ? -12.090 -4.644 38.792 1.00 96.31 321 ALA A N 1
ATOM 2603 C CA . ALA A 1 321 ? -13.256 -5.263 39.428 1.00 96.31 321 ALA A CA 1
ATOM 2604 C C . ALA A 1 321 ? -12.921 -5.946 40.771 1.00 96.31 321 ALA A C 1
ATOM 2606 O O . ALA A 1 321 ? -13.780 -6.021 41.649 1.00 96.31 321 ALA A O 1
ATOM 2607 N N . GLU A 1 322 ? -11.691 -6.427 40.957 1.00 96.62 322 GLU A N 1
ATOM 2608 C CA . GLU A 1 322 ? -11.191 -6.944 42.235 1.00 96.62 322 GLU A CA 1
ATOM 2609 C C . GLU A 1 322 ? -10.882 -5.829 43.242 1.00 96.62 322 GLU A C 1
ATOM 2611 O O . GLU A 1 322 ? -11.199 -5.994 44.419 1.00 96.62 322 GLU A O 1
ATOM 2616 N N . SER A 1 323 ? -10.360 -4.679 42.798 1.00 96.62 323 SER A N 1
ATOM 2617 C CA . SER A 1 323 ? -10.230 -3.475 43.639 1.00 96.62 323 SER A CA 1
ATOM 2618 C C . SER A 1 323 ? -11.597 -3.022 44.159 1.00 96.62 323 SER A C 1
ATOM 2620 O O . SER A 1 323 ? -11.828 -3.009 45.366 1.00 96.62 323 SER A O 1
ATOM 2622 N N . VAL A 1 324 ? -12.565 -2.824 43.257 1.00 97.31 324 VAL A N 1
ATOM 2623 C CA . VAL A 1 324 ? -13.934 -2.395 43.602 1.00 97.31 324 VAL A CA 1
ATOM 2624 C C . VAL A 1 324 ? -14.654 -3.412 44.505 1.00 97.31 324 VAL A C 1
ATOM 2626 O O . VAL A 1 324 ? -15.501 -3.035 45.315 1.00 97.31 324 VAL A O 1
ATOM 2629 N N . ARG A 1 325 ? -14.315 -4.709 44.426 1.00 96.62 325 ARG A N 1
ATOM 2630 C CA . ARG A 1 325 ? -14.800 -5.725 45.381 1.00 96.62 325 ARG A CA 1
ATOM 2631 C C . ARG A 1 325 ? -14.220 -5.527 46.784 1.00 96.62 325 ARG A C 1
ATOM 2633 O O . ARG A 1 325 ? -14.997 -5.574 47.733 1.00 96.62 325 ARG A O 1
ATOM 2640 N N . LYS A 1 326 ? -12.912 -5.273 46.910 1.00 97.19 326 LYS A N 1
ATOM 2641 C CA . LYS A 1 326 ? -12.243 -4.998 48.196 1.00 97.19 326 LYS A CA 1
ATOM 2642 C C . LYS A 1 326 ? -12.757 -3.702 48.823 1.00 97.19 326 LYS A C 1
ATOM 2644 O O . LYS A 1 326 ? -13.205 -3.715 49.963 1.00 97.19 326 LYS A O 1
ATOM 2649 N N . GLU A 1 327 ? -12.819 -2.624 48.042 1.00 96.88 327 GLU A N 1
ATOM 2650 C CA . GLU A 1 327 ? -13.394 -1.332 48.447 1.00 96.88 327 GLU A CA 1
ATOM 2651 C C . GLU A 1 327 ? -14.837 -1.494 48.960 1.00 96.88 327 GLU A C 1
ATOM 2653 O O . GLU A 1 327 ? -15.207 -0.952 50.002 1.00 96.88 327 GLU A O 1
ATOM 2658 N N . LYS A 1 328 ? -15.656 -2.300 48.267 1.00 96.50 328 LYS A N 1
ATOM 2659 C CA . LYS A 1 328 ? -17.025 -2.625 48.689 1.00 96.50 328 LYS A CA 1
ATOM 2660 C C . LYS A 1 328 ? -17.079 -3.444 49.987 1.00 96.50 328 LYS A C 1
ATOM 2662 O O . LYS A 1 328 ? -17.994 -3.223 50.776 1.00 96.50 328 LYS A O 1
ATOM 2667 N N . GLN A 1 329 ? -16.150 -4.375 50.206 1.00 96.88 329 GLN A N 1
ATOM 2668 C CA . GLN A 1 329 ? -16.049 -5.127 51.464 1.00 96.88 329 GLN A CA 1
ATOM 2669 C C . GLN A 1 329 ? -15.696 -4.183 52.617 1.00 96.88 329 GLN A C 1
ATOM 2671 O O . GLN A 1 329 ? -16.464 -4.086 53.568 1.00 96.88 329 GLN A O 1
ATOM 2676 N N . GLU A 1 330 ? -14.645 -3.371 52.470 1.00 97.38 330 GLU A N 1
ATOM 2677 C CA . GLU A 1 330 ? -14.273 -2.373 53.478 1.00 97.38 330 GLU A CA 1
ATOM 2678 C C . GLU A 1 330 ? -15.415 -1.403 53.821 1.00 97.38 330 GLU A C 1
ATOM 2680 O O . GLU A 1 330 ? -15.554 -0.988 54.971 1.00 97.38 330 GLU A O 1
ATOM 2685 N N . LEU A 1 331 ? -16.218 -0.992 52.832 1.00 97.25 331 LEU A N 1
ATOM 2686 C CA . LEU A 1 331 ? -17.373 -0.121 53.056 1.00 97.25 331 LEU A CA 1
ATOM 2687 C C . LEU A 1 331 ? -18.487 -0.818 53.848 1.00 97.25 331 LEU A C 1
ATOM 2689 O O . LEU A 1 331 ? -19.127 -0.158 54.667 1.00 97.25 331 LEU A O 1
ATOM 2693 N N . TYR A 1 332 ? -18.702 -2.125 53.663 1.00 96.31 332 TYR A N 1
ATOM 2694 C CA . TYR A 1 332 ? -19.606 -2.881 54.531 1.00 96.31 332 TYR A CA 1
ATOM 2695 C C . TYR A 1 332 ? -19.044 -3.023 55.946 1.00 96.31 332 TYR A C 1
ATOM 2697 O O . TYR A 1 332 ? -19.781 -2.742 56.882 1.00 96.31 332 TYR A O 1
ATOM 2705 N N . ASP A 1 333 ? -17.757 -3.334 56.118 1.00 97.12 333 ASP A N 1
ATOM 2706 C CA . ASP A 1 333 ? -17.127 -3.443 57.444 1.00 97.12 333 ASP A CA 1
ATOM 2707 C C . ASP A 1 333 ? -17.202 -2.118 58.227 1.00 97.12 333 ASP A C 1
ATOM 2709 O O . ASP A 1 333 ? -17.405 -2.100 59.443 1.00 97.12 333 ASP A O 1
ATOM 2713 N N . LYS A 1 334 ? -17.047 -0.984 57.529 1.00 97.25 334 LYS A N 1
ATOM 2714 C CA . LYS A 1 334 ? -17.199 0.370 58.092 1.00 97.25 334 LYS A CA 1
ATOM 2715 C C . LYS A 1 334 ? -18.659 0.652 58.475 1.00 97.25 334 LYS A C 1
ATOM 2717 O O . LYS A 1 334 ? -18.907 1.212 59.541 1.00 97.25 334 LYS A O 1
ATOM 2722 N N . LEU A 1 335 ? -19.622 0.235 57.648 1.00 96.50 335 LEU A N 1
ATOM 2723 C CA . LEU A 1 335 ? -21.059 0.401 57.902 1.00 96.50 335 LEU A CA 1
ATOM 2724 C C . LEU A 1 335 ? -21.555 -0.513 59.039 1.00 96.50 335 LEU A C 1
ATOM 2726 O O . LEU A 1 335 ? -22.361 -0.078 59.854 1.00 96.50 335 LEU A O 1
ATOM 2730 N N . GLU A 1 336 ? -21.040 -1.739 59.140 1.00 95.62 336 GLU A N 1
ATOM 2731 C CA . GLU A 1 336 ? -21.267 -2.684 60.243 1.00 95.62 336 GLU A CA 1
ATOM 2732 C C . GLU A 1 336 ? -20.854 -2.060 61.583 1.00 95.62 336 GLU A C 1
ATOM 2734 O O . GLU A 1 336 ? -21.694 -1.868 62.461 1.00 95.62 336 GLU A O 1
ATOM 2739 N N . LYS A 1 337 ? -19.593 -1.622 61.690 1.00 96.94 337 LYS A N 1
ATOM 2740 C CA . LYS A 1 337 ? -19.046 -0.956 62.885 1.00 96.94 337 LYS A CA 1
ATOM 2741 C C . LYS A 1 337 ? -19.805 0.324 63.239 1.00 96.94 337 LYS A C 1
ATOM 2743 O O . LYS A 1 337 ? -20.002 0.612 64.417 1.00 96.94 337 LYS A O 1
ATOM 2748 N N . TRP A 1 338 ? -20.272 1.076 62.238 1.00 97.38 338 TRP A N 1
ATOM 2749 C CA . TRP A 1 338 ? -21.133 2.237 62.467 1.00 97.38 338 TRP A CA 1
ATOM 2750 C C . TRP A 1 338 ? -22.500 1.841 63.047 1.00 97.38 338 TRP A C 1
ATOM 2752 O O . TRP A 1 338 ? -22.925 2.441 64.032 1.00 97.38 338 TRP A O 1
ATOM 2762 N N . ARG A 1 339 ? -23.157 0.795 62.517 1.00 96.69 339 ARG A N 1
ATOM 2763 C CA . ARG A 1 339 ? -24.412 0.261 63.084 1.00 96.69 339 ARG A CA 1
ATOM 2764 C C . ARG A 1 339 ? -24.224 -0.229 64.516 1.00 96.69 339 ARG A C 1
ATOM 2766 O O . ARG A 1 339 ? -25.073 0.044 65.354 1.00 96.69 339 ARG A O 1
ATOM 2773 N N . GLU A 1 340 ? -23.130 -0.927 64.818 1.00 96.50 340 GLU A N 1
ATOM 2774 C CA . GLU A 1 340 ? -22.839 -1.368 66.186 1.00 96.50 340 GLU A CA 1
ATOM 2775 C C . GLU A 1 340 ? -22.635 -0.195 67.150 1.00 96.50 340 GLU A C 1
ATOM 2777 O O . GLU A 1 340 ? -23.189 -0.210 68.248 1.00 96.50 340 GLU A O 1
ATOM 2782 N N . ASN A 1 341 ? -21.853 0.816 66.750 1.00 96.12 341 ASN A N 1
ATOM 2783 C CA . ASN A 1 341 ? -21.645 2.024 67.549 1.00 96.12 341 ASN A CA 1
ATOM 2784 C C . ASN A 1 341 ? -22.980 2.732 67.809 1.00 96.12 341 ASN A C 1
ATOM 2786 O O . ASN A 1 341 ? -23.317 2.989 68.961 1.00 96.12 341 ASN A O 1
ATOM 2790 N N . HIS A 1 342 ? -23.778 2.949 66.763 1.00 95.38 342 HIS A N 1
ATOM 2791 C CA . HIS A 1 342 ? -25.056 3.639 66.883 1.00 95.38 342 HIS A CA 1
ATOM 2792 C C . HIS A 1 342 ? -26.102 2.843 67.682 1.00 95.38 342 HIS A C 1
ATOM 2794 O O . HIS A 1 342 ? -26.861 3.410 68.465 1.00 95.38 342 HIS A O 1
ATOM 2800 N N . ASN A 1 343 ? -26.103 1.511 67.575 1.00 95.06 343 ASN A N 1
ATOM 2801 C CA . ASN A 1 343 ? -26.927 0.652 68.426 1.00 95.06 343 ASN A CA 1
ATOM 2802 C C . ASN A 1 343 ? -26.495 0.726 69.902 1.00 95.06 343 ASN A C 1
ATOM 2804 O O . ASN A 1 343 ? -27.355 0.685 70.780 1.00 95.06 343 ASN A O 1
ATOM 2808 N N . ARG A 1 344 ? -25.192 0.864 70.194 1.00 95.75 344 ARG A N 1
ATOM 2809 C CA . ARG A 1 344 ? -24.685 1.085 71.562 1.00 95.75 344 ARG A CA 1
ATOM 2810 C C . ARG A 1 344 ? -25.107 2.459 72.103 1.00 95.75 344 ARG A C 1
ATOM 2812 O O . ARG A 1 344 ? -25.667 2.515 73.193 1.00 95.75 344 ARG A O 1
ATOM 2819 N N . GLU A 1 345 ? -24.962 3.526 71.314 1.00 95.00 345 GLU A N 1
ATOM 2820 C CA . GLU A 1 345 ? -25.463 4.877 71.638 1.00 95.00 345 GLU A CA 1
ATOM 2821 C C . GLU A 1 345 ? -26.976 4.877 71.932 1.00 95.00 345 GLU A C 1
ATOM 2823 O O . GLU A 1 345 ? -27.428 5.431 72.935 1.00 95.00 345 GLU A O 1
ATOM 2828 N N . MET A 1 346 ? -27.772 4.213 71.086 1.00 93.25 346 MET A N 1
ATOM 2829 C CA . MET A 1 346 ? -29.221 4.092 71.273 1.00 93.25 346 MET A CA 1
ATOM 2830 C C . MET A 1 346 ? -29.587 3.277 72.517 1.00 93.25 346 MET A C 1
ATOM 2832 O O . MET A 1 346 ? -30.502 3.667 73.239 1.00 93.25 346 MET A O 1
ATOM 2836 N N . MET A 1 347 ? -28.870 2.186 72.813 1.00 94.31 347 MET A N 1
ATOM 2837 C CA . MET A 1 347 ? -29.073 1.420 74.049 1.00 94.31 347 MET A CA 1
ATOM 2838 C C . MET A 1 347 ? -28.778 2.262 75.294 1.00 94.31 347 MET A C 1
ATOM 2840 O O . MET A 1 347 ? -29.580 2.253 76.225 1.00 94.31 347 MET A O 1
ATOM 2844 N N . GLU A 1 348 ? -27.693 3.041 75.303 1.00 95.44 348 GLU A N 1
ATOM 2845 C CA . GLU A 1 348 ? -27.406 3.975 76.399 1.00 95.44 348 GLU A CA 1
ATOM 2846 C C . GLU A 1 348 ? -28.516 5.015 76.595 1.00 95.44 348 GLU A C 1
ATOM 2848 O O . GLU A 1 348 ? -28.891 5.308 77.729 1.00 95.44 348 GLU A O 1
ATOM 2853 N N . ILE A 1 349 ? -29.048 5.579 75.507 1.00 94.88 349 ILE A N 1
ATOM 2854 C CA . ILE A 1 349 ? -30.150 6.549 75.566 1.00 94.88 349 ILE A CA 1
ATOM 2855 C C . ILE A 1 349 ? -31.421 5.882 76.111 1.00 94.88 349 ILE A C 1
ATOM 2857 O O . ILE A 1 349 ? -32.071 6.445 76.988 1.00 94.88 349 ILE A O 1
ATOM 2861 N N . VAL A 1 350 ? -31.748 4.662 75.673 1.00 95.25 350 VAL A N 1
ATOM 2862 C CA . VAL A 1 350 ? -32.903 3.899 76.181 1.00 95.25 350 VAL A CA 1
ATOM 2863 C C . VAL A 1 350 ? -32.750 3.540 77.664 1.00 95.25 350 VAL A C 1
ATOM 2865 O O . VAL A 1 350 ? -33.739 3.587 78.395 1.00 95.25 350 VAL A O 1
ATOM 2868 N N . VAL A 1 351 ? -31.539 3.223 78.135 1.00 94.44 351 VAL A N 1
ATOM 2869 C CA . VAL A 1 351 ? -31.260 3.013 79.569 1.00 94.44 351 VAL A CA 1
ATOM 2870 C C . VAL A 1 351 ? -31.493 4.307 80.354 1.00 94.44 351 VAL A C 1
ATOM 2872 O O . VAL A 1 351 ? -32.305 4.300 81.275 1.00 94.44 351 VAL A O 1
ATOM 2875 N N . LYS A 1 352 ? -30.913 5.433 79.920 1.00 94.06 352 LYS A N 1
ATOM 2876 C CA . LYS A 1 352 ? -31.099 6.753 80.558 1.00 94.06 352 LYS A CA 1
ATOM 2877 C C . LYS A 1 352 ? -32.577 7.179 80.587 1.00 94.06 352 LYS A C 1
ATOM 2879 O O . LYS A 1 352 ? -33.057 7.707 81.586 1.00 94.06 352 LYS A O 1
ATOM 2884 N N . CYS A 1 353 ? -33.346 6.894 79.531 1.00 93.25 353 CYS A N 1
ATOM 2885 C CA . CYS A 1 353 ? -34.796 7.116 79.521 1.00 93.25 353 CYS A CA 1
ATOM 2886 C C . CYS A 1 353 ? -35.544 6.225 80.527 1.00 93.25 353 CYS A C 1
ATOM 2888 O O . CYS A 1 353 ? -36.463 6.707 81.187 1.00 93.25 353 CYS A O 1
ATOM 2890 N N . ARG A 1 354 ? -35.153 4.952 80.687 1.00 92.56 354 ARG A N 1
ATOM 2891 C CA . ARG A 1 354 ? -35.746 4.048 81.691 1.00 92.56 354 ARG A CA 1
ATOM 2892 C C . ARG A 1 354 ? -35.433 4.478 83.120 1.00 92.56 354 ARG A C 1
ATOM 2894 O O . ARG A 1 354 ? -36.330 4.417 83.952 1.00 92.56 354 ARG A O 1
ATOM 2901 N N . GLU A 1 355 ? -34.216 4.944 83.387 1.00 94.50 355 GLU A N 1
ATOM 2902 C CA . GLU A 1 355 ? -33.818 5.500 84.688 1.00 94.50 355 GLU A CA 1
ATOM 2903 C C . GLU A 1 355 ? -34.678 6.725 85.044 1.00 94.50 355 GLU A C 1
ATOM 2905 O O . GLU A 1 355 ? -35.220 6.807 86.146 1.00 94.50 355 GLU A O 1
ATOM 2910 N N . VAL A 1 356 ? -34.904 7.633 84.084 1.00 93.56 356 VAL A N 1
ATOM 2911 C CA . VAL A 1 356 ? -35.803 8.790 84.257 1.00 93.56 356 VAL A CA 1
ATOM 2912 C C . VAL A 1 356 ? -37.265 8.363 84.443 1.00 93.56 356 VAL A C 1
ATOM 2914 O O . VAL A 1 356 ? -37.955 8.920 85.297 1.00 93.56 356 VAL A O 1
ATOM 2917 N N . GLU A 1 357 ? -37.756 7.359 83.708 1.00 91.56 357 GLU A N 1
ATOM 2918 C CA . GLU A 1 357 ? -39.094 6.795 83.938 1.00 91.56 357 GLU A CA 1
ATOM 2919 C C . GLU A 1 357 ? -39.232 6.153 85.326 1.00 91.56 357 GLU A C 1
ATOM 2921 O O . GLU A 1 357 ? -40.271 6.311 85.965 1.00 91.56 357 GLU A O 1
ATOM 2926 N N . GLN A 1 358 ? -38.214 5.432 85.802 1.00 92.56 358 GLN A N 1
ATOM 2927 C CA . GLN A 1 358 ? -38.207 4.804 87.126 1.00 92.56 358 GLN A CA 1
ATOM 2928 C C . GLN A 1 358 ? -38.211 5.866 88.226 1.00 92.56 358 GLN A C 1
ATOM 2930 O O . GLN A 1 358 ? -39.148 5.887 89.021 1.00 92.56 358 GLN A O 1
ATOM 2935 N N . ALA A 1 359 ? -37.283 6.826 88.185 1.00 94.31 359 ALA A N 1
ATOM 2936 C CA . ALA A 1 359 ? -37.246 7.947 89.123 1.00 94.31 359 ALA A CA 1
ATOM 2937 C C . ALA A 1 359 ? -38.549 8.774 89.105 1.00 94.31 359 ALA A C 1
ATOM 2939 O O . ALA A 1 359 ? -39.030 9.209 90.150 1.00 94.31 359 ALA A O 1
ATOM 2940 N N . SER A 1 360 ? -39.176 8.951 87.935 1.00 92.94 360 SER A N 1
ATOM 2941 C CA . SER A 1 360 ? -40.475 9.627 87.813 1.00 92.94 360 SER A CA 1
ATOM 2942 C C . SER A 1 360 ? -41.618 8.830 88.456 1.00 92.94 360 SER A C 1
ATOM 2944 O O . SER A 1 360 ? -42.453 9.416 89.148 1.00 92.94 360 SER A O 1
ATOM 2946 N N . ARG A 1 361 ? -41.650 7.500 88.287 1.00 93.50 361 ARG A N 1
ATOM 2947 C CA . ARG A 1 361 ? -42.631 6.613 88.942 1.00 93.50 361 ARG A CA 1
ATOM 2948 C C . ARG A 1 361 ? -42.409 6.541 90.453 1.00 93.50 361 ARG A C 1
ATOM 2950 O O . ARG A 1 361 ? -43.381 6.553 91.198 1.00 93.50 361 ARG A O 1
ATOM 2957 N N . GLU A 1 362 ? -41.161 6.504 90.906 1.00 93.19 362 GLU A N 1
ATOM 2958 C CA . GLU A 1 362 ? -40.790 6.516 92.325 1.00 93.19 362 GLU A CA 1
ATOM 2959 C C . GLU A 1 362 ? -41.193 7.836 92.990 1.00 93.19 362 GLU A C 1
ATOM 2961 O O . GLU A 1 362 ? -41.892 7.813 94.000 1.00 93.19 362 GLU A O 1
ATOM 2966 N N . ALA A 1 363 ? -40.880 8.981 92.374 1.00 92.44 363 ALA A N 1
ATOM 2967 C CA . ALA A 1 363 ? -41.329 10.292 92.842 1.00 92.44 363 ALA A CA 1
ATOM 2968 C C . ALA A 1 363 ? -42.864 10.433 92.821 1.00 92.44 363 ALA A C 1
ATOM 2970 O O . ALA A 1 363 ? -43.446 11.013 93.738 1.00 92.44 363 ALA A O 1
ATOM 2971 N N . PHE A 1 364 ? -43.545 9.876 91.811 1.00 92.06 364 PHE A N 1
ATOM 2972 C CA . PHE A 1 364 ? -45.009 9.849 91.766 1.00 92.06 364 PHE A CA 1
ATOM 2973 C C . PHE A 1 364 ? -45.603 8.982 92.883 1.00 92.06 364 PHE A C 1
ATOM 2975 O O . PHE A 1 364 ? -46.555 9.411 93.534 1.00 92.06 364 PHE A O 1
ATOM 2982 N N . ASN A 1 365 ? -45.038 7.799 93.139 1.00 92.81 365 ASN A N 1
ATOM 2983 C CA . ASN A 1 365 ? -45.469 6.914 94.220 1.00 92.81 365 ASN A CA 1
ATOM 2984 C C . ASN A 1 365 ? -45.230 7.563 95.588 1.00 92.81 365 ASN A C 1
ATOM 2986 O O . ASN A 1 365 ? -46.166 7.644 96.374 1.00 92.81 365 ASN A O 1
ATOM 2990 N N . ALA A 1 366 ? -44.046 8.135 95.829 1.00 93.88 366 ALA A N 1
ATOM 2991 C CA . ALA A 1 366 ? -43.743 8.886 97.046 1.00 93.88 366 ALA A CA 1
ATOM 2992 C C . ALA A 1 366 ? -44.715 10.061 97.251 1.00 93.88 366 ALA A C 1
ATOM 2994 O O . ALA A 1 366 ? -45.259 10.228 98.336 1.00 93.88 366 ALA A O 1
ATOM 2995 N N . MET A 1 367 ? -45.035 10.819 96.195 1.00 92.62 367 MET A N 1
ATOM 2996 C CA . MET A 1 367 ? -46.054 11.875 96.238 1.00 92.62 367 MET A CA 1
ATOM 2997 C C . MET A 1 367 ? -47.471 11.320 96.500 1.00 92.62 367 MET A C 1
ATOM 2999 O O . MET A 1 367 ? -48.277 11.983 97.154 1.00 92.62 367 MET A O 1
ATOM 3003 N N . VAL A 1 368 ? -47.817 10.133 95.992 1.00 92.50 368 VAL A N 1
ATOM 3004 C CA . VAL A 1 368 ? -49.099 9.464 96.282 1.00 92.50 368 VAL A CA 1
ATOM 3005 C C . VAL A 1 368 ? -49.154 8.976 97.728 1.00 92.50 368 VAL A C 1
ATOM 3007 O O . VAL A 1 368 ? -50.198 9.127 98.359 1.00 92.50 368 VAL A O 1
ATOM 3010 N N . ASP A 1 369 ? -48.060 8.450 98.270 1.00 91.38 369 ASP A N 1
ATOM 3011 C CA . ASP A 1 369 ? -47.987 7.957 99.644 1.00 91.38 369 ASP A CA 1
ATOM 3012 C C . ASP A 1 369 ? -47.895 9.101 100.663 1.00 91.38 369 ASP A C 1
ATOM 3014 O O . ASP A 1 369 ? -48.618 9.062 101.654 1.00 91.38 369 ASP A O 1
ATOM 3018 N N . GLU A 1 370 ? -47.191 10.198 100.365 1.00 92.19 370 GLU A N 1
ATOM 3019 C CA . GLU A 1 370 ? -47.332 11.471 101.089 1.00 92.19 370 GLU A CA 1
ATOM 3020 C C . GLU A 1 370 ? -48.780 11.974 101.065 1.00 92.19 370 GLU A C 1
ATOM 3022 O O . GLU A 1 370 ? -49.306 12.414 102.083 1.00 92.19 370 GLU A O 1
ATOM 3027 N N . LYS A 1 371 ? -49.455 11.924 99.908 1.00 91.00 371 LYS A N 1
ATOM 3028 C CA . LYS A 1 371 ? -50.865 12.328 99.800 1.00 91.00 371 LYS A CA 1
ATOM 3029 C C . LYS A 1 371 ? -51.798 11.377 100.541 1.00 91.00 371 LYS A C 1
ATOM 3031 O O . LYS A 1 371 ? -52.844 11.831 100.984 1.00 91.00 371 LYS A O 1
ATOM 3036 N N . ARG A 1 372 ? -51.448 10.097 100.697 1.00 89.62 372 ARG A N 1
ATOM 3037 C CA . ARG A 1 372 ? -52.179 9.128 101.530 1.00 89.62 372 ARG A CA 1
ATOM 3038 C C . ARG A 1 372 ? -51.935 9.368 103.013 1.00 89.62 372 ARG A C 1
ATOM 3040 O O . ARG A 1 372 ? -52.902 9.328 103.756 1.00 89.62 372 ARG A O 1
ATOM 3047 N N . GLN A 1 373 ? -50.702 9.661 103.425 1.00 89.69 373 GLN A N 1
ATOM 3048 C CA . GLN A 1 373 ? -50.360 10.057 104.795 1.00 89.69 373 GLN A CA 1
ATOM 3049 C C . GLN A 1 373 ? -51.092 11.346 105.161 1.00 89.69 373 GLN A C 1
ATOM 3051 O O . GLN A 1 373 ? -51.926 11.321 106.052 1.00 89.69 373 GLN A O 1
ATOM 3056 N N . LYS A 1 374 ? -50.940 12.411 104.368 1.00 87.81 374 LYS A N 1
ATOM 3057 C CA . LYS A 1 374 ? -51.650 13.686 104.559 1.00 87.81 374 LYS A CA 1
ATOM 3058 C C . LYS A 1 374 ? -53.165 13.545 104.457 1.00 87.81 374 LYS A C 1
ATOM 3060 O O . LYS A 1 374 ? -53.881 14.235 105.164 1.00 87.81 374 LYS A O 1
ATOM 3065 N N . ALA A 1 375 ? -53.692 12.642 103.625 1.00 86.88 375 ALA A N 1
ATOM 3066 C CA . ALA A 1 375 ? -55.126 12.346 103.615 1.00 86.88 375 ALA A CA 1
ATOM 3067 C C . ALA A 1 375 ? -55.572 11.488 104.806 1.00 86.88 375 ALA A C 1
ATOM 3069 O O . ALA A 1 375 ? -56.733 11.591 105.181 1.00 86.88 375 ALA A O 1
ATOM 3070 N N . ALA A 1 376 ? -54.706 10.663 105.399 1.00 86.88 376 ALA A N 1
ATOM 3071 C CA . ALA A 1 376 ? -54.985 9.916 106.622 1.00 86.88 376 ALA A CA 1
ATOM 3072 C C . ALA A 1 376 ? -54.931 10.846 107.839 1.00 86.88 376 ALA A C 1
ATOM 3074 O O . ALA A 1 376 ? -55.909 10.895 108.569 1.00 86.88 376 ALA A O 1
ATOM 3075 N N . GLU A 1 377 ? -53.884 11.664 107.971 1.00 90.19 377 GLU A N 1
ATOM 3076 C CA . GLU A 1 377 ? -53.763 12.780 108.919 1.00 90.19 377 GLU A CA 1
ATOM 3077 C C . GLU A 1 377 ? -54.990 13.688 108.826 1.00 90.19 377 GLU A C 1
ATOM 3079 O O . GLU A 1 377 ? -55.750 13.776 109.780 1.00 90.19 377 GLU A O 1
ATOM 3084 N N . VAL A 1 378 ? -55.293 14.247 107.647 1.00 89.44 378 VAL A N 1
ATOM 3085 C CA . VAL A 1 378 ? -56.491 15.076 107.436 1.00 89.44 378 VAL A CA 1
ATOM 3086 C C . VAL A 1 378 ? -57.787 14.277 107.607 1.00 89.44 378 VAL A C 1
ATOM 3088 O O . VAL A 1 378 ? -58.808 14.883 107.901 1.00 89.44 378 VAL A O 1
ATOM 3091 N N . THR A 1 379 ? -57.808 12.943 107.492 1.00 83.12 379 THR A N 1
ATOM 3092 C CA . THR A 1 379 ? -58.993 12.124 107.830 1.00 83.12 379 THR A CA 1
ATOM 3093 C C . THR A 1 379 ? -59.109 11.883 109.332 1.00 83.12 379 THR A C 1
ATOM 3095 O O . THR A 1 379 ? -60.228 11.824 109.828 1.00 83.12 379 THR A O 1
ATOM 3098 N N . GLU A 1 380 ? -58.010 11.790 110.077 1.00 86.56 380 GLU A N 1
ATOM 3099 C CA . GLU A 1 380 ? -58.002 11.693 111.536 1.00 86.56 380 GLU A CA 1
ATOM 3100 C C . GLU A 1 380 ? -58.290 13.048 112.175 1.00 86.56 380 GLU A C 1
ATOM 3102 O O . GLU A 1 380 ? -59.192 13.129 113.002 1.00 86.56 380 GLU A O 1
ATOM 3107 N N . GLU A 1 381 ? -57.656 14.126 111.716 1.00 86.00 381 GLU A N 1
ATOM 3108 C CA . GLU A 1 381 ? -58.047 15.507 112.002 1.00 86.00 381 GLU A CA 1
ATOM 3109 C C . GLU A 1 381 ? -59.499 15.740 111.596 1.00 86.00 381 GLU A C 1
ATOM 3111 O O . GLU A 1 381 ? -60.271 16.195 112.423 1.00 86.00 381 GLU A O 1
ATOM 3116 N N . SER A 1 382 ? -59.942 15.347 110.395 1.00 80.56 382 SER A N 1
ATOM 3117 C CA . SER A 1 382 ? -61.362 15.440 110.012 1.00 80.56 382 SER A CA 1
ATOM 3118 C C . SER A 1 382 ? -62.254 14.479 110.784 1.00 80.56 382 SER A C 1
ATOM 3120 O O . SER A 1 382 ? -63.457 14.673 110.755 1.00 80.56 382 SER A O 1
ATOM 3122 N N . ARG A 1 383 ? -61.745 13.463 111.485 1.00 85.25 383 ARG A N 1
ATOM 3123 C CA . ARG A 1 383 ? -62.534 12.570 112.354 1.00 85.25 383 ARG A CA 1
ATOM 3124 C C . ARG A 1 383 ? -62.583 13.097 113.782 1.00 85.25 383 ARG A C 1
ATOM 3126 O O . ARG A 1 383 ? -63.593 12.905 114.444 1.00 85.25 383 ARG A O 1
ATOM 3133 N N . GLN A 1 384 ? -61.559 13.812 114.233 1.00 83.94 384 GLN A N 1
ATOM 3134 C CA . GLN A 1 384 ? -61.553 14.593 115.468 1.00 83.94 384 GLN A CA 1
ATOM 3135 C C . GLN A 1 384 ? -62.426 15.842 115.298 1.00 83.94 384 GLN A C 1
ATOM 3137 O O . GLN A 1 384 ? -63.359 16.043 116.068 1.00 83.94 384 GLN A O 1
ATOM 3142 N N . LEU A 1 385 ? -62.212 16.608 114.228 1.00 81.06 385 LEU A N 1
ATOM 3143 C CA . LEU A 1 385 ? -63.041 17.725 113.790 1.00 81.06 385 LEU A CA 1
ATOM 3144 C C . LEU A 1 385 ? -64.438 17.278 113.389 1.00 81.06 385 LEU A C 1
ATOM 3146 O O . LEU A 1 385 ? -65.338 18.046 113.659 1.00 81.06 385 LEU A O 1
ATOM 3150 N N . LYS A 1 386 ? -64.686 16.078 112.835 1.00 78.69 386 LYS A N 1
ATOM 3151 C CA . LYS A 1 386 ? -66.059 15.537 112.734 1.00 78.69 386 LYS A CA 1
ATOM 3152 C C . LYS A 1 386 ? -66.563 14.989 114.053 1.00 78.69 386 LYS A C 1
ATOM 3154 O O . LYS A 1 386 ? -67.749 15.058 114.245 1.00 78.69 386 LYS A O 1
ATOM 3159 N N . ALA A 1 387 ? -65.768 14.518 115.006 1.00 80.94 387 ALA A N 1
ATOM 3160 C CA . ALA A 1 387 ? -66.300 14.200 116.337 1.00 80.94 387 ALA A CA 1
ATOM 3161 C C . ALA A 1 387 ? -66.693 15.480 117.100 1.00 80.94 387 ALA A C 1
ATOM 3163 O O . ALA A 1 387 ? -67.662 15.477 117.853 1.00 80.94 387 ALA A O 1
ATOM 3164 N N . GLN A 1 388 ? -65.983 16.589 116.876 1.00 76.69 388 GLN A N 1
ATOM 3165 C CA . GLN A 1 388 ? -66.342 17.926 117.354 1.00 76.69 388 GLN A CA 1
ATOM 3166 C C . GLN A 1 388 ? -67.523 18.502 116.558 1.00 76.69 388 GLN A C 1
ATOM 3168 O O . GLN A 1 388 ? -68.512 18.906 117.158 1.00 76.69 388 GLN A O 1
ATOM 3173 N N . LEU A 1 389 ? -67.468 18.464 115.225 1.00 72.94 389 LEU A N 1
ATOM 3174 C CA . LEU A 1 389 ? -68.524 18.926 114.326 1.00 72.94 389 LEU A CA 1
ATOM 3175 C C . LEU A 1 389 ? -69.734 18.003 114.301 1.00 72.94 389 LEU A C 1
ATOM 3177 O O . LEU A 1 389 ? -70.741 18.462 113.817 1.00 72.94 389 LEU A O 1
ATOM 3181 N N . VAL A 1 390 ? -69.679 16.768 114.811 1.00 73.88 390 VAL A N 1
ATOM 3182 C CA . VAL A 1 390 ? -70.833 15.858 114.952 1.00 73.88 390 VAL A CA 1
ATOM 3183 C C . VAL A 1 390 ? -71.468 15.948 116.322 1.00 73.88 390 VAL A C 1
ATOM 3185 O O . VAL A 1 390 ? -72.687 15.964 116.409 1.00 73.88 390 VAL A O 1
ATOM 3188 N N . LYS A 1 391 ? -70.681 16.283 117.350 1.00 70.44 391 LYS A N 1
ATOM 3189 C CA . LYS A 1 391 ? -71.246 16.949 118.529 1.00 70.44 391 LYS A CA 1
ATOM 3190 C C . LYS A 1 391 ? -71.944 18.268 118.138 1.00 70.44 391 LYS A C 1
ATOM 3192 O O . LYS A 1 391 ? -73.018 18.540 118.653 1.00 70.44 391 LYS A O 1
ATOM 3197 N N . GLN A 1 392 ? -71.392 19.065 117.211 1.00 71.31 392 GLN A N 1
ATOM 3198 C CA . GLN A 1 392 ? -72.013 20.315 116.713 1.00 71.31 392 GLN A CA 1
ATOM 3199 C C . GLN A 1 392 ? -73.001 20.151 115.520 1.00 71.31 392 GLN A C 1
ATOM 3201 O O . GLN A 1 392 ? -73.658 21.125 115.160 1.00 71.31 392 GLN A O 1
ATOM 3206 N N . ARG A 1 393 ? -73.114 18.975 114.887 1.00 57.91 393 ARG A N 1
ATOM 3207 C CA . ARG A 1 393 ? -73.970 18.636 113.719 1.00 57.91 393 ARG A CA 1
ATOM 3208 C C . ARG A 1 393 ? -73.914 17.131 113.463 1.00 57.91 393 ARG A C 1
ATOM 3210 O O . ARG A 1 393 ? -73.009 16.704 112.770 1.00 57.91 393 ARG A O 1
ATOM 3217 N N . GLU A 1 394 ? -74.851 16.263 113.705 1.00 70.06 394 GLU A N 1
ATOM 3218 C CA . GLU A 1 394 ? -74.739 14.977 112.941 1.00 70.06 394 GLU A CA 1
ATOM 3219 C C . GLU A 1 394 ? -74.870 15.262 111.242 1.00 70.06 394 GLU A C 1
ATOM 3221 O O . GLU A 1 394 ? -7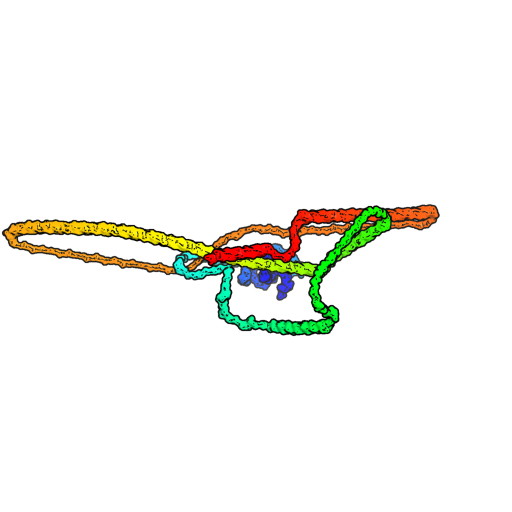5.891 15.980 111.231 1.00 70.06 394 GLU A O 1
ATOM 3226 N N . GLU A 1 395 ? -73.975 14.897 109.970 1.00 58.72 395 GLU A N 1
ATOM 3227 C CA . GLU A 1 395 ? -73.795 14.778 108.143 1.00 58.72 395 GLU A CA 1
ATOM 3228 C C . GLU A 1 395 ? -72.435 14.668 106.805 1.00 58.72 395 GLU A C 1
ATOM 3230 O O . GLU A 1 395 ? -71.417 15.203 107.246 1.00 58.72 395 GLU A O 1
ATOM 3235 N N . GLU A 1 396 ? -72.245 14.232 105.297 1.00 57.16 396 GLU A N 1
ATOM 3236 C CA . GLU A 1 396 ? -71.056 14.267 103.910 1.00 57.16 396 GLU A CA 1
ATOM 3237 C C . GLU A 1 396 ? -70.862 13.706 102.091 1.00 57.16 396 GLU A C 1
ATOM 3239 O O . GLU A 1 396 ? -71.735 12.896 101.796 1.00 57.16 396 GLU A O 1
ATOM 3244 N N . THR A 1 397 ? -69.896 13.928 100.859 1.00 48.94 397 THR A N 1
ATOM 3245 C CA . THR A 1 397 ? -69.449 13.245 99.225 1.00 48.94 397 THR A CA 1
ATOM 3246 C C . THR A 1 397 ? -68.462 13.674 97.653 1.00 48.94 397 THR A C 1
ATOM 3248 O O . THR A 1 397 ? -68.277 14.881 97.572 1.00 48.94 397 THR A O 1
ATOM 3251 N N . GLY A 1 398 ? -67.859 12.954 96.385 1.00 58.56 398 GLY A N 1
ATOM 3252 C CA . GLY A 1 398 ? -67.268 13.245 94.688 1.00 58.56 398 GLY A CA 1
ATOM 3253 C C . GLY A 1 398 ? -66.030 12.642 93.375 1.00 58.56 398 GLY A C 1
ATOM 3254 O O . GLY A 1 398 ? -65.113 12.056 93.945 1.00 58.56 398 GLY A O 1
ATOM 3255 N N . ARG A 1 399 ? -65.790 12.684 91.809 1.00 39.06 399 ARG A N 1
ATOM 3256 C CA . ARG A 1 399 ? -64.520 12.452 90.504 1.00 39.06 399 ARG A CA 1
ATOM 3257 C C . ARG A 1 399 ? -64.355 12.108 88.631 1.00 39.06 399 ARG A C 1
ATOM 3259 O O . ARG A 1 399 ? -65.471 11.840 88.191 1.00 39.06 399 ARG A O 1
ATOM 3266 N N . LYS A 1 400 ? -63.252 12.082 87.488 1.00 51.75 400 LYS A N 1
ATOM 3267 C CA . LYS A 1 400 ? -62.969 11.698 85.712 1.00 51.75 400 LYS A CA 1
ATOM 3268 C C . LYS A 1 400 ? -61.585 11.604 84.391 1.00 51.75 400 LYS A C 1
ATOM 3270 O O . LYS A 1 400 ? -60.501 11.679 84.950 1.00 51.75 400 LYS A O 1
ATOM 3275 N N . ILE A 1 401 ? -61.417 11.415 82.827 1.00 59.94 401 ILE A N 1
ATOM 3276 C CA . ILE A 1 401 ? -60.237 10.937 81.505 1.00 59.94 401 ILE A CA 1
ATOM 3277 C C . ILE A 1 401 ? -59.699 11.340 79.709 1.00 59.94 401 ILE A C 1
ATOM 3279 O O . ILE A 1 401 ? -60.016 12.504 79.449 1.00 59.94 401 ILE A O 1
ATOM 3283 N N . LYS A 1 402 ? -58.951 10.661 78.481 1.00 22.28 402 LYS A N 1
ATOM 3284 C CA . LYS A 1 402 ? -58.051 10.980 76.908 1.00 22.28 402 LYS A CA 1
ATOM 3285 C C . LYS A 1 402 ? -57.606 10.173 75.232 1.00 22.28 402 LYS A C 1
ATOM 3287 O O . LYS A 1 402 ? -58.387 9.253 75.039 1.00 22.28 402 LYS A O 1
ATOM 3292 N N . LEU A 1 403 ? -56.594 10.357 74.027 1.00 2.20 403 LEU A N 1
ATOM 3293 C CA . LEU A 1 403 ? -56.194 9.750 72.347 1.00 2.20 403 LEU A CA 1
ATOM 3294 C C . LEU A 1 403 ? -54.914 9.972 70.938 1.00 2.20 403 LEU A C 1
ATOM 3296 O O . LEU A 1 403 ? -53.983 10.649 71.358 1.00 2.20 403 LEU A O 1
ATOM 3300 N N . ILE A 1 404 ? -54.671 9.520 69.441 1.00 7.90 404 ILE A N 1
ATOM 3301 C CA . ILE A 1 404 ? -53.405 9.456 68.116 1.00 7.90 404 ILE A CA 1
ATOM 3302 C C . ILE A 1 404 ? -53.223 9.189 66.227 1.00 7.90 404 ILE A C 1
ATOM 3304 O O . ILE A 1 404 ? -54.327 8.953 65.752 1.00 7.90 404 ILE A O 1
ATOM 3308 N N . GLN A 1 405 ? -52.096 9.158 65.114 1.00 17.34 405 GLN A N 1
ATOM 3309 C CA . GLN A 1 405 ? -51.816 8.999 63.314 1.00 17.34 405 GLN A CA 1
ATOM 3310 C C . GLN A 1 405 ? -50.422 8.706 62.032 1.00 17.34 405 GLN A C 1
ATOM 3312 O O . GLN A 1 405 ? -49.345 8.607 62.612 1.00 17.34 405 GLN A O 1
ATOM 3317 N N . GLU A 1 406 ? -50.228 8.571 60.471 1.00 33.09 406 GLU A N 1
ATOM 3318 C CA . GLU A 1 406 ? -48.984 8.555 59.135 1.00 33.09 406 GLU A CA 1
ATOM 3319 C C . GLU A 1 406 ? -48.598 7.842 57.401 1.00 33.09 406 GLU A C 1
ATOM 3321 O O . GLU A 1 406 ? -49.191 6.784 57.225 1.00 33.09 406 GLU A O 1
ATOM 3326 N N . ILE A 1 407 ? -47.694 8.157 56.139 1.00 41.16 407 ILE A N 1
ATOM 3327 C CA . ILE A 1 407 ? -47.208 7.484 54.509 1.00 41.16 407 ILE A CA 1
ATOM 3328 C C . ILE A 1 407 ? -46.122 7.895 52.987 1.00 41.16 407 ILE A C 1
ATOM 3330 O O . ILE A 1 407 ? -45.803 9.084 53.025 1.00 41.16 407 ILE A O 1
ATOM 3334 N N . LYS A 1 408 ? -45.517 7.213 51.686 1.00 41.28 408 LYS A N 1
ATOM 3335 C CA . LYS A 1 408 ? -44.783 7.569 50.040 1.00 41.28 408 LYS A CA 1
ATOM 3336 C C . LYS A 1 408 ? -43.672 6.812 48.673 1.00 41.28 408 LYS A C 1
ATOM 3338 O O . LYS A 1 408 ? -42.928 5.988 49.187 1.00 41.28 408 LYS A O 1
ATOM 3343 N N . THR A 1 409 ? -43.356 6.951 47.126 1.00 44.09 409 THR A N 1
ATOM 3344 C CA . THR A 1 409 ? -42.114 6.526 45.834 1.00 44.09 409 THR A CA 1
ATOM 3345 C C . THR A 1 409 ? -41.916 6.399 43.935 1.00 44.09 409 THR A C 1
ATOM 3347 O O . THR A 1 409 ? -43.031 6.288 43.441 1.00 44.09 409 THR A O 1
ATOM 3350 N N . LEU A 1 410 ? -40.784 6.344 42.818 1.00 50.81 410 LEU A N 1
ATOM 3351 C CA . LEU A 1 410 ? -40.502 6.027 41.032 1.00 50.81 410 LEU A CA 1
ATOM 3352 C C . LEU A 1 410 ? -39.138 6.127 39.682 1.00 50.81 410 LEU A C 1
ATOM 3354 O O . LEU A 1 410 ? -38.308 6.964 40.022 1.00 50.81 410 LEU A O 1
ATOM 3358 N N . GLN A 1 411 ? -38.768 5.535 38.256 1.00 46.91 411 GLN A N 1
ATOM 3359 C CA . GLN A 1 411 ? -37.733 5.820 36.771 1.00 46.91 411 GLN A CA 1
ATOM 3360 C C . GLN A 1 411 ? -37.131 4.992 35.149 1.00 46.91 411 GLN A C 1
ATOM 3362 O O . GLN A 1 411 ? -37.494 3.821 35.101 1.00 46.91 411 GLN A O 1
ATOM 3367 N N . SER A 1 412 ? -36.309 5.361 33.850 1.00 46.91 412 SER A N 1
ATOM 3368 C CA . SER A 1 412 ? -35.602 4.713 32.278 1.00 46.91 412 SER A CA 1
ATOM 3369 C C . SER A 1 412 ? -34.695 5.220 30.634 1.00 46.91 412 SER A C 1
ATOM 3371 O O . SER A 1 412 ? -35.210 6.206 30.114 1.00 46.91 412 SER A O 1
ATOM 3373 N N . LEU A 1 413 ? -33.592 4.743 29.612 1.00 51.56 413 LEU A N 1
ATOM 3374 C CA . LEU A 1 413 ? -32.675 5.334 28.199 1.00 51.56 413 LEU A CA 1
ATOM 3375 C C . LEU A 1 413 ? -31.519 4.757 26.954 1.00 51.56 413 LEU A C 1
ATOM 3377 O O . LEU A 1 413 ? -31.432 3.568 26.740 1.00 51.56 413 LEU A O 1
ATOM 3381 N N . ARG A 1 414 ? -30.588 5.487 26.082 1.00 34.66 414 ARG A N 1
ATOM 3382 C CA . ARG A 1 414 ? -29.043 5.359 25.517 1.00 34.66 414 ARG A CA 1
ATOM 3383 C C . ARG A 1 414 ? -28.341 6.484 24.529 1.00 34.66 414 ARG A C 1
ATOM 3385 O O . ARG A 1 414 ? -29.078 7.194 23.865 1.00 34.66 414 ARG A O 1
ATOM 3392 N N . ALA A 1 415 ? -26.964 6.693 24.398 1.00 37.09 415 ALA A N 1
ATOM 3393 C CA . ALA A 1 415 ? -26.226 7.859 23.702 1.00 37.09 415 ALA A CA 1
ATOM 3394 C C . ALA A 1 415 ? -24.689 7.774 23.211 1.00 37.09 415 ALA A C 1
ATOM 3396 O O . ALA A 1 415 ? -24.015 6.850 23.650 1.00 37.09 415 ALA A O 1
ATOM 3397 N N . LEU A 1 416 ? -24.178 8.772 22.398 1.00 45.59 416 LEU A N 1
ATOM 3398 C CA . LEU A 1 416 ? -22.845 9.542 22.267 1.00 45.59 416 LEU A CA 1
ATOM 3399 C C . LEU A 1 416 ? -21.401 8.907 22.471 1.00 45.59 416 LEU A C 1
ATOM 3401 O O . LEU A 1 416 ? -21.360 7.832 23.058 1.00 45.59 416 LEU A O 1
ATOM 3405 N N . PRO A 1 417 ? -20.201 9.568 22.231 1.00 44.62 417 PRO A N 1
ATOM 3406 C CA . PRO A 1 417 ? -19.659 10.579 21.241 1.00 44.62 417 PRO A CA 1
ATOM 3407 C C . PRO A 1 417 ? -18.146 10.378 20.753 1.00 44.62 417 PRO A C 1
ATOM 3409 O O . PRO A 1 417 ? -17.558 9.351 21.058 1.00 44.62 417 PRO A O 1
ATOM 3412 N N . SER A 1 418 ? -17.508 11.412 20.118 1.00 35.31 418 SER A N 1
ATOM 3413 C CA . SER A 1 418 ? -16.051 11.856 20.203 1.00 35.31 418 SER A CA 1
ATOM 3414 C C . SER A 1 418 ? -14.912 11.159 19.351 1.00 35.31 418 SER A C 1
ATOM 3416 O O . SER A 1 418 ? -15.174 10.073 18.849 1.00 35.31 418 SER A O 1
ATOM 3418 N N . ILE A 1 419 ? -13.663 11.668 19.072 1.00 35.19 419 ILE A N 1
ATOM 3419 C CA . ILE A 1 419 ? -12.934 12.992 19.200 1.00 35.19 419 ILE A CA 1
ATOM 3420 C C . ILE A 1 419 ? -11.544 13.069 18.421 1.00 35.19 419 ILE A C 1
ATOM 3422 O O . ILE A 1 419 ? -10.913 12.026 18.328 1.00 35.19 419 ILE A O 1
ATOM 3426 N N . LYS A 1 420 ? -11.063 14.277 17.972 1.00 33.31 420 LYS A N 1
ATOM 3427 C CA . LYS A 1 420 ? -9.656 14.810 17.658 1.00 33.31 420 LYS A CA 1
ATOM 3428 C C . LYS A 1 420 ? -8.650 14.066 16.694 1.00 33.31 420 LYS A C 1
ATOM 3430 O O . LYS A 1 420 ? -8.826 12.872 16.514 1.00 33.31 420 LYS A O 1
ATOM 3435 N N . ASP A 1 421 ? -7.540 14.592 16.087 1.00 34.03 421 ASP A N 1
ATOM 3436 C CA . ASP A 1 421 ? -6.956 15.928 15.664 1.00 34.03 421 ASP A CA 1
ATOM 3437 C C . ASP A 1 421 ? -5.683 15.758 14.710 1.00 34.03 421 ASP A C 1
ATOM 3439 O O . ASP A 1 421 ? -4.993 14.756 14.878 1.00 34.03 421 ASP A O 1
ATOM 3443 N N . PHE A 1 422 ? -5.320 16.740 13.823 1.00 31.31 422 PHE A N 1
ATOM 3444 C CA . PHE A 1 422 ? -4.052 16.968 12.993 1.00 31.31 422 PHE A CA 1
ATOM 3445 C C . PHE A 1 422 ? -3.698 16.063 11.749 1.00 31.31 422 PHE A C 1
ATOM 3447 O O . PHE A 1 422 ? -4.175 14.932 11.710 1.00 31.31 422 PHE A O 1
ATOM 3454 N N . ASP A 1 423 ? -2.936 16.391 10.652 1.00 38.78 423 ASP A N 1
ATOM 3455 C CA . ASP A 1 423 ? -2.081 17.521 10.085 1.00 38.78 423 ASP A CA 1
ATOM 3456 C C . ASP A 1 423 ? -0.525 17.523 10.366 1.00 38.78 423 ASP A C 1
ATOM 3458 O O . ASP A 1 423 ? -0.184 16.938 11.397 1.00 38.78 423 ASP A O 1
ATOM 3462 N N . PRO A 1 424 ? 0.462 18.153 9.607 1.00 49.44 424 PRO A N 1
ATOM 3463 C CA . PRO A 1 424 ? 0.569 18.831 8.255 1.00 49.44 424 PRO A CA 1
ATOM 3464 C C . PRO A 1 424 ? 1.917 18.634 7.387 1.00 49.44 424 PRO A C 1
ATOM 3466 O O . PRO A 1 424 ? 2.755 17.802 7.717 1.00 49.44 424 PRO A O 1
ATOM 3469 N N . THR A 1 425 ? 2.169 19.480 6.335 1.00 38.88 425 THR A N 1
ATOM 3470 C CA . THR A 1 425 ? 3.454 19.968 5.638 1.00 38.88 425 THR A CA 1
ATOM 3471 C C . THR A 1 425 ? 4.337 19.202 4.548 1.00 38.88 425 THR A C 1
ATOM 3473 O O . THR A 1 425 ? 4.889 18.151 4.841 1.00 38.88 425 THR A O 1
ATOM 3476 N N . GLU A 1 426 ? 4.589 19.854 3.358 1.00 33.25 426 GLU A N 1
ATOM 3477 C CA . GLU A 1 426 ? 5.771 19.890 2.362 1.00 33.25 426 GLU A CA 1
ATOM 3478 C C . GLU A 1 426 ? 6.043 18.885 1.125 1.00 33.25 426 GLU A C 1
ATOM 3480 O O . GLU A 1 426 ? 5.459 17.807 1.083 1.00 33.25 426 GLU A O 1
ATOM 3485 N N . SER A 1 427 ? 6.835 19.254 0.039 1.00 37.34 427 SER A N 1
ATOM 3486 C CA . SER A 1 427 ? 7.167 18.515 -1.287 1.00 37.34 427 SER A CA 1
ATOM 3487 C C . SER A 1 427 ? 8.338 19.157 -2.185 1.00 37.34 427 SER A C 1
ATOM 3489 O O . SER A 1 427 ? 8.909 20.096 -1.647 1.00 37.34 427 SER A O 1
ATOM 3491 N N . SER A 1 428 ? 8.841 18.894 -3.460 1.00 40.31 428 SER A N 1
ATOM 3492 C CA . SER A 1 428 ? 8.682 18.041 -4.734 1.00 40.31 428 SER A CA 1
ATOM 3493 C C . SER A 1 428 ? 9.931 18.110 -5.772 1.00 40.31 428 SER A C 1
ATOM 3495 O O . SER A 1 428 ? 10.974 18.575 -5.324 1.00 40.31 428 SER A O 1
ATOM 3497 N N . GLY A 1 429 ? 9.942 17.678 -7.099 1.00 44.53 429 GLY A N 1
ATOM 3498 C CA . GLY A 1 429 ? 11.129 17.838 -8.078 1.00 44.53 429 GLY A CA 1
ATOM 3499 C C . GLY A 1 429 ? 11.229 17.234 -9.569 1.00 44.53 429 GLY A C 1
ATOM 3500 O O . GLY A 1 429 ? 10.338 16.476 -9.957 1.00 44.53 429 GLY A O 1
ATOM 3501 N N . LEU A 1 430 ? 12.307 17.566 -10.393 1.00 51.91 430 LEU A N 1
ATOM 3502 C CA . LEU A 1 430 ? 12.625 17.195 -11.862 1.00 51.91 430 LEU A CA 1
ATOM 3503 C C . LEU A 1 430 ? 14.117 17.442 -12.457 1.00 51.91 430 LEU A C 1
ATOM 3505 O O . LEU A 1 430 ? 14.953 17.893 -11.681 1.00 51.91 430 LEU A O 1
ATOM 3509 N N . GLY A 1 431 ? 14.495 17.183 -13.774 1.00 48.94 431 GLY A N 1
ATOM 3510 C CA . GLY A 1 431 ? 15.852 17.476 -14.461 1.00 48.94 431 GLY A CA 1
ATOM 3511 C C . GLY A 1 431 ? 16.187 17.034 -15.979 1.00 48.94 431 GLY A C 1
ATOM 3512 O O . GLY A 1 431 ? 15.384 16.289 -16.530 1.00 48.94 431 GLY A O 1
ATOM 3513 N N . LEU A 1 432 ? 17.329 17.455 -16.659 1.00 53.59 432 LEU A N 1
ATOM 3514 C CA . LEU A 1 432 ? 17.817 17.258 -18.126 1.00 53.59 432 LEU A CA 1
ATOM 3515 C C . LEU A 1 432 ? 19.417 17.316 -18.356 1.00 53.59 432 LEU A C 1
ATOM 3517 O O . LEU A 1 432 ? 20.054 17.344 -17.308 1.00 53.59 432 LEU A O 1
ATOM 3521 N N . LEU A 1 433 ? 20.237 17.356 -19.491 1.00 60.28 433 LEU A N 1
ATOM 3522 C CA . LEU A 1 433 ? 20.279 17.342 -21.036 1.00 60.28 433 LEU A CA 1
ATOM 3523 C C . LEU A 1 433 ? 21.757 17.095 -21.681 1.00 60.28 433 LEU A C 1
ATOM 3525 O O . LEU A 1 433 ? 22.672 16.973 -20.873 1.00 60.28 433 LEU A O 1
ATOM 3529 N N . CYS A 1 434 ? 22.039 17.027 -23.043 1.00 53.41 434 CYS A N 1
ATOM 3530 C CA . CYS A 1 434 ? 23.350 16.761 -23.840 1.00 53.41 434 CYS A CA 1
ATOM 3531 C C . CYS A 1 434 ? 23.285 17.093 -25.418 1.00 53.41 434 CYS A C 1
ATOM 3533 O O . CYS A 1 434 ? 22.165 17.421 -25.797 1.00 53.41 434 CYS A O 1
ATOM 3535 N N . GLU A 1 435 ? 24.210 16.979 -26.457 1.00 32.50 435 GLU A N 1
ATOM 3536 C CA . GLU A 1 435 ? 25.714 16.943 -26.813 1.00 32.50 435 GLU A CA 1
ATOM 3537 C C . GLU A 1 435 ? 26.018 16.828 -28.412 1.00 32.50 435 GLU A C 1
ATOM 3539 O O . GLU A 1 435 ? 25.107 16.355 -29.086 1.00 32.50 435 GLU A O 1
ATOM 3544 N N . MET A 1 436 ? 27.181 17.221 -29.080 1.00 12.48 436 MET A N 1
ATOM 3545 C CA . MET A 1 436 ? 27.513 17.063 -30.594 1.00 12.48 436 MET A CA 1
ATOM 3546 C C . MET A 1 436 ? 28.977 17.417 -31.192 1.00 12.48 436 MET A C 1
ATOM 3548 O O . MET A 1 436 ? 29.733 18.048 -30.461 1.00 12.48 436 MET A O 1
ATOM 3552 N N . SER A 1 437 ? 29.400 17.083 -32.481 1.00 8.73 437 SER A N 1
ATOM 3553 C CA . SER A 1 437 ? 30.697 17.489 -33.239 1.00 8.73 437 SER A CA 1
ATOM 3554 C C . SER A 1 437 ? 30.884 17.144 -34.811 1.00 8.73 437 SER A C 1
ATOM 3556 O O . SER A 1 437 ? 30.038 16.406 -35.309 1.00 8.73 437 SER A O 1
ATOM 3558 N N . LEU A 1 438 ? 31.929 17.620 -35.608 1.00 1.85 438 LEU A N 1
ATOM 3559 C CA . LEU A 1 438 ? 32.195 17.417 -37.124 1.00 1.85 438 LEU A CA 1
ATOM 3560 C C . LEU A 1 438 ? 33.620 17.837 -37.786 1.00 1.85 438 LEU A C 1
ATOM 3562 O O . LEU A 1 438 ? 34.342 18.574 -37.120 1.00 1.85 438 LEU A O 1
ATOM 3566 N N . ALA A 1 439 ? 34.023 17.483 -39.073 1.00 28.94 439 ALA A N 1
ATOM 3567 C CA . ALA A 1 439 ? 35.129 18.105 -39.959 1.00 28.94 439 ALA A CA 1
ATOM 3568 C C . ALA A 1 439 ? 35.798 17.279 -41.188 1.00 28.94 439 ALA A C 1
ATOM 3570 O O . ALA A 1 439 ? 35.616 16.066 -41.199 1.00 28.94 439 ALA A O 1
ATOM 3571 N N . GLU A 1 440 ? 36.556 17.865 -42.203 1.00 46.75 440 GLU A N 1
ATOM 3572 C CA . GLU A 1 440 ? 37.200 17.216 -43.457 1.00 46.75 440 GLU A CA 1
ATOM 3573 C C . GLU A 1 440 ? 38.383 17.991 -44.262 1.00 46.75 440 GLU A C 1
ATOM 3575 O O . GLU A 1 440 ? 38.883 18.969 -43.712 1.00 46.75 440 GLU A O 1
ATOM 3580 N N . LEU A 1 441 ? 38.904 17.581 -45.488 1.00 55.72 441 LEU A N 1
ATOM 3581 C CA . LEU A 1 441 ? 40.179 18.030 -46.242 1.00 55.72 441 LEU A CA 1
ATOM 3582 C C . LEU A 1 441 ? 40.256 18.002 -47.861 1.00 55.72 441 LEU A C 1
ATOM 3584 O O . LEU A 1 441 ? 39.182 18.018 -48.452 1.00 55.72 441 LEU A O 1
ATOM 3588 N N . LYS A 1 442 ? 41.439 17.978 -48.612 1.00 37.62 442 LYS A N 1
ATOM 3589 C CA . LYS A 1 442 ? 41.622 18.136 -50.148 1.00 37.62 442 LYS A CA 1
ATOM 3590 C C . LYS A 1 442 ? 43.068 18.245 -50.873 1.00 37.62 442 LYS A C 1
ATOM 3592 O O . LYS A 1 442 ? 44.078 18.277 -50.185 1.00 37.62 442 LYS A O 1
ATOM 3597 N N . GLU A 1 443 ? 43.131 18.364 -52.251 1.00 40.75 443 GLU A N 1
ATOM 3598 C CA . GLU A 1 443 ? 44.148 18.874 -53.307 1.00 40.75 443 GLU A CA 1
ATOM 3599 C C . GLU A 1 443 ? 45.247 18.041 -54.143 1.00 40.75 443 GLU A C 1
ATOM 3601 O O . GLU A 1 443 ? 45.466 16.862 -53.876 1.00 40.75 443 GLU A O 1
ATOM 3606 N N . ARG A 1 444 ? 45.871 18.598 -55.259 1.00 34.78 444 ARG A N 1
ATOM 3607 C CA . ARG A 1 444 ? 46.782 17.932 -56.314 1.00 34.78 444 ARG A CA 1
ATOM 3608 C C . ARG A 1 444 ? 47.794 18.843 -57.164 1.00 34.78 444 ARG A C 1
ATOM 3610 O O . ARG A 1 444 ? 48.189 19.893 -56.680 1.00 34.78 444 ARG A O 1
ATOM 3617 N N . LEU A 1 445 ? 48.274 18.461 -58.400 1.00 45.59 445 LEU A N 1
ATOM 3618 C CA . LEU A 1 445 ? 49.213 19.199 -59.357 1.00 45.59 445 LEU A CA 1
ATOM 3619 C C . LEU A 1 445 ? 50.136 18.350 -60.353 1.00 45.59 445 LEU A C 1
ATOM 3621 O O . LEU A 1 445 ? 50.215 17.135 -60.164 1.00 45.59 445 LEU A O 1
ATOM 3625 N N . PHE A 1 446 ? 50.840 18.938 -61.386 1.00 48.69 446 PHE A N 1
ATOM 3626 C CA . PHE A 1 446 ? 51.602 18.280 -62.542 1.00 48.69 446 PHE A CA 1
ATOM 3627 C C . PHE A 1 446 ? 52.552 19.220 -63.420 1.00 48.69 446 PHE A C 1
ATOM 3629 O O . PHE A 1 446 ? 52.434 20.428 -63.238 1.00 48.69 446 PHE A O 1
ATOM 3636 N N . TRP A 1 447 ? 53.472 18.731 -64.324 1.00 52.38 447 TRP A N 1
ATOM 3637 C CA . TRP A 1 447 ? 54.113 19.436 -65.519 1.00 52.38 447 TRP A CA 1
ATOM 3638 C C . TRP A 1 447 ? 54.921 18.518 -66.530 1.00 52.38 447 TRP A C 1
ATOM 3640 O O . TRP A 1 447 ? 55.056 17.342 -66.210 1.00 52.38 447 TRP A O 1
ATOM 3650 N N . THR A 1 448 ? 55.420 18.972 -67.734 1.00 56.97 448 THR A N 1
ATOM 3651 C CA . THR A 1 448 ? 55.487 18.061 -68.945 1.00 56.97 448 THR A CA 1
ATOM 3652 C C . THR A 1 448 ? 56.411 18.157 -70.257 1.00 56.97 448 THR A C 1
ATOM 3654 O O . THR A 1 448 ? 56.133 17.298 -71.099 1.00 56.97 448 THR A O 1
ATOM 3657 N N . LYS A 1 449 ? 57.385 19.067 -70.601 1.00 64.44 449 LYS A N 1
ATOM 3658 C CA . LYS A 1 449 ? 57.824 19.313 -72.056 1.00 64.44 449 LYS A CA 1
ATOM 3659 C C . LYS A 1 449 ? 59.112 18.783 -72.817 1.00 64.44 449 LYS A C 1
ATOM 3661 O O . LYS A 1 449 ? 58.920 17.801 -73.536 1.00 64.44 449 LYS A O 1
ATOM 3666 N N . MET A 1 450 ? 60.268 19.503 -72.983 1.00 70.25 450 MET A N 1
ATOM 3667 C CA . MET A 1 450 ? 61.178 19.302 -74.183 1.00 70.25 450 MET A CA 1
ATOM 3668 C C . MET A 1 450 ? 62.764 19.320 -74.200 1.00 70.25 450 MET A C 1
ATOM 3670 O O . MET A 1 450 ? 63.301 18.431 -74.861 1.00 70.25 450 MET A O 1
ATOM 3674 N N . LYS A 1 451 ? 63.564 20.297 -73.688 1.00 59.72 451 LYS A N 1
ATOM 3675 C CA . LYS A 1 451 ? 64.999 20.409 -74.003 1.00 59.72 451 LYS A CA 1
ATOM 3676 C C . LYS A 1 451 ? 65.698 19.214 -73.350 1.00 59.72 451 LYS A C 1
ATOM 3678 O O . LYS A 1 451 ? 65.263 18.855 -72.278 1.00 59.72 451 LYS A O 1
ATOM 3683 N N . LEU A 1 452 ? 66.716 18.534 -73.884 1.00 68.88 452 LEU A N 1
ATOM 3684 C CA . LEU A 1 452 ? 67.201 17.356 -73.120 1.00 68.88 452 LEU A CA 1
ATOM 3685 C C . LEU A 1 452 ? 67.936 17.731 -71.826 1.00 68.88 452 LEU A C 1
ATOM 3687 O O . LEU A 1 452 ? 67.955 16.917 -70.912 1.00 68.88 452 LEU A O 1
ATOM 3691 N N . ASP A 1 453 ? 68.374 18.983 -71.664 1.00 78.62 453 ASP A N 1
ATOM 3692 C CA . ASP A 1 453 ? 68.853 19.502 -70.381 1.00 78.62 453 ASP A CA 1
ATOM 3693 C C . ASP A 1 453 ? 67.895 20.478 -69.706 1.00 78.62 453 ASP A C 1
ATOM 3695 O O . ASP A 1 453 ? 67.728 20.328 -68.507 1.00 78.62 453 ASP A O 1
ATOM 3699 N N . GLU A 1 454 ? 67.203 21.411 -70.377 1.00 80.06 454 GLU A N 1
ATOM 3700 C CA . GLU A 1 454 ? 66.153 22.190 -69.683 1.00 80.06 454 GLU A CA 1
ATOM 3701 C C . GLU A 1 454 ? 64.943 21.306 -69.356 1.00 80.06 454 GLU A C 1
ATOM 3703 O O . GLU A 1 454 ? 64.371 21.496 -68.299 1.00 80.06 454 GLU A O 1
ATOM 3708 N N . GLU A 1 455 ? 64.653 20.241 -70.112 1.00 76.69 455 GLU A N 1
ATOM 3709 C CA . GLU A 1 455 ? 63.666 19.192 -69.789 1.00 76.69 455 GLU A CA 1
ATOM 3710 C C . GLU A 1 455 ? 64.234 17.859 -69.290 1.00 76.69 455 GLU A C 1
ATOM 3712 O O . GLU A 1 455 ? 63.452 17.072 -68.775 1.00 76.69 455 GLU A O 1
ATOM 3717 N N . THR A 1 456 ? 65.546 17.589 -69.233 1.00 79.81 456 THR A N 1
ATOM 3718 C CA . THR A 1 456 ? 65.973 16.785 -68.070 1.00 79.81 456 THR A CA 1
ATOM 3719 C C . THR A 1 456 ? 66.032 17.629 -66.812 1.00 79.81 456 THR A C 1
ATOM 3721 O O . THR A 1 456 ? 65.832 17.040 -65.774 1.00 79.81 456 THR A O 1
ATOM 3724 N N . LYS A 1 457 ? 66.151 18.962 -66.813 1.00 84.75 457 LYS A N 1
ATOM 3725 C CA . LYS A 1 457 ? 65.914 19.805 -65.618 1.00 84.75 457 LYS A CA 1
ATOM 3726 C C . LYS A 1 457 ? 64.419 19.905 -65.305 1.00 84.75 457 LYS A C 1
ATOM 3728 O O . LYS A 1 457 ? 64.079 19.914 -64.131 1.00 84.75 457 LYS A O 1
ATOM 3733 N N . GLU A 1 458 ? 63.513 19.883 -66.286 1.00 84.44 458 GLU A N 1
ATOM 3734 C CA . GLU A 1 458 ? 62.056 19.819 -66.069 1.00 84.44 458 GLU A CA 1
ATOM 3735 C C . GLU A 1 458 ? 61.606 18.395 -65.742 1.00 84.44 458 GLU A C 1
ATOM 3737 O O . GLU A 1 458 ? 60.895 18.246 -64.766 1.00 84.44 458 GLU A O 1
ATOM 3742 N N . ARG A 1 459 ? 62.071 17.324 -66.406 1.00 84.19 459 ARG A N 1
ATOM 3743 C CA . ARG A 1 459 ? 61.829 15.942 -65.936 1.00 84.19 459 ARG A CA 1
ATOM 3744 C C . ARG A 1 459 ? 62.494 15.698 -64.587 1.00 84.19 459 ARG A C 1
ATOM 3746 O O . ARG A 1 459 ? 61.830 15.172 -63.710 1.00 84.19 459 ARG A O 1
ATOM 3753 N N . LYS A 1 460 ? 63.750 16.104 -64.347 1.00 87.38 460 LYS A N 1
ATOM 3754 C CA . LYS A 1 460 ? 64.404 15.970 -63.025 1.00 87.38 460 LYS A CA 1
ATOM 3755 C C . LYS A 1 460 ? 63.708 16.843 -61.987 1.00 87.38 460 LYS A C 1
ATOM 3757 O O . LYS A 1 460 ? 63.596 16.371 -60.870 1.00 87.38 460 LYS A O 1
ATOM 3762 N N . SER A 1 461 ? 63.200 18.040 -62.305 1.00 87.62 461 SER A N 1
ATOM 3763 C CA . SER A 1 461 ? 62.465 18.874 -61.334 1.00 87.62 461 SER A CA 1
ATOM 3764 C C . SER A 1 461 ? 60.994 18.498 -61.186 1.00 87.62 461 SER A C 1
ATOM 3766 O O . SER A 1 461 ? 60.457 18.694 -60.109 1.00 87.62 461 SER A O 1
ATOM 3768 N N . VAL A 1 462 ? 60.343 17.885 -62.175 1.00 87.69 462 VAL A N 1
ATOM 3769 C CA . VAL A 1 462 ? 59.028 17.238 -62.041 1.00 87.69 462 VAL A CA 1
ATOM 3770 C C . VAL A 1 462 ? 59.187 15.966 -61.223 1.00 87.69 462 VAL A C 1
ATOM 3772 O O . VAL A 1 462 ? 58.484 15.831 -60.238 1.00 87.69 462 VAL A O 1
ATOM 3775 N N . ILE A 1 463 ? 60.173 15.113 -61.514 1.00 89.06 463 ILE A N 1
ATOM 3776 C CA . ILE A 1 463 ? 60.541 13.950 -60.691 1.00 89.06 463 ILE A CA 1
ATOM 3777 C C . ILE A 1 463 ? 61.002 14.389 -59.293 1.00 89.06 463 ILE A C 1
ATOM 3779 O O . ILE A 1 463 ? 60.717 13.690 -58.328 1.00 89.06 463 ILE A O 1
ATOM 3783 N N . TYR A 1 464 ? 61.677 15.533 -59.135 1.00 92.56 464 TYR A N 1
ATOM 3784 C CA . TYR A 1 464 ? 62.037 16.081 -57.822 1.00 92.56 464 TYR A CA 1
ATOM 3785 C C . TYR A 1 464 ? 60.786 16.552 -57.090 1.00 92.56 464 TYR A C 1
ATOM 3787 O O . TYR A 1 464 ? 60.499 16.005 -56.038 1.00 92.56 464 TYR A O 1
ATOM 3795 N N . ARG A 1 465 ? 59.991 17.459 -57.679 1.00 92.00 465 ARG A N 1
ATOM 3796 C CA . ARG A 1 465 ? 58.698 17.936 -57.154 1.00 92.00 465 ARG A CA 1
ATOM 3797 C C . ARG A 1 465 ? 57.740 16.782 -56.871 1.00 92.00 465 ARG A C 1
ATOM 3799 O O . ARG A 1 465 ? 56.938 16.879 -55.959 1.00 92.00 465 ARG A O 1
ATOM 3806 N N . GLU A 1 466 ? 57.781 15.694 -57.632 1.00 90.75 466 GLU A N 1
ATOM 3807 C CA . GLU A 1 466 ? 56.928 14.518 -57.455 1.00 90.75 466 GLU A CA 1
ATOM 3808 C C . GLU A 1 466 ? 57.458 13.588 -56.363 1.00 90.75 466 GLU A C 1
ATOM 3810 O O . GLU A 1 466 ? 56.682 13.184 -55.506 1.00 90.75 466 GLU A O 1
ATOM 3815 N N . ARG A 1 467 ? 58.771 13.333 -56.295 1.00 91.38 467 ARG A N 1
ATOM 3816 C CA . ARG A 1 467 ? 59.403 12.663 -55.143 1.00 91.38 467 ARG A CA 1
ATOM 3817 C C . ARG A 1 467 ? 59.257 13.482 -53.860 1.00 91.38 467 ARG A C 1
ATOM 3819 O O . ARG A 1 467 ? 59.166 12.908 -52.784 1.00 91.38 467 ARG A O 1
ATOM 3826 N N . GLU A 1 468 ? 59.236 14.803 -53.960 1.00 92.81 468 GLU A N 1
ATOM 3827 C CA . GLU A 1 468 ? 59.034 15.756 -52.870 1.00 92.81 468 GLU A CA 1
ATOM 3828 C C . GLU A 1 468 ? 57.566 15.783 -52.440 1.00 92.81 468 GLU A C 1
ATOM 3830 O O . GLU A 1 468 ? 57.299 15.545 -51.272 1.00 92.81 468 GLU A O 1
ATOM 3835 N N . ARG A 1 469 ? 56.604 15.892 -53.367 1.00 92.25 469 ARG A N 1
ATOM 3836 C CA . ARG A 1 469 ? 55.167 15.672 -53.097 1.00 92.25 469 ARG A CA 1
ATOM 3837 C C . ARG A 1 469 ? 54.916 14.306 -52.454 1.00 92.25 469 ARG A C 1
ATOM 3839 O O . ARG A 1 469 ? 54.178 14.232 -51.485 1.00 92.25 469 ARG A O 1
ATOM 3846 N N . GLN A 1 470 ? 55.542 13.234 -52.943 1.00 89.81 470 GLN A N 1
ATOM 3847 C CA . GLN A 1 470 ? 55.425 11.889 -52.364 1.00 89.81 470 GLN A CA 1
ATOM 3848 C C . GLN A 1 470 ? 56.042 11.810 -50.958 1.00 89.81 470 GLN A C 1
ATOM 3850 O O . GLN A 1 470 ? 55.435 11.224 -50.065 1.00 89.81 470 GLN A O 1
ATOM 3855 N N . LYS A 1 471 ? 57.215 12.417 -50.723 1.00 90.25 471 LYS A N 1
ATOM 3856 C CA . LYS A 1 471 ? 57.814 12.530 -49.380 1.00 90.25 471 LYS A CA 1
ATOM 3857 C C . LYS A 1 471 ? 56.923 13.335 -48.435 1.00 90.25 471 LYS A C 1
ATOM 3859 O O . LYS A 1 471 ? 56.702 12.895 -47.313 1.00 90.25 471 LYS A O 1
ATOM 3864 N N . ASN A 1 472 ? 56.405 14.472 -48.889 1.00 92.81 472 ASN A N 1
ATOM 3865 C CA . ASN A 1 472 ? 55.563 15.370 -48.106 1.00 92.81 472 ASN A CA 1
ATOM 3866 C C . ASN A 1 472 ? 54.242 14.682 -47.754 1.00 92.81 472 ASN A C 1
ATOM 3868 O O . ASN A 1 472 ? 53.956 14.556 -46.574 1.00 92.81 472 ASN A O 1
ATOM 3872 N N . LEU A 1 473 ? 53.562 14.054 -48.718 1.00 92.56 473 LEU A N 1
ATOM 3873 C CA . LEU A 1 473 ? 52.371 13.228 -48.490 1.00 92.56 473 LEU A CA 1
ATOM 3874 C C . LEU A 1 473 ? 52.620 12.086 -47.485 1.00 92.56 473 LEU A C 1
ATOM 3876 O O . LEU A 1 473 ? 51.788 11.821 -46.616 1.00 92.56 473 LEU A O 1
ATOM 3880 N N . ILE A 1 474 ? 53.772 11.406 -47.554 1.00 92.75 474 ILE A N 1
ATOM 3881 C CA . ILE A 1 474 ? 54.145 10.371 -46.572 1.00 92.75 474 ILE A CA 1
ATOM 3882 C C . ILE A 1 474 ? 54.462 10.976 -45.191 1.00 92.75 474 ILE A C 1
ATOM 3884 O O . ILE A 1 474 ? 54.176 10.348 -44.175 1.00 92.75 474 ILE A O 1
ATOM 3888 N N . ASN A 1 475 ? 55.002 12.192 -45.118 1.00 92.00 475 ASN A N 1
ATOM 3889 C CA . ASN A 1 475 ? 55.261 12.891 -43.856 1.00 92.00 475 ASN A CA 1
ATOM 3890 C C . ASN A 1 475 ? 53.982 13.495 -43.240 1.00 92.00 475 ASN A C 1
ATOM 3892 O O . ASN A 1 475 ? 53.819 13.469 -42.024 1.00 92.00 475 ASN A O 1
ATOM 3896 N N . GLU A 1 476 ? 53.053 13.985 -44.056 1.00 93.31 476 GLU A N 1
ATOM 3897 C CA . GLU A 1 476 ? 51.735 14.493 -43.662 1.00 93.31 476 GLU A CA 1
ATOM 3898 C C . GLU A 1 476 ? 50.846 13.354 -43.155 1.00 93.31 476 GLU A C 1
ATOM 3900 O O . GLU A 1 476 ? 50.305 13.437 -42.056 1.00 93.31 476 GLU A O 1
ATOM 3905 N N . THR A 1 477 ? 50.786 12.228 -43.877 1.00 91.62 477 THR A N 1
ATOM 3906 C CA . THR A 1 477 ? 50.069 11.028 -43.405 1.00 91.62 477 THR A CA 1
ATOM 3907 C C . THR A 1 477 ? 50.691 10.412 -42.146 1.00 91.62 477 THR A C 1
ATOM 3909 O O . THR A 1 477 ? 49.967 9.815 -41.350 1.00 91.62 477 THR A O 1
ATOM 3912 N N . ARG A 1 478 ? 51.999 10.595 -41.898 1.00 91.44 478 ARG A N 1
ATOM 3913 C CA . ARG A 1 478 ? 52.629 10.267 -40.602 1.00 91.44 478 ARG A CA 1
ATOM 3914 C C . ARG A 1 478 ? 52.165 11.189 -39.482 1.00 91.44 478 ARG A C 1
ATOM 3916 O O . ARG A 1 478 ? 51.701 10.673 -38.471 1.00 91.44 478 ARG A O 1
ATOM 3923 N N . LYS A 1 479 ? 52.229 12.512 -39.675 1.00 92.38 479 LYS A N 1
ATOM 3924 C CA . LYS A 1 479 ? 51.752 13.498 -38.689 1.00 92.38 479 LYS A CA 1
ATOM 3925 C C . LYS A 1 479 ? 50.291 13.248 -38.316 1.00 92.38 479 LYS A C 1
ATOM 3927 O O . LYS A 1 479 ? 49.998 13.039 -37.146 1.00 92.38 479 LYS A O 1
ATOM 3932 N N . ALA A 1 480 ? 49.414 13.100 -39.311 1.00 92.06 480 ALA A N 1
ATOM 3933 C CA . ALA A 1 480 ? 48.002 12.789 -39.096 1.00 92.06 480 ALA A CA 1
ATOM 3934 C C . ALA A 1 480 ? 47.785 11.458 -38.343 1.00 92.06 480 ALA A C 1
ATOM 3936 O O . ALA A 1 480 ? 46.908 11.366 -37.484 1.00 92.06 480 ALA A O 1
ATOM 3937 N N . LEU A 1 481 ? 48.597 10.420 -38.604 1.00 91.81 481 LEU A N 1
ATOM 3938 C CA . LEU A 1 481 ? 48.565 9.177 -37.820 1.00 91.81 481 LEU A CA 1
ATOM 3939 C C . LEU A 1 481 ? 49.026 9.375 -36.370 1.00 91.81 481 LEU A C 1
ATOM 3941 O O . LEU A 1 481 ? 48.484 8.727 -35.476 1.00 91.81 481 LEU A O 1
ATOM 3945 N N . GLU A 1 482 ? 50.036 10.205 -36.124 1.00 90.50 482 GLU A N 1
ATOM 3946 C CA . GLU A 1 482 ? 50.576 10.477 -34.787 1.00 90.50 482 GLU A CA 1
ATOM 3947 C C . GLU A 1 482 ? 49.618 11.350 -33.962 1.00 90.50 482 GLU A C 1
ATOM 3949 O O . GLU A 1 482 ? 49.311 11.001 -32.821 1.00 90.50 482 GLU A O 1
ATOM 3954 N N . GLU A 1 483 ? 49.029 12.380 -34.569 1.00 92.56 483 GLU A N 1
ATOM 3955 C CA . GLU A 1 483 ? 47.953 13.213 -34.012 1.00 92.56 483 GLU A CA 1
ATOM 3956 C C . GLU A 1 483 ? 46.703 12.382 -33.675 1.00 92.56 483 GLU A C 1
ATOM 3958 O O . GLU A 1 483 ? 46.165 12.471 -32.566 1.00 92.56 483 GLU A O 1
ATOM 3963 N N . TYR A 1 484 ? 46.275 11.496 -34.582 1.00 91.38 484 TYR A N 1
ATOM 3964 C CA . TYR A 1 484 ? 45.182 10.551 -34.335 1.00 91.38 484 TYR A CA 1
ATOM 3965 C C . TYR A 1 484 ? 45.510 9.579 -33.188 1.00 91.38 484 TYR A C 1
ATOM 3967 O O . TYR A 1 484 ? 44.672 9.345 -32.313 1.00 91.38 484 TYR A O 1
ATOM 3975 N N . LYS A 1 485 ? 46.733 9.025 -33.142 1.00 89.56 485 LYS A N 1
ATOM 3976 C CA . LYS A 1 485 ? 47.181 8.138 -32.051 1.00 89.56 485 LYS A CA 1
ATOM 3977 C C . LYS A 1 485 ? 47.175 8.871 -30.707 1.00 89.56 485 LYS A C 1
ATOM 3979 O O . LYS A 1 485 ? 46.655 8.318 -29.738 1.00 89.56 485 LYS A O 1
ATOM 3984 N N . ALA A 1 486 ? 47.692 10.099 -30.652 1.00 92.00 486 ALA A N 1
ATOM 3985 C CA . ALA A 1 486 ? 47.691 10.935 -29.454 1.00 92.00 486 ALA A CA 1
ATOM 3986 C C . ALA A 1 486 ? 46.257 11.231 -28.984 1.00 92.00 486 ALA A C 1
ATOM 3988 O O . ALA A 1 486 ? 45.908 10.929 -27.842 1.00 92.00 486 ALA A O 1
ATOM 3989 N N . SER A 1 487 ? 45.390 11.692 -29.888 1.00 90.19 487 SER A N 1
ATOM 3990 C CA . SER A 1 487 ? 43.970 11.958 -29.611 1.00 90.19 487 SER A CA 1
ATOM 3991 C C . SER A 1 487 ? 43.252 10.714 -29.070 1.00 90.19 487 SER A C 1
ATOM 3993 O O . SER A 1 487 ? 42.562 10.768 -28.050 1.00 90.19 487 SER A O 1
ATOM 3995 N N . LYS A 1 488 ? 43.481 9.546 -29.685 1.00 88.81 488 LYS A N 1
ATOM 3996 C CA . LYS A 1 488 ? 42.875 8.272 -29.267 1.00 88.81 488 LYS A CA 1
ATOM 3997 C C . LYS A 1 488 ? 43.456 7.718 -27.959 1.00 88.81 488 LYS A C 1
ATOM 3999 O O . LYS A 1 488 ? 42.797 6.905 -27.309 1.00 88.81 488 LYS A O 1
ATOM 4004 N N . LEU A 1 489 ? 44.649 8.149 -27.540 1.00 89.69 489 LEU A N 1
ATOM 4005 C CA . LEU A 1 489 ? 45.184 7.899 -26.196 1.00 89.69 489 LEU A CA 1
ATOM 4006 C C . LEU A 1 489 ? 44.557 8.840 -25.160 1.00 89.69 489 LEU A C 1
ATOM 4008 O O . LEU A 1 489 ? 44.120 8.355 -24.118 1.00 89.69 489 LEU A O 1
ATOM 4012 N N . VAL A 1 490 ? 44.418 10.136 -25.459 1.00 92.06 490 VAL A N 1
ATOM 4013 C CA . VAL A 1 490 ? 43.740 11.107 -24.579 1.00 92.06 490 VAL A CA 1
ATOM 4014 C C . VAL A 1 490 ? 42.298 10.673 -24.296 1.00 92.06 490 VAL A C 1
ATOM 4016 O O . VAL A 1 490 ? 41.917 10.566 -23.133 1.00 92.06 490 VAL A O 1
ATOM 4019 N N . VAL A 1 491 ? 41.521 10.302 -25.321 1.00 88.38 491 VAL A N 1
ATOM 4020 C CA . VAL A 1 491 ? 40.140 9.803 -25.148 1.00 88.38 491 VAL A CA 1
ATOM 4021 C C . VAL A 1 491 ? 40.083 8.540 -24.274 1.00 88.38 491 VAL A C 1
ATOM 4023 O O . VAL A 1 491 ? 39.202 8.421 -23.422 1.00 88.38 491 VAL A O 1
ATOM 4026 N N . LYS A 1 492 ? 41.041 7.611 -24.410 1.00 87.62 492 LYS A N 1
ATOM 4027 C CA . LYS A 1 492 ? 41.130 6.424 -23.536 1.00 87.62 492 LYS A CA 1
ATOM 4028 C C . LYS A 1 492 ? 41.443 6.793 -22.087 1.00 87.62 492 LYS A C 1
ATOM 4030 O O . LYS A 1 492 ? 40.809 6.254 -21.183 1.00 87.62 492 LYS A O 1
ATOM 4035 N N . LEU A 1 493 ? 42.393 7.700 -21.859 1.00 88.56 493 LEU A N 1
ATOM 4036 C CA . LEU A 1 493 ? 42.761 8.159 -20.518 1.00 88.56 493 LEU A CA 1
ATOM 4037 C C . LEU A 1 493 ? 41.601 8.907 -19.848 1.00 88.56 493 LEU A C 1
ATOM 4039 O O . LEU A 1 493 ? 41.306 8.638 -18.687 1.00 88.56 493 LEU A O 1
ATOM 4043 N N . LEU A 1 494 ? 40.875 9.751 -20.589 1.00 88.12 494 LEU A N 1
ATOM 4044 C CA . LEU A 1 494 ? 39.652 10.407 -20.117 1.00 88.12 494 LEU A CA 1
ATOM 4045 C C . LEU A 1 494 ? 38.544 9.396 -19.786 1.00 88.12 494 LEU A C 1
ATOM 4047 O O . LEU A 1 494 ? 37.888 9.529 -18.755 1.00 88.12 494 LEU A O 1
ATOM 4051 N N . HIS A 1 495 ? 38.357 8.351 -20.599 1.00 85.88 495 HIS A N 1
ATOM 4052 C CA . HIS A 1 495 ? 37.396 7.284 -20.299 1.00 85.88 495 HIS A CA 1
ATOM 4053 C C . HIS A 1 495 ? 37.764 6.521 -19.014 1.00 85.88 495 HIS A C 1
ATOM 4055 O O . HIS A 1 495 ? 36.898 6.291 -18.170 1.00 85.88 495 HIS A O 1
ATOM 4061 N N . ILE A 1 496 ? 39.045 6.184 -18.823 1.00 86.38 496 ILE A N 1
ATOM 4062 C CA . ILE A 1 496 ? 39.548 5.529 -17.604 1.00 86.38 496 ILE A CA 1
ATOM 4063 C C . ILE A 1 496 ? 39.381 6.448 -16.384 1.00 86.38 496 ILE A C 1
ATOM 4065 O O . ILE A 1 496 ? 38.866 6.009 -15.357 1.00 86.38 496 ILE A O 1
ATOM 4069 N N . ALA A 1 497 ? 39.739 7.730 -16.496 1.00 84.19 497 ALA A N 1
ATOM 4070 C CA . ALA A 1 497 ? 39.566 8.711 -15.426 1.00 84.19 497 ALA A CA 1
ATOM 4071 C C . ALA A 1 497 ? 38.085 8.891 -15.046 1.00 84.19 497 ALA A C 1
ATOM 4073 O O . ALA A 1 497 ? 37.751 8.901 -13.863 1.00 84.19 497 ALA A O 1
ATOM 4074 N N . ASN A 1 498 ? 37.183 8.952 -16.030 1.00 80.75 498 ASN A N 1
ATOM 4075 C CA . ASN A 1 498 ? 35.740 9.027 -15.797 1.00 80.75 498 ASN A CA 1
ATOM 4076 C C . ASN A 1 498 ? 35.176 7.740 -15.175 1.00 80.75 498 ASN A C 1
ATOM 4078 O O . ASN A 1 498 ? 34.324 7.827 -14.291 1.00 80.75 498 ASN A O 1
ATOM 4082 N N . TYR A 1 499 ? 35.667 6.560 -15.569 1.00 78.94 499 TYR A N 1
ATOM 4083 C CA . TYR A 1 499 ? 35.314 5.290 -14.928 1.00 78.94 499 TYR A CA 1
ATOM 4084 C C . TYR A 1 499 ? 35.740 5.270 -13.453 1.00 78.94 499 TYR A C 1
ATOM 4086 O O . TYR A 1 499 ? 34.920 4.979 -12.585 1.00 78.94 499 TYR A O 1
ATOM 4094 N N . LEU A 1 500 ? 36.984 5.658 -13.151 1.00 80.50 500 LEU A N 1
ATOM 4095 C CA . LEU A 1 500 ? 37.499 5.737 -11.780 1.00 80.50 500 LEU A CA 1
ATOM 4096 C C . LEU A 1 500 ? 36.723 6.766 -10.942 1.00 80.50 500 LEU A C 1
ATOM 4098 O O . LEU A 1 500 ? 36.270 6.448 -9.845 1.00 80.50 500 LEU A O 1
ATOM 4102 N N . ARG A 1 501 ? 36.462 7.965 -11.479 1.00 72.38 501 ARG A N 1
ATOM 4103 C CA . ARG A 1 501 ? 35.644 9.002 -10.820 1.00 72.38 501 ARG A CA 1
ATOM 4104 C C . ARG A 1 501 ? 34.230 8.498 -10.499 1.00 72.38 501 ARG A C 1
ATOM 4106 O O . ARG A 1 501 ? 33.705 8.775 -9.425 1.00 72.38 501 ARG A O 1
ATOM 4113 N N . ARG A 1 502 ? 33.641 7.710 -11.403 1.00 62.53 502 ARG A N 1
ATOM 4114 C CA . ARG A 1 502 ? 32.319 7.073 -11.267 1.00 62.53 502 ARG A CA 1
ATOM 4115 C C . ARG A 1 502 ? 32.315 5.805 -10.396 1.00 62.53 502 ARG A C 1
ATOM 4117 O O . ARG A 1 502 ? 31.237 5.311 -10.083 1.00 62.53 502 ARG A O 1
ATOM 4124 N N . ALA A 1 503 ? 33.484 5.305 -9.995 1.00 63.12 503 ALA A N 1
ATOM 4125 C CA . ALA A 1 503 ? 33.642 4.272 -8.971 1.00 63.12 503 ALA A CA 1
ATOM 4126 C C . ALA A 1 503 ? 33.888 4.869 -7.570 1.00 63.12 503 ALA A C 1
ATOM 4128 O O . ALA A 1 503 ? 33.477 4.274 -6.579 1.00 63.12 503 ALA A O 1
ATOM 4129 N N . VAL A 1 504 ? 34.522 6.049 -7.485 1.00 58.66 504 VAL A N 1
ATOM 4130 C CA . VAL A 1 504 ? 34.745 6.785 -6.222 1.00 58.66 504 VAL A CA 1
ATOM 4131 C C . VAL A 1 504 ? 33.442 7.363 -5.661 1.00 58.66 504 VAL A C 1
ATOM 4133 O O . VAL A 1 504 ? 33.228 7.323 -4.452 1.00 58.66 504 VAL A O 1
ATOM 4136 N N . PHE A 1 505 ? 32.534 7.843 -6.515 1.00 48.88 505 PHE A N 1
ATOM 4137 C CA . PHE A 1 505 ? 31.144 8.045 -6.102 1.00 48.88 505 PHE A CA 1
ATOM 4138 C C . PHE A 1 505 ? 30.419 6.691 -6.084 1.00 48.88 505 PHE A C 1
ATOM 4140 O O . PHE A 1 505 ? 30.310 6.071 -7.146 1.00 48.88 505 PHE A O 1
ATOM 4147 N N . PRO A 1 506 ? 29.865 6.232 -4.943 1.00 45.94 506 PRO A N 1
ATOM 4148 C CA . PRO A 1 506 ? 29.065 5.016 -4.906 1.00 45.94 506 PRO A CA 1
ATOM 4149 C C . PRO A 1 506 ? 27.744 5.262 -5.641 1.00 45.94 506 PRO A C 1
ATOM 4151 O O . PRO A 1 506 ? 26.762 5.744 -5.073 1.00 45.94 506 PRO A O 1
ATOM 4154 N N . ALA A 1 507 ? 27.718 4.942 -6.935 1.00 42.03 507 ALA A N 1
ATOM 4155 C CA . ALA A 1 507 ? 26.495 4.943 -7.720 1.00 42.03 507 ALA A CA 1
ATOM 4156 C C . ALA A 1 507 ? 25.468 4.043 -7.018 1.00 42.03 507 ALA A C 1
ATOM 4158 O O . ALA A 1 507 ? 25.717 2.842 -6.884 1.00 42.03 507 ALA A O 1
ATOM 4159 N N . LYS A 1 508 ? 24.336 4.628 -6.574 1.00 42.31 508 LYS A N 1
ATOM 4160 C CA . LYS A 1 508 ? 23.219 3.902 -5.940 1.00 42.31 508 LYS A CA 1
ATOM 4161 C C . LYS A 1 508 ? 22.971 2.635 -6.741 1.00 42.31 508 LYS A C 1
ATOM 4163 O O . LYS A 1 508 ? 22.685 2.705 -7.939 1.00 42.31 508 LYS A O 1
ATOM 4168 N N . SER A 1 509 ? 23.225 1.497 -6.108 1.00 45.47 509 SER A N 1
ATOM 4169 C CA . SER A 1 509 ? 23.560 0.296 -6.850 1.00 45.47 509 SER A CA 1
ATOM 4170 C C . SER A 1 509 ? 22.381 -0.128 -7.714 1.00 45.47 509 SER A C 1
ATOM 4172 O O . SER A 1 509 ? 21.267 -0.321 -7.231 1.00 45.47 509 SER A O 1
ATOM 4174 N N . ARG A 1 510 ? 22.650 -0.366 -9.005 1.00 43.72 510 ARG A N 1
ATOM 4175 C CA . ARG A 1 510 ? 21.874 -1.350 -9.762 1.00 43.72 510 ARG A CA 1
ATOM 4176 C C . ARG A 1 510 ? 22.181 -2.709 -9.142 1.00 43.72 510 ARG A C 1
ATOM 4178 O O . ARG A 1 510 ? 22.992 -3.469 -9.668 1.00 43.72 510 ARG A O 1
ATOM 4185 N N . GLN A 1 511 ? 21.580 -2.971 -7.983 1.00 46.00 511 GLN A N 1
ATOM 4186 C CA . GLN A 1 511 ? 21.495 -4.307 -7.433 1.00 46.00 511 GLN A CA 1
ATOM 4187 C C . GLN A 1 511 ? 20.907 -5.167 -8.547 1.00 46.00 511 GLN A C 1
ATOM 4189 O O . GLN A 1 511 ? 19.786 -4.937 -9.002 1.00 46.00 511 GLN A O 1
ATOM 4194 N N . ARG A 1 512 ? 21.680 -6.153 -9.012 1.00 42.50 512 ARG A N 1
ATOM 4195 C CA . ARG A 1 512 ? 21.049 -7.351 -9.555 1.00 42.50 512 ARG A CA 1
ATOM 4196 C C . ARG A 1 512 ? 20.152 -7.846 -8.433 1.00 42.50 512 ARG A C 1
ATOM 4198 O O . ARG A 1 512 ? 20.676 -8.170 -7.367 1.00 42.50 512 ARG A O 1
ATOM 4205 N N . LEU A 1 513 ? 18.842 -7.826 -8.659 1.00 47.19 513 LEU A N 1
ATOM 4206 C CA . LEU A 1 513 ? 17.883 -8.451 -7.764 1.00 47.19 513 LEU A CA 1
ATOM 4207 C C . LEU A 1 513 ? 18.286 -9.925 -7.676 1.00 47.19 513 LEU A C 1
ATOM 4209 O O . LEU A 1 513 ? 18.141 -10.683 -8.631 1.00 47.19 513 LEU A O 1
ATOM 4213 N N . GLN A 1 514 ? 18.928 -10.279 -6.565 1.00 41.66 514 GLN A N 1
ATOM 4214 C CA . GLN A 1 514 ? 19.228 -11.661 -6.233 1.00 41.66 514 GLN A CA 1
ATOM 4215 C C . GLN A 1 514 ? 17.876 -12.340 -5.977 1.00 41.66 514 GLN A C 1
ATOM 4217 O O . GLN A 1 514 ? 17.086 -11.777 -5.216 1.00 41.66 514 GLN A O 1
ATOM 4222 N N . PRO A 1 515 ? 17.584 -13.509 -6.575 1.00 51.28 515 PRO A N 1
ATOM 4223 C CA . PRO A 1 515 ? 16.322 -14.219 -6.371 1.00 51.28 515 PRO A CA 1
ATOM 4224 C C . PRO A 1 515 ? 16.328 -14.898 -4.991 1.00 51.28 515 PRO A C 1
ATOM 4226 O O . PRO A 1 515 ? 16.499 -16.108 -4.863 1.00 51.28 515 PRO A O 1
ATOM 4229 N N . VAL A 1 516 ? 16.240 -14.085 -3.938 1.00 47.03 516 VAL A N 1
ATOM 4230 C CA . VAL A 1 516 ? 16.475 -14.455 -2.539 1.00 47.03 516 VAL A CA 1
ATOM 4231 C C . VAL A 1 516 ? 15.429 -13.769 -1.661 1.00 47.03 516 VAL A C 1
ATOM 4233 O O . VAL A 1 516 ? 15.082 -12.613 -1.894 1.00 47.03 516 VAL A O 1
ATOM 4236 N N . SER A 1 517 ? 14.931 -14.496 -0.654 1.00 58.31 517 SER A N 1
ATOM 4237 C CA . SER A 1 517 ? 13.972 -14.003 0.348 1.00 58.31 517 SER A CA 1
ATOM 4238 C C . SER A 1 517 ? 14.396 -12.635 0.890 1.00 58.31 517 SER A C 1
ATOM 4240 O O . SER A 1 517 ? 15.548 -12.473 1.303 1.00 58.31 517 SER A O 1
ATOM 4242 N N . SER A 1 518 ? 13.496 -11.642 0.886 1.00 72.19 518 SER A N 1
ATOM 4243 C CA . SER A 1 518 ? 13.838 -10.338 1.454 1.00 72.19 518 SER A CA 1
ATOM 4244 C C . SER A 1 518 ? 14.048 -10.503 2.969 1.00 72.19 518 SER A C 1
ATOM 4246 O O . SER A 1 518 ? 13.209 -11.108 3.645 1.00 72.19 518 SER A O 1
ATOM 4248 N N . PRO A 1 519 ? 15.147 -9.977 3.545 1.00 84.69 519 PRO A N 1
ATOM 4249 C CA . PRO A 1 519 ? 15.406 -10.114 4.981 1.00 84.69 519 PRO A CA 1
ATOM 4250 C C . PRO A 1 519 ? 14.309 -9.444 5.824 1.00 84.69 519 PRO A C 1
ATOM 4252 O O . PRO A 1 519 ? 14.107 -9.795 6.983 1.00 84.69 519 PRO A O 1
ATOM 4255 N N . GLU A 1 520 ? 13.564 -8.517 5.220 1.00 86.69 520 GLU A N 1
ATOM 4256 C CA . GLU A 1 520 ? 12.383 -7.863 5.774 1.00 86.69 520 GLU A CA 1
ATOM 4257 C C . GLU A 1 520 ? 11.203 -8.837 5.940 1.00 86.69 520 GLU A C 1
ATOM 4259 O O . GLU A 1 520 ? 10.604 -8.873 7.015 1.00 86.69 520 GLU A O 1
ATOM 4264 N N . ILE A 1 521 ? 10.915 -9.700 4.953 1.00 89.88 521 ILE A N 1
ATOM 4265 C CA . ILE A 1 521 ? 9.894 -10.757 5.075 1.00 89.88 521 ILE A CA 1
ATOM 4266 C C . ILE A 1 521 ? 10.255 -11.743 6.190 1.00 89.88 521 ILE A C 1
ATOM 4268 O O . ILE A 1 521 ? 9.395 -12.089 7.001 1.00 89.88 521 ILE A O 1
ATOM 4272 N N . ASP A 1 522 ? 11.513 -12.172 6.281 1.00 90.62 522 ASP A N 1
ATOM 4273 C CA . ASP A 1 522 ? 11.933 -13.113 7.326 1.00 90.62 522 ASP A CA 1
ATOM 4274 C C . ASP A 1 522 ? 11.998 -12.464 8.721 1.00 90.62 522 ASP A C 1
ATOM 4276 O O . ASP A 1 522 ? 11.676 -13.111 9.720 1.00 90.62 522 ASP A O 1
ATOM 4280 N N . ALA A 1 523 ? 12.289 -11.162 8.811 1.00 93.62 523 ALA A N 1
ATOM 4281 C CA . ALA A 1 523 ? 12.120 -10.394 10.044 1.00 93.62 523 ALA A CA 1
ATOM 4282 C C . ALA A 1 523 ? 10.638 -10.240 10.446 1.00 93.62 523 ALA A C 1
ATOM 4284 O O . ALA A 1 523 ? 10.314 -10.319 11.632 1.00 93.62 523 ALA A O 1
ATOM 4285 N N . LEU A 1 524 ? 9.722 -10.062 9.486 1.00 93.81 524 LEU A N 1
ATOM 4286 C CA . LEU A 1 524 ? 8.275 -10.039 9.742 1.00 93.81 524 LEU A CA 1
ATOM 4287 C C . LEU A 1 524 ? 7.742 -11.415 10.177 1.00 93.81 524 LEU A C 1
ATOM 4289 O O . LEU A 1 524 ? 6.882 -11.473 11.057 1.00 93.81 524 LEU A O 1
ATOM 4293 N N . ARG A 1 525 ? 8.270 -12.519 9.625 1.00 93.56 525 ARG A N 1
ATOM 4294 C CA . ARG A 1 525 ? 7.958 -13.893 10.068 1.00 93.56 525 ARG A CA 1
ATOM 4295 C C . ARG A 1 525 ? 8.368 -14.117 11.526 1.00 93.56 525 ARG A C 1
ATOM 4297 O O . ARG A 1 525 ? 7.514 -14.499 12.323 1.00 93.56 525 ARG A O 1
ATOM 4304 N N . LYS A 1 526 ? 9.609 -13.778 11.900 1.00 95.81 526 LYS A N 1
ATOM 4305 C CA . LYS A 1 526 ? 10.096 -13.880 13.292 1.00 95.81 526 LYS A CA 1
ATOM 4306 C C . LYS A 1 526 ? 9.250 -13.061 14.268 1.00 95.81 526 LYS A C 1
ATOM 4308 O O . LYS A 1 526 ? 8.746 -13.608 15.242 1.00 95.81 526 LYS A O 1
ATOM 4313 N N . LYS A 1 527 ? 8.966 -11.793 13.945 1.00 95.50 527 LYS A N 1
ATOM 4314 C CA . LYS A 1 527 ? 8.064 -10.944 14.748 1.00 95.50 527 LYS A CA 1
ATOM 4315 C C . LYS A 1 527 ? 6.668 -11.554 14.910 1.00 95.50 527 LYS A C 1
ATOM 4317 O O . LYS A 1 527 ? 6.053 -11.425 15.965 1.00 95.50 527 LYS A O 1
ATOM 4322 N N . LEU A 1 528 ? 6.139 -12.216 13.879 1.00 95.06 528 LEU A N 1
ATOM 4323 C CA . LEU A 1 528 ? 4.834 -12.876 13.951 1.00 95.06 528 LEU A CA 1
ATOM 4324 C C . LEU A 1 528 ? 4.863 -14.124 14.851 1.00 95.06 528 LEU A C 1
ATOM 4326 O O . LEU A 1 528 ? 3.866 -14.429 15.504 1.00 95.06 528 LEU A O 1
ATOM 4330 N N . GLU A 1 529 ? 5.982 -14.843 14.901 1.00 93.88 529 GLU A N 1
ATOM 4331 C CA . GLU A 1 529 ? 6.199 -15.971 15.815 1.00 93.88 529 GLU A CA 1
ATOM 4332 C C . GLU A 1 529 ? 6.365 -15.494 17.266 1.00 93.88 529 GLU A C 1
ATOM 4334 O O . GLU A 1 529 ? 5.696 -16.023 18.153 1.00 93.88 529 GLU A O 1
ATOM 4339 N N . GLU A 1 530 ? 7.130 -14.423 17.494 1.00 94.25 530 GLU A N 1
ATOM 4340 C CA . GLU A 1 530 ? 7.260 -13.738 18.791 1.00 94.25 530 GLU A CA 1
ATOM 4341 C C . GLU A 1 530 ? 5.891 -13.305 19.349 1.00 94.25 530 GLU A C 1
ATOM 4343 O O . GLU A 1 530 ? 5.553 -13.624 20.490 1.00 94.25 530 GLU A O 1
ATOM 4348 N N . GLN A 1 531 ? 5.044 -12.650 18.541 1.00 92.25 531 GLN A N 1
ATOM 4349 C CA . GLN A 1 531 ? 3.700 -12.246 18.982 1.00 92.25 531 GLN A CA 1
ATOM 4350 C C . GLN A 1 531 ? 2.777 -13.450 19.243 1.00 92.25 531 GLN A C 1
ATOM 4352 O O . GLN A 1 531 ? 2.010 -13.444 20.206 1.00 92.25 531 GLN A O 1
ATOM 4357 N N . LYS A 1 532 ? 2.871 -14.535 18.461 1.00 91.06 532 LYS A N 1
ATOM 4358 C CA . LYS A 1 532 ? 2.130 -15.782 18.749 1.00 91.06 532 LYS A CA 1
ATOM 4359 C C . LYS A 1 532 ? 2.591 -16.443 20.054 1.00 91.06 532 LYS A C 1
ATOM 4361 O O . LYS A 1 532 ? 1.751 -16.984 20.779 1.00 91.06 532 LYS A O 1
ATOM 4366 N N . ALA A 1 533 ? 3.883 -16.382 20.378 1.00 91.19 533 ALA A N 1
ATOM 4367 C CA . ALA A 1 533 ? 4.417 -16.862 21.651 1.00 91.19 533 ALA A CA 1
ATOM 4368 C C . ALA A 1 533 ? 3.899 -16.013 22.827 1.00 91.19 533 ALA A C 1
ATOM 4370 O O . ALA A 1 533 ? 3.335 -16.569 23.769 1.00 91.19 533 ALA A O 1
ATOM 4371 N N . LEU A 1 534 ? 3.965 -14.679 22.725 1.00 88.75 534 LEU A N 1
ATOM 4372 C CA . LEU A 1 534 ? 3.418 -13.746 23.723 1.00 88.75 534 LEU A CA 1
ATOM 4373 C C . LEU A 1 534 ? 1.913 -13.949 23.961 1.00 88.75 534 LEU A C 1
ATOM 4375 O O . LEU A 1 534 ? 1.458 -13.960 25.104 1.00 88.75 534 LEU A O 1
ATOM 4379 N N . ARG A 1 535 ? 1.133 -14.166 22.894 1.00 84.88 535 ARG A N 1
ATOM 4380 C CA . ARG A 1 535 ? -0.298 -14.501 22.986 1.00 84.88 535 ARG A CA 1
ATOM 4381 C C . ARG A 1 535 ? -0.542 -15.802 23.753 1.00 84.88 535 ARG A C 1
ATOM 4383 O O . ARG A 1 535 ? -1.511 -15.896 24.502 1.00 84.88 535 ARG A O 1
ATOM 4390 N N . SER A 1 536 ? 0.321 -16.796 23.547 1.00 83.44 536 SER A N 1
ATOM 4391 C CA . SER A 1 536 ? 0.220 -18.111 24.188 1.00 83.44 536 SER A CA 1
ATOM 4392 C C . SER A 1 536 ? 0.565 -18.024 25.678 1.00 83.44 536 SER A C 1
ATOM 4394 O O . SER A 1 536 ? -0.202 -18.514 26.498 1.00 83.44 536 SER A O 1
ATOM 4396 N N . GLN A 1 537 ? 1.628 -17.293 26.036 1.00 81.88 537 GLN A N 1
ATOM 4397 C CA . GLN A 1 537 ? 2.015 -17.007 27.428 1.00 81.88 537 GLN A CA 1
ATOM 4398 C C . GLN A 1 537 ? 0.982 -16.168 28.201 1.00 81.88 537 GLN A C 1
ATOM 4400 O O . GLN A 1 537 ? 0.911 -16.268 29.418 1.00 81.88 537 GLN A O 1
ATOM 4405 N N . LYS A 1 538 ? 0.184 -15.336 27.516 1.00 70.81 538 LYS A N 1
ATOM 4406 C CA . LYS A 1 538 ? -0.943 -14.584 28.110 1.00 70.81 538 LYS A CA 1
ATOM 4407 C C . LYS A 1 538 ? -2.289 -15.323 28.034 1.00 70.81 538 LYS A C 1
ATOM 4409 O O . LYS A 1 538 ? -3.317 -14.763 28.423 1.00 70.81 538 LYS A O 1
ATOM 4414 N N . GLY A 1 539 ? -2.312 -16.513 27.430 1.00 60.28 539 GLY A N 1
ATOM 4415 C CA . GLY A 1 539 ? -3.499 -17.362 27.284 1.00 60.28 539 GLY A CA 1
ATOM 4416 C C . GLY A 1 539 ? -3.641 -18.416 28.385 1.00 60.28 539 GLY A C 1
ATOM 4417 O O . GLY A 1 539 ? -4.752 -18.895 28.603 1.00 60.28 539 GLY A O 1
ATOM 4418 N N . THR A 1 540 ? -2.530 -18.740 29.050 1.00 47.56 540 THR A N 1
ATOM 4419 C CA . THR A 1 540 ? -2.437 -19.469 30.323 1.00 47.56 540 THR A CA 1
ATOM 4420 C C . THR A 1 540 ? -2.573 -18.510 31.497 1.00 47.56 540 THR A C 1
ATOM 4422 O O . THR A 1 540 ? -3.419 -18.784 32.371 1.00 47.56 540 THR A O 1
#

Secondary structure (DSSP, 8-state):
--GGGGHHHHHHHHHHHHHHTT---HHHHHHHHHHHHHHHHTHHHHTTTS-THHHHTT-HHHHHHHHHHHTSTTHHHHHHHHHTTTS-HHHHIIIIIHHHHHTHHHHHHHHHHHHHHHHHS---PPPP-------GGG-------PPTTPPP-GGG---SSPPPGGGGS--HHHHHHHHHHHHHHHHHHHHHHHHHHT--TTSS-------------------PPPPP-PPP------HHHHHHHHHHHHHHHHHHHHHHHHHHTT---HHHHHHHHHHHHHHHHHHHHHHHHHHHHHHHHHHHHHHHHHHHHHHHHHHHHHHHHHHHHHHHHHHHHHHHHHHHHHHHHHHHHHHHHHHHHHHHHHHHHHHHHHHHHHHHHHHHHHHHHHHS-----------------------------------------------------------TTHHHHHHHHHHHHHHHHHHHHHHHHHHHHHHHHHHHHHHHHHHHHHHHHHHHS---------SS--HHHHHHHHHHHHHHHHHHHTT-

Sequence (540 aa):
MNIVRYTVFLDSISKDYLDKQNCRNYNDLSQTIVFVYILSYRICSLFFEDSIDCFVRFKVKKMLSLVVYLLRTETPNLFHEKGCLTFEEDFVEGNLVLPFLEATPCLEKLQQQLKQHIRNTKIPKKESTTPVFMNVLNRPRTGLKVPPGTPEDLSAMKFTRQIPKTNYLKPSTERKLELLSATNRINAMRLLKDANENAPSCFYRRKDSDNSVEKEKPKATFVGKSVPKFKPVEVKQTAASTLRECARVINMEEKEIKRLKALAEGGTDPASILKFQEERRQQQKEEELLKIQEKHLLALLSRENAFIAKQSLLNDVKAHAESVRKEKQELYDKLEKWRENHNREMMEIVVKCREVEQASREAFNAMVDEKRQKAAEVTEESRQLKAQLVKQREEETGRKIKLIQEIKTLQSLRALPSIKDFDPTESSGLGLLCEMSLAELKERLFWTKMKLDEETKERKSVIYRERERQKNLINETRKALEEYKASKLVVKLLHIANYLRRAVFPAKSRQRLQPVSSPEIDALRKKLEEQKALRSQKGT

Organism: NCBI:txid103933

InterPro domains:
  IPR039341 Cilia- and flagella-associated protein 99 [PTHR34649] (2-537)
  IPR060436 CFAP99, V-shaped coiled-coil domain [PF27956] (240-371)

pLDDT: mean 76.64, std 18.76, range [1.85, 97.38]

Radius of gyration: 58.34 Å; chains: 1; bounding box: 144×92×193 Å

Foldseek 3Di:
DCLVVCVQLLLVVLVVLCVVVVHPDPVVSVVSSVLCCCQQAPLVVPVVLPCCVVCVVVPLVVSLSSLVVLLDPCNLVVQQVSVVVRDDNVCSVPPPRVSSVVSNVSSVSSNVVSVVVVVVPPDPDPPDDDDDDCQPPFDDCPDDPDPPLDDDPPVPCPPPDDDPCVVVDDDPVVVVVVVVVVVVVVVVVVVVVVCVVPPPPVVPPPPPPDPDPPDPPPPDDPPDDDDDDDDDDDDDDDLVNLVVLVVVVCVVVVVVVVVVVCVVVVVDDVVVVVVVVVVVVVVVVLVVVLVVLLVVLVSLLVNLVVLLVVLVVVVVVVVVVVVVVVVVVVVVVVVVVVVVVVVVVVVVVVVVVVVVVVVVVVVVVVVVVVVVVVVVVVVVVVVVVCVVVCVVPVEEEDDEDDEDEEDEDEGHYDYYDYDDDDDDDDYDDDDYDYDDDDDDDDDDDADDDDDVVVVVVVVVVRVVVVVVVVVVVSVVSVVVSVVVVVVVVVVVVVVVVVVVVVVVPPDPDPPPPDPDNDVSSVVSVVSSVVSVVVSVVSVD